Protein AF-0000000066527078 (afdb_homodimer)

Structure (mmCIF, N/CA/C/O backbone):
data_AF-0000000066527078-model_v1
#
loop_
_entity.id
_entity.type
_entity.pdbx_description
1 polymer 'Probable transcriptional regulator'
#
loop_
_atom_site.group_PDB
_atom_site.id
_atom_site.type_symbol
_atom_site.label_atom_id
_atom_site.label_alt_id
_atom_site.label_comp_id
_atom_site.label_asym_id
_atom_site.label_entity_id
_atom_site.label_seq_id
_atom_site.pdbx_PDB_ins_code
_atom_site.Cartn_x
_atom_site.Cartn_y
_atom_site.Cartn_z
_atom_site.occupancy
_atom_site.B_iso_or_equiv
_atom_site.auth_seq_id
_atom_site.auth_comp_id
_atom_site.auth_asym_id
_atom_site.auth_atom_id
_atom_site.pdbx_PDB_model_num
ATOM 1 N N . MET A 1 1 ? -13.695 39.188 -13.664 1 47.06 1 MET A N 1
ATOM 2 C CA . MET A 1 1 ? -13.461 37.844 -13.102 1 47.06 1 MET A CA 1
ATOM 3 C C . MET A 1 1 ? -13.734 37.844 -11.602 1 47.06 1 MET A C 1
ATOM 5 O O . MET A 1 1 ? -13.336 38.75 -10.883 1 47.06 1 MET A O 1
ATOM 9 N N . ASN A 1 2 ? -14.773 37.188 -11.211 1 61.53 2 ASN A N 1
ATOM 10 C CA . ASN A 1 2 ? -15.227 37 -9.836 1 61.53 2 ASN A CA 1
ATOM 11 C C . ASN A 1 2 ? -14.445 35.906 -9.133 1 61.53 2 ASN A C 1
ATOM 13 O O . ASN A 1 2 ? -14.367 34.781 -9.633 1 61.53 2 ASN A O 1
ATOM 17 N N . LEU A 1 3 ? -13.695 36.281 -8.133 1 68.12 3 LEU A N 1
ATOM 18 C CA . LEU A 1 3 ? -12.836 35.375 -7.387 1 68.12 3 LEU A CA 1
ATOM 19 C C . LEU A 1 3 ? -13.602 34.125 -6.977 1 68.12 3 LEU A C 1
ATOM 21 O O . LEU A 1 3 ? -13.031 33.031 -6.891 1 68.12 3 LEU A O 1
ATOM 25 N N . PHE A 1 4 ? -14.766 34.375 -6.887 1 74.56 4 PHE A N 1
ATOM 26 C CA . PHE A 1 4 ? -15.586 33.25 -6.465 1 74.56 4 PHE A CA 1
ATOM 27 C C . PHE A 1 4 ? -15.734 32.25 -7.598 1 74.56 4 PHE A C 1
ATOM 29 O O . PHE A 1 4 ? -15.812 31.031 -7.359 1 74.56 4 PHE A O 1
ATOM 36 N N . GLN A 1 5 ? -15.812 32.781 -8.797 1 79.12 5 GLN A N 1
ATOM 37 C CA . GLN A 1 5 ? -15.867 31.875 -9.945 1 79.12 5 GLN A CA 1
ATOM 38 C C . GLN A 1 5 ? -14.609 31.016 -10.023 1 79.12 5 GLN A C 1
ATOM 40 O O . GLN A 1 5 ? -14.68 29.812 -10.312 1 79.12 5 GLN A O 1
ATOM 45 N N . LEU A 1 6 ? -13.492 31.609 -9.719 1 80.38 6 LEU A N 1
ATOM 46 C CA . LEU A 1 6 ? -12.234 30.891 -9.703 1 80.38 6 LEU A CA 1
ATOM 47 C C . LEU A 1 6 ? -12.203 29.875 -8.555 1 80.38 6 LEU A C 1
ATOM 49 O O . LEU A 1 6 ? -11.68 28.766 -8.711 1 80.38 6 LEU A O 1
ATOM 53 N N . ARG A 1 7 ? -12.781 30.219 -7.512 1 81.94 7 ARG A N 1
ATOM 54 C CA . ARG A 1 7 ? -12.859 29.328 -6.355 1 81.94 7 ARG A CA 1
ATOM 55 C C . ARG A 1 7 ? -13.734 28.125 -6.66 1 81.94 7 ARG A C 1
ATOM 57 O O . ARG A 1 7 ? -13.414 27 -6.258 1 81.94 7 ARG A O 1
ATOM 64 N N . ALA A 1 8 ? -14.844 28.422 -7.316 1 85.38 8 ALA A N 1
ATOM 65 C CA . ALA A 1 8 ? -15.742 27.344 -7.727 1 85.38 8 ALA A CA 1
ATOM 66 C C . ALA A 1 8 ? -15.031 26.375 -8.672 1 85.38 8 ALA A C 1
ATOM 68 O O . ALA A 1 8 ? -15.117 25.156 -8.5 1 85.38 8 ALA A O 1
ATOM 69 N N . PHE A 1 9 ? -14.32 26.969 -9.57 1 88.81 9 PHE A N 1
ATOM 70 C CA . PHE A 1 9 ? -13.531 26.172 -10.5 1 88.81 9 PHE A CA 1
ATOM 71 C C . PHE A 1 9 ? -12.516 25.312 -9.75 1 88.81 9 PHE A C 1
ATOM 73 O O . PHE A 1 9 ? -12.422 24.109 -9.977 1 88.81 9 PHE A O 1
ATOM 80 N N . ASP A 1 10 ? -11.805 25.922 -8.953 1 85.38 10 ASP A N 1
ATOM 81 C CA . ASP A 1 10 ? -10.75 25.25 -8.203 1 85.38 10 ASP A CA 1
ATOM 82 C C . ASP A 1 10 ? -11.32 24.109 -7.363 1 85.38 10 ASP A C 1
ATOM 84 O O . ASP A 1 10 ? -10.719 23.031 -7.281 1 85.38 10 ASP A O 1
ATOM 88 N N . ALA A 1 11 ? -12.43 24.266 -6.762 1 85 11 ALA A N 1
ATOM 89 C CA . ALA A 1 11 ? -13.086 23.25 -5.934 1 85 11 ALA A CA 1
ATOM 90 C C . ALA A 1 11 ? -13.492 22.031 -6.762 1 85 11 ALA A C 1
ATOM 92 O O . ALA A 1 11 ? -13.289 20.891 -6.34 1 85 11 ALA A O 1
ATOM 93 N N . VAL A 1 12 ? -13.977 22.344 -7.891 1 88.56 12 VAL A N 1
ATOM 94 C CA . VAL A 1 12 ? -14.398 21.266 -8.773 1 88.56 12 VAL A CA 1
ATOM 95 C C . VAL A 1 12 ? -13.18 20.469 -9.234 1 88.56 12 VAL A C 1
ATOM 97 O O . VAL A 1 12 ? -13.211 19.234 -9.289 1 88.56 12 VAL A O 1
ATOM 100 N N . ALA A 1 13 ? -12.188 21.188 -9.531 1 86 13 ALA A N 1
ATOM 101 C CA . ALA A 1 13 ? -10.969 20.562 -10.016 1 86 13 ALA A CA 1
ATOM 102 C C . ALA A 1 13 ? -10.352 19.656 -8.945 1 86 13 ALA A C 1
ATOM 104 O O . ALA A 1 13 ? -9.852 18.578 -9.242 1 86 13 ALA A O 1
ATOM 105 N N . ARG A 1 14 ? -10.391 20.094 -7.785 1 80.5 14 ARG A N 1
ATOM 106 C CA . ARG A 1 14 ? -9.812 19.391 -6.652 1 80.5 14 ARG A CA 1
ATOM 107 C C . ARG A 1 14 ? -10.641 18.156 -6.293 1 80.5 14 ARG A C 1
ATOM 109 O O . ARG A 1 14 ? -10.102 17.078 -6.047 1 80.5 14 ARG A O 1
ATOM 116 N N . GLU A 1 15 ? -11.953 18.344 -6.297 1 79.94 15 GLU A N 1
ATOM 117 C CA . GLU A 1 15 ? -12.867 17.312 -5.812 1 79.94 15 GLU A CA 1
ATOM 118 C C . GLU A 1 15 ? -13.234 16.344 -6.922 1 79.94 15 GLU A C 1
ATOM 120 O O . GLU A 1 15 ? -13.719 15.234 -6.648 1 79.94 15 GLU A O 1
ATOM 125 N N . GLY A 1 16 ? -12.945 16.812 -8.078 1 83.69 16 GLY A N 1
ATOM 126 C CA . GLY A 1 16 ? -13.328 16.016 -9.234 1 83.69 16 GLY A CA 1
ATOM 127 C C . GLY A 1 16 ? -14.828 15.859 -9.383 1 83.69 16 GLY A C 1
ATOM 128 O O . GLY A 1 16 ? -15.297 14.914 -10.016 1 83.69 16 GLY A O 1
ATOM 129 N N . SER A 1 17 ? -15.562 16.656 -8.656 1 87.5 17 SER A N 1
ATOM 130 C CA . SER A 1 17 ? -17.016 16.578 -8.625 1 87.5 17 SER A CA 1
ATOM 131 C C . SER A 1 17 ? -17.641 17.938 -8.312 1 87.5 17 SER A C 1
ATOM 133 O O . SER A 1 17 ? -17.188 18.625 -7.398 1 87.5 17 SER A O 1
ATOM 135 N N . PHE A 1 18 ? -18.734 18.25 -9.078 1 89.38 18 PHE A N 1
ATOM 136 C CA . PHE A 1 18 ? -19.453 19.5 -8.844 1 89.38 18 PHE A CA 1
ATOM 137 C C . PHE A 1 18 ? -20.234 19.453 -7.535 1 89.38 18 PHE A C 1
ATOM 139 O O . PHE A 1 18 ? -20.297 20.438 -6.805 1 89.38 18 PHE A O 1
ATOM 146 N N . THR A 1 19 ? -20.672 18.266 -7.258 1 87.69 19 THR A N 1
ATOM 147 C CA . THR A 1 19 ? -21.438 18.094 -6.031 1 87.69 19 THR A CA 1
ATOM 148 C C . THR A 1 19 ? -20.547 18.203 -4.805 1 87.69 19 THR A C 1
ATOM 150 O O . THR A 1 19 ? -20.859 18.906 -3.848 1 87.69 19 THR A O 1
ATOM 153 N N . ARG A 1 20 ? -19.484 17.578 -4.902 1 85.69 20 ARG A N 1
ATOM 154 C CA . ARG A 1 20 ? -18.547 17.625 -3.781 1 85.69 20 ARG A CA 1
ATOM 155 C C . ARG A 1 20 ? -17.953 19.031 -3.619 1 85.69 20 ARG A C 1
ATOM 157 O O . ARG A 1 20 ? -17.719 19.484 -2.498 1 85.69 20 ARG A O 1
ATOM 164 N N . ALA A 1 21 ? -17.781 19.594 -4.707 1 87.75 21 ALA A N 1
ATOM 165 C CA . ALA A 1 21 ? -17.297 20.969 -4.68 1 87.75 21 ALA A CA 1
ATOM 166 C C . ALA A 1 21 ? -18.312 21.891 -4 1 87.75 21 ALA A C 1
ATOM 168 O O . ALA A 1 21 ? -17.922 22.766 -3.227 1 87.75 21 ALA A O 1
ATOM 169 N N . ALA A 1 22 ? -19.531 21.672 -4.246 1 87.31 22 ALA A N 1
ATOM 170 C CA . ALA A 1 22 ? -20.594 22.469 -3.633 1 87.31 22 ALA A CA 1
ATOM 171 C C . ALA A 1 22 ? -20.594 22.297 -2.117 1 87.31 22 ALA A C 1
ATOM 173 O O . ALA A 1 22 ? -20.734 23.266 -1.374 1 87.31 22 ALA A O 1
ATOM 174 N N . GLU A 1 23 ? -20.422 21.109 -1.748 1 82.25 23 GLU A N 1
ATOM 175 C CA . GLU A 1 23 ? -20.344 20.797 -0.322 1 82.25 23 GLU A CA 1
ATOM 176 C C . GLU A 1 23 ? -19.172 21.5 0.341 1 82.25 23 GLU A C 1
ATOM 178 O O . GLU A 1 23 ? -19.312 22.109 1.408 1 82.25 23 GLU A O 1
ATOM 183 N N . ARG A 1 24 ? -18.125 21.516 -0.364 1 77.56 24 ARG A N 1
ATOM 184 C CA . ARG A 1 24 ? -16.906 22.125 0.149 1 77.56 24 ARG A CA 1
ATOM 185 C C . ARG A 1 24 ? -17.062 23.641 0.274 1 77.56 24 ARG A C 1
ATOM 187 O O . ARG A 1 24 ? -16.578 24.25 1.227 1 77.56 24 ARG A O 1
ATOM 194 N N . LEU A 1 25 ? -17.781 24.219 -0.614 1 78.5 25 LEU A N 1
ATOM 195 C CA . LEU A 1 25 ? -17.922 25.672 -0.678 1 78.5 25 LEU A CA 1
ATOM 196 C C . LEU A 1 25 ? -19.172 26.125 0.071 1 78.5 25 LEU A C 1
ATOM 198 O O . LEU A 1 25 ? -19.422 27.328 0.182 1 78.5 25 LEU A O 1
ATOM 202 N N . CYS A 1 26 ? -19.953 25.125 0.584 1 77.94 26 CYS A N 1
ATOM 203 C CA . CYS A 1 26 ? -21.188 25.406 1.306 1 77.94 26 CYS A CA 1
ATOM 204 C C . CYS A 1 26 ? -22.141 26.219 0.45 1 77.94 26 CYS A C 1
ATOM 206 O O . CYS A 1 26 ? -22.703 27.219 0.92 1 77.94 26 CYS A O 1
ATOM 208 N N . ILE A 1 27 ? -22.219 25.828 -0.825 1 82.19 27 ILE A N 1
ATOM 209 C CA . ILE A 1 27 ? -23.203 26.406 -1.743 1 82.19 27 ILE A CA 1
ATOM 210 C C . ILE A 1 27 ? -23.891 25.297 -2.533 1 82.19 27 ILE A C 1
ATOM 212 O O . ILE A 1 27 ? -23.562 24.125 -2.377 1 82.19 27 ILE A O 1
ATOM 216 N N . SER A 1 28 ? -24.906 25.672 -3.223 1 83.94 28 SER A N 1
ATOM 217 C CA . SER A 1 28 ? -25.656 24.688 -3.979 1 83.94 28 SER A CA 1
ATOM 218 C C . SER A 1 28 ? -24.891 24.219 -5.211 1 83.94 28 SER A C 1
ATOM 220 O O . SER A 1 28 ? -24.062 24.969 -5.754 1 83.94 28 SER A O 1
ATOM 222 N N . GLN A 1 29 ? -25.062 23.031 -5.551 1 89.81 29 GLN A N 1
ATOM 223 C CA . GLN A 1 29 ? -24.422 22.469 -6.73 1 89.81 29 GLN A CA 1
ATOM 224 C C . GLN A 1 29 ? -24.766 23.266 -7.98 1 89.81 29 GLN A C 1
ATOM 226 O O . GLN A 1 29 ? -23.875 23.578 -8.789 1 89.81 29 GLN A O 1
ATOM 231 N N . PRO A 1 30 ? -26.031 23.734 -8.195 1 90.19 30 PRO A N 1
ATOM 232 C CA . PRO A 1 30 ? -26.297 24.578 -9.367 1 90.19 30 PRO A CA 1
ATOM 233 C C . PRO A 1 30 ? -25.5 25.875 -9.352 1 90.19 30 PRO A C 1
ATOM 235 O O . PRO A 1 30 ? -25.109 26.375 -10.406 1 90.19 30 PRO A O 1
ATOM 238 N N . ALA A 1 31 ? -25.266 26.359 -8.211 1 85.69 31 ALA A N 1
ATOM 239 C CA . ALA A 1 31 ? -24.453 27.578 -8.094 1 85.69 31 ALA A CA 1
ATOM 240 C C . ALA A 1 31 ? -23.031 27.344 -8.555 1 85.69 31 ALA A C 1
ATOM 242 O O . ALA A 1 31 ? -22.469 28.156 -9.289 1 85.69 31 ALA A O 1
ATOM 243 N N . VAL A 1 32 ? -22.484 26.219 -8.109 1 90.56 32 VAL A N 1
ATOM 244 C CA . VAL A 1 32 ? -21.141 25.859 -8.523 1 90.56 32 VAL A CA 1
ATOM 245 C C . VAL A 1 32 ? -21.094 25.719 -10.047 1 90.56 32 VAL A C 1
ATOM 247 O O . VAL A 1 32 ? -20.188 26.25 -10.703 1 90.56 32 VAL A O 1
ATOM 250 N N . THR A 1 33 ? -22.016 25.031 -10.562 1 91.44 33 THR A N 1
ATOM 251 C CA . THR A 1 33 ? -22.109 24.812 -12 1 91.44 33 THR A CA 1
ATOM 252 C C . THR A 1 33 ? -22.219 26.141 -12.742 1 91.44 33 THR A C 1
ATOM 254 O O . THR A 1 33 ? -21.547 26.359 -13.75 1 91.44 33 THR A O 1
ATOM 257 N N . GLY A 1 34 ? -23.062 26.953 -12.219 1 90.19 34 GLY A N 1
ATOM 258 C CA . GLY A 1 34 ? -23.25 28.266 -12.812 1 90.19 34 GLY A CA 1
ATOM 259 C C . GLY A 1 34 ? -21.984 29.109 -12.836 1 90.19 34 GLY A C 1
ATOM 260 O O . GLY A 1 34 ? -21.688 29.75 -13.836 1 90.19 34 GLY A O 1
ATOM 261 N N . HIS A 1 35 ? -21.328 29.109 -11.742 1 86.06 35 HIS A N 1
ATOM 262 C CA . HIS A 1 35 ? -20.094 29.891 -11.641 1 86.06 35 HIS A CA 1
ATOM 263 C C . HIS A 1 35 ? -19.047 29.391 -12.633 1 86.06 35 HIS A C 1
ATOM 265 O O . HIS A 1 35 ? -18.391 30.203 -13.297 1 86.06 35 HIS A O 1
ATOM 271 N N . VAL A 1 36 ? -18.891 28.109 -12.75 1 90.5 36 VAL A N 1
ATOM 272 C CA . VAL A 1 36 ? -17.906 27.531 -13.656 1 90.5 36 VAL A CA 1
ATOM 273 C C . VAL A 1 36 ? -18.297 27.828 -15.102 1 90.5 36 VAL A C 1
ATOM 275 O O . VAL A 1 36 ? -17.453 28.203 -15.922 1 90.5 36 VAL A O 1
ATOM 278 N N . LYS A 1 37 ? -19.531 27.688 -15.359 1 90 37 LYS A N 1
ATOM 279 C CA . LYS A 1 37 ? -20.047 27.984 -16.688 1 90 37 LYS A CA 1
ATOM 280 C C . LYS A 1 37 ? -19.828 29.453 -17.047 1 90 37 LYS A C 1
ATOM 282 O O . LYS A 1 37 ? -19.422 29.766 -18.172 1 90 37 LYS A O 1
ATOM 287 N N . ALA A 1 38 ? -20.172 30.234 -16.109 1 84.56 38 ALA A N 1
ATOM 288 C CA . ALA A 1 38 ? -19.984 31.656 -16.344 1 84.56 38 ALA A CA 1
ATOM 289 C C . ALA A 1 38 ? -18.531 31.984 -16.641 1 84.56 38 ALA A C 1
ATOM 291 O O . ALA A 1 38 ? -18.234 32.781 -17.516 1 84.56 38 ALA A O 1
ATOM 292 N N . LEU A 1 39 ? -17.672 31.375 -15.906 1 83.75 39 LEU A N 1
ATOM 293 C CA . LEU A 1 39 ? -16.234 31.531 -16.109 1 83.75 39 LEU A CA 1
ATOM 294 C C . LEU A 1 39 ? -15.82 31.094 -17.5 1 83.75 39 LEU A C 1
ATOM 296 O O . LEU A 1 39 ? -15.102 31.797 -18.203 1 83.75 39 LEU A O 1
ATOM 300 N N . GLU A 1 40 ? -16.297 29.969 -17.922 1 89.19 40 GLU A N 1
ATOM 301 C CA . GLU A 1 40 ? -15.977 29.406 -19.234 1 89.19 40 GLU A CA 1
ATOM 302 C C . GLU A 1 40 ? -16.547 30.266 -20.344 1 89.19 40 GLU A C 1
ATOM 304 O O . GLU A 1 40 ? -15.867 30.531 -21.344 1 89.19 40 GLU A O 1
ATOM 309 N N . GLU A 1 41 ? -17.75 30.688 -20.203 1 84.81 41 GLU A N 1
ATOM 310 C CA . GLU A 1 41 ? -18.422 31.5 -21.219 1 84.81 41 GLU A CA 1
ATOM 311 C C . GLU A 1 41 ? -17.781 32.875 -21.359 1 84.81 41 GLU A C 1
ATOM 313 O O . GLU A 1 41 ? -17.562 33.344 -22.469 1 84.81 41 GLU A O 1
ATOM 318 N N . HIS A 1 42 ? -17.5 33.438 -20.25 1 79.38 42 HIS A N 1
ATOM 319 C CA . HIS A 1 42 ? -16.906 34.75 -20.266 1 79.38 42 HIS A CA 1
ATOM 320 C C . HIS A 1 42 ? -15.57 34.781 -20.984 1 79.38 42 HIS A C 1
ATOM 322 O O . HIS A 1 42 ? -15.297 35.688 -21.781 1 79.38 42 HIS A O 1
ATOM 328 N N . TYR A 1 43 ? -14.82 33.812 -20.766 1 79.25 43 TYR A N 1
ATOM 329 C CA . TYR A 1 43 ? -13.469 33.75 -21.312 1 79.25 43 TYR A CA 1
ATOM 330 C C . TYR A 1 43 ? -13.414 32.875 -22.562 1 79.25 43 TYR A C 1
ATOM 332 O O . TYR A 1 43 ? -12.352 32.719 -23.172 1 79.25 43 TYR A O 1
ATOM 340 N N . GLN A 1 44 ? -14.523 32.312 -22.875 1 83.94 44 GLN A N 1
ATOM 341 C CA . GLN A 1 44 ? -14.648 31.469 -24.062 1 83.94 44 GLN A CA 1
ATOM 342 C C . GLN A 1 44 ? -13.625 30.344 -24.062 1 83.94 44 GLN A C 1
ATOM 344 O O . GLN A 1 44 ? -12.906 30.141 -25.031 1 83.94 44 GLN A O 1
ATOM 349 N N . VAL A 1 45 ? -13.57 29.719 -22.859 1 84.62 45 VAL A N 1
ATOM 350 C CA . VAL A 1 45 ? -12.711 28.562 -22.672 1 84.62 45 VAL A CA 1
ATOM 351 C C . VAL A 1 45 ? -13.516 27.406 -22.094 1 84.62 45 VAL A C 1
ATOM 353 O O . VAL A 1 45 ? -14.594 27.609 -21.531 1 84.62 45 VAL A O 1
ATOM 356 N N . THR A 1 46 ? -13 26.25 -22.375 1 89.38 46 THR A N 1
ATOM 357 C CA . THR A 1 46 ? -13.523 25.047 -21.734 1 89.38 46 THR A CA 1
ATOM 358 C C . THR A 1 46 ? -12.523 24.484 -20.734 1 89.38 46 THR A C 1
ATOM 360 O O . THR A 1 46 ? -11.375 24.203 -21.078 1 89.38 46 THR A O 1
ATOM 363 N N . LEU A 1 47 ? -13.047 24.438 -19.516 1 90 47 LEU A N 1
ATOM 364 C CA . LEU A 1 47 ? -12.117 24.062 -18.453 1 90 47 LEU A CA 1
ATOM 365 C C . LEU A 1 47 ? -12.312 22.609 -18.047 1 90 47 LEU A C 1
ATOM 367 O O . LEU A 1 47 ? -11.391 21.969 -17.531 1 90 47 LEU A O 1
ATOM 371 N N . PHE A 1 48 ? -13.5 22.156 -18.203 1 90.69 48 PHE A N 1
ATOM 372 C CA . PHE A 1 48 ? -13.82 20.766 -17.891 1 90.69 48 PHE A CA 1
ATOM 373 C C . PHE A 1 48 ? -14.445 20.062 -19.078 1 90.69 48 PHE A C 1
ATOM 375 O O . PHE A 1 48 ? -15.219 20.672 -19.828 1 90.69 48 PHE A O 1
ATOM 382 N N . ARG A 1 49 ? -13.953 18.781 -19.281 1 84.62 49 ARG A N 1
ATOM 383 C CA . ARG A 1 49 ? -14.625 17.906 -20.219 1 84.62 49 ARG A CA 1
ATOM 384 C C . ARG A 1 49 ? -15.461 16.859 -19.5 1 84.62 49 ARG A C 1
ATOM 386 O O . ARG A 1 49 ? -15 16.25 -18.516 1 84.62 49 ARG A O 1
ATOM 393 N N . ARG A 1 50 ? -16.719 16.969 -19.672 1 73.25 50 ARG A N 1
ATOM 394 C CA . ARG A 1 50 ? -17.641 16.031 -19.016 1 73.25 50 ARG A CA 1
ATOM 395 C C . ARG A 1 50 ? -17.781 14.758 -19.844 1 73.25 50 ARG A C 1
ATOM 397 O O . ARG A 1 50 ? -18.031 14.82 -21.047 1 73.25 50 ARG A O 1
ATOM 404 N N . THR A 1 51 ? -17.234 13.75 -19.391 1 63.41 51 THR A N 1
ATOM 405 C CA . THR A 1 51 ? -17.578 12.453 -19.969 1 63.41 51 THR A CA 1
ATOM 406 C C . THR A 1 51 ? -18.672 11.773 -19.156 1 63.41 51 THR A C 1
ATOM 408 O O . THR A 1 51 ? -19.031 12.25 -18.062 1 63.41 51 THR A O 1
ATOM 411 N N . ALA A 1 52 ? -19.469 10.781 -19.719 1 60.03 52 ALA A N 1
ATOM 412 C CA . ALA A 1 52 ? -20.594 10.102 -19.078 1 60.03 52 ALA A CA 1
ATOM 413 C C . ALA A 1 52 ? -20.25 9.703 -17.656 1 60.03 52 ALA A C 1
ATOM 415 O O . ALA A 1 52 ? -21.125 9.664 -16.781 1 60.03 52 ALA A O 1
ATOM 416 N N . ARG A 1 53 ? -19.078 9.539 -17.156 1 60.88 53 ARG A N 1
ATOM 417 C CA . ARG A 1 53 ? -18.812 8.922 -15.867 1 60.88 53 ARG A CA 1
ATOM 418 C C . ARG A 1 53 ? -17.859 9.781 -15.047 1 60.88 53 ARG A C 1
ATOM 420 O O . ARG A 1 53 ? -17.719 9.586 -13.836 1 60.88 53 ARG A O 1
ATOM 427 N N . ARG A 1 54 ? -17.109 10.773 -15.703 1 69.62 54 ARG A N 1
ATOM 428 C CA . ARG A 1 54 ? -16.125 11.492 -14.906 1 69.62 54 ARG A CA 1
ATOM 429 C C . ARG A 1 54 ? -15.891 12.898 -15.445 1 69.62 54 ARG A C 1
ATOM 431 O O . ARG A 1 54 ? -16.141 13.164 -16.625 1 69.62 54 ARG A O 1
ATOM 438 N N . ILE A 1 55 ? -15.633 13.914 -14.555 1 79.25 55 ILE A N 1
ATOM 439 C CA . ILE A 1 55 ? -15.211 15.273 -14.891 1 79.25 55 ILE A CA 1
ATOM 440 C C . ILE A 1 55 ? -13.695 15.328 -15.016 1 79.25 55 ILE A C 1
ATOM 442 O O . ILE A 1 55 ? -12.969 14.891 -14.117 1 79.25 55 ILE A O 1
ATOM 446 N N . GLU A 1 56 ? -13.281 15.648 -16.266 1 85.69 56 GLU A N 1
ATOM 447 C CA . GLU A 1 56 ? -11.852 15.75 -16.5 1 85.69 56 GLU A CA 1
ATOM 448 C C . GLU A 1 56 ? -11.445 17.188 -16.844 1 85.69 56 GLU A C 1
ATOM 450 O O . GLU A 1 56 ? -12.188 17.891 -17.516 1 85.69 56 GLU A O 1
ATOM 455 N N . LEU A 1 57 ? -10.266 17.547 -16.391 1 86 57 LEU A N 1
ATOM 456 C CA . LEU A 1 57 ? -9.711 18.844 -16.703 1 86 57 LEU A CA 1
ATOM 457 C C . LEU A 1 57 ? -9.219 18.906 -18.141 1 86 57 LEU A C 1
ATOM 459 O O . LEU A 1 57 ? -8.633 17.938 -18.641 1 86 57 LEU A O 1
ATOM 463 N N . THR A 1 58 ? -9.531 20.031 -18.859 1 85.88 58 THR A N 1
ATOM 464 C CA . THR A 1 58 ? -8.859 20.328 -20.109 1 85.88 58 THR A CA 1
ATOM 465 C C . THR A 1 58 ? -7.43 20.797 -19.875 1 85.88 58 THR A C 1
ATOM 467 O O . THR A 1 58 ? -7.012 20.953 -18.719 1 85.88 58 THR A O 1
ATOM 470 N N . GLU A 1 59 ? -6.703 20.984 -20.953 1 79.94 59 GLU A N 1
ATOM 471 C CA . GLU A 1 59 ? -5.367 21.547 -20.828 1 79.94 59 GLU A CA 1
ATOM 472 C C . GLU A 1 59 ? -5.418 22.938 -20.172 1 79.94 59 GLU A C 1
ATOM 474 O O . GLU A 1 59 ? -4.613 23.234 -19.281 1 79.94 59 GLU A O 1
ATOM 479 N N . GLU A 1 60 ? -6.316 23.672 -20.609 1 81.94 60 GLU A N 1
ATOM 480 C CA . GLU A 1 60 ? -6.512 25 -20.031 1 81.94 60 GLU A CA 1
ATOM 481 C C . GLU A 1 60 ? -6.941 24.906 -18.562 1 81.94 60 GLU A C 1
ATOM 483 O O . GLU A 1 60 ? -6.496 25.703 -17.734 1 81.94 60 GLU A O 1
ATOM 488 N N . GLY A 1 61 ? -7.754 23.906 -18.344 1 86.75 61 GLY A N 1
ATOM 489 C CA . GLY A 1 61 ? -8.164 23.672 -16.969 1 86.75 61 GLY A CA 1
ATOM 490 C C . GLY A 1 61 ? -7.008 23.312 -16.047 1 86.75 61 GLY A C 1
ATOM 491 O O . GLY A 1 61 ? -6.898 23.859 -14.945 1 86.75 61 GLY A O 1
ATOM 492 N N . SER A 1 62 ? -6.188 22.562 -16.531 1 83.69 62 SER A N 1
ATOM 493 C CA . SER A 1 62 ? -5.027 22.141 -15.758 1 83.69 62 SER A CA 1
ATOM 494 C C . SER A 1 62 ? -4.098 23.312 -15.469 1 83.69 62 SER A C 1
ATOM 496 O O . SER A 1 62 ? -3.584 23.438 -14.352 1 83.69 62 SER A O 1
ATOM 498 N N . ARG A 1 63 ? -3.895 24.109 -16.406 1 77.38 63 ARG A N 1
ATOM 499 C CA . ARG A 1 63 ? -3.064 25.297 -16.219 1 77.38 63 ARG A CA 1
ATOM 500 C C . ARG A 1 63 ? -3.697 26.25 -15.227 1 77.38 63 ARG A C 1
ATOM 502 O O . ARG A 1 63 ? -3.004 26.844 -14.391 1 77.38 63 ARG A O 1
ATOM 509 N N . LEU A 1 64 ? -4.957 26.391 -15.375 1 81.44 64 LEU A N 1
ATOM 510 C CA . LEU A 1 64 ? -5.652 27.297 -14.469 1 81.44 64 LEU A CA 1
ATOM 511 C C . LEU A 1 64 ? -5.621 26.766 -13.039 1 81.44 64 LEU A C 1
ATOM 513 O O . LEU A 1 64 ? -5.52 27.547 -12.086 1 81.44 64 LEU A O 1
ATOM 517 N N . VAL A 1 65 ? -5.645 25.453 -12.945 1 82.94 65 VAL A N 1
ATOM 518 C CA . VAL A 1 65 ? -5.578 24.844 -11.617 1 82.94 65 VAL A CA 1
ATOM 519 C C . VAL A 1 65 ? -4.27 25.234 -10.938 1 82.94 65 VAL A C 1
ATOM 521 O O . VAL A 1 65 ? -4.258 25.578 -9.75 1 82.94 65 VAL A O 1
ATOM 524 N N . ALA A 1 66 ? -3.275 25.25 -11.641 1 73.88 66 ALA A N 1
ATOM 525 C CA . ALA A 1 66 ? -1.975 25.625 -11.094 1 73.88 66 ALA A CA 1
ATOM 526 C C . ALA A 1 66 ? -1.989 27.047 -10.578 1 73.88 66 ALA A C 1
ATOM 528 O O . ALA A 1 66 ? -1.438 27.344 -9.516 1 73.88 66 ALA A O 1
ATOM 529 N N . ILE A 1 67 ? -2.65 27.828 -11.289 1 72.12 67 ILE A N 1
ATOM 530 C CA . ILE A 1 67 ? -2.715 29.25 -10.945 1 72.12 67 ILE A CA 1
ATOM 531 C C . ILE A 1 67 ? -3.641 29.438 -9.742 1 72.12 67 ILE A C 1
ATOM 533 O O . ILE A 1 67 ? -3.291 30.141 -8.789 1 72.12 67 ILE A O 1
ATOM 537 N N . THR A 1 68 ? -4.777 28.812 -9.836 1 79.12 68 THR A N 1
ATOM 538 C CA . THR A 1 68 ? -5.746 29.031 -8.766 1 79.12 68 THR A CA 1
ATOM 539 C C . THR A 1 68 ? -5.234 28.469 -7.445 1 79.12 68 THR A C 1
ATOM 541 O O . THR A 1 68 ? -5.453 29.062 -6.387 1 79.12 68 THR A O 1
ATOM 544 N N . ARG A 1 69 ? -4.594 27.484 -7.555 1 73.19 69 ARG A N 1
ATOM 545 C CA . ARG A 1 69 ? -4.008 26.906 -6.348 1 73.19 69 ARG A CA 1
ATOM 546 C C . ARG A 1 69 ? -3.055 27.906 -5.684 1 73.19 69 ARG A C 1
ATOM 548 O O . ARG A 1 69 ? -3.102 28.094 -4.465 1 73.19 69 ARG A O 1
ATOM 555 N N . THR A 1 70 ? -2.236 28.484 -6.496 1 65.44 70 THR A N 1
ATOM 556 C CA . THR A 1 70 ? -1.326 29.5 -5.98 1 65.44 70 THR A CA 1
ATOM 557 C C . THR A 1 70 ? -2.104 30.688 -5.441 1 65.44 70 THR A C 1
ATOM 559 O O . THR A 1 70 ? -1.794 31.203 -4.359 1 65.44 70 THR A O 1
ATOM 562 N N . LEU A 1 71 ? -3.045 31.062 -6.207 1 65.56 71 LEU A N 1
ATOM 563 C CA . LEU A 1 71 ? -3.854 32.219 -5.848 1 65.56 71 LEU A CA 1
ATOM 564 C C . LEU A 1 71 ? -4.535 32 -4.5 1 65.56 71 LEU A C 1
ATOM 566 O O . LEU A 1 71 ? -4.426 32.875 -3.609 1 65.56 71 LEU A O 1
ATOM 570 N N . PHE A 1 72 ? -5.109 30.953 -4.375 1 69.69 72 PHE A N 1
ATOM 571 C CA . PHE A 1 72 ? -5.891 30.781 -3.152 1 69.69 72 PHE A CA 1
ATOM 572 C C . PHE A 1 72 ? -4.984 30.406 -1.982 1 69.69 72 PHE A C 1
ATOM 574 O O . PHE A 1 72 ? -5.301 30.703 -0.828 1 69.69 72 PHE A O 1
ATOM 581 N N . ALA A 1 73 ? -3.869 29.938 -2.338 1 64.75 73 ALA A N 1
ATOM 582 C CA . ALA A 1 73 ? -2.85 29.781 -1.305 1 64.75 73 ALA A CA 1
ATOM 583 C C . ALA A 1 73 ? -2.402 31.141 -0.767 1 64.75 73 ALA A C 1
ATOM 585 O O . ALA A 1 73 ? -2.227 31.312 0.442 1 64.75 73 ALA A O 1
ATOM 586 N N . LEU A 1 74 ? -2.283 32.031 -1.673 1 60.34 74 LEU A N 1
ATOM 587 C CA . LEU A 1 74 ? -1.887 33.375 -1.291 1 60.34 74 LEU A CA 1
ATOM 588 C C . LEU A 1 74 ? -2.988 34.062 -0.483 1 60.34 74 LEU A C 1
ATOM 590 O O . LEU A 1 74 ? -2.703 34.781 0.474 1 60.34 74 LEU A O 1
ATOM 594 N N . GLU A 1 75 ? -4.156 33.906 -0.92 1 60.44 75 GLU A N 1
ATOM 595 C CA . GLU A 1 75 ? -5.273 34.438 -0.141 1 60.44 75 GLU A CA 1
ATOM 596 C C . GLU A 1 75 ? -5.27 33.875 1.279 1 60.44 75 GLU A C 1
ATOM 598 O O . GLU A 1 75 ? -5.457 34.625 2.244 1 60.44 75 GLU A O 1
ATOM 603 N N . GLU A 1 76 ? -5.039 32.656 1.299 1 59.91 76 GLU A N 1
ATOM 604 C CA . GLU A 1 76 ? -4.965 32.031 2.609 1 59.91 76 GLU A CA 1
ATOM 605 C C . GLU A 1 76 ? -3.799 32.594 3.426 1 59.91 76 GLU A C 1
ATOM 607 O O . GLU A 1 76 ? -3.93 32.812 4.629 1 59.91 76 GLU A O 1
ATOM 612 N N . GLU A 1 77 ? -2.783 32.781 2.762 1 57.41 77 GLU A N 1
ATOM 613 C CA . GLU A 1 77 ? -1.617 33.406 3.4 1 57.41 77 GLU A CA 1
ATOM 614 C C . GLU A 1 77 ? -1.938 34.781 3.936 1 57.41 77 GLU A C 1
ATOM 616 O O . GLU A 1 77 ? -1.537 35.125 5.047 1 57.41 77 GLU A O 1
ATOM 621 N N . ALA A 1 78 ? -2.553 35.5 3.139 1 55.38 78 ALA A N 1
ATOM 622 C CA . ALA A 1 78 ? -2.959 36.844 3.555 1 55.38 78 ALA A CA 1
ATOM 623 C C . ALA A 1 78 ? -3.877 36.781 4.773 1 55.38 78 ALA A C 1
ATOM 625 O O . ALA A 1 78 ? -3.713 37.562 5.719 1 55.38 78 ALA A O 1
ATOM 626 N N . GLU A 1 79 ? -4.746 35.969 4.621 1 52.97 79 GLU A N 1
ATOM 627 C CA . GLU A 1 79 ? -5.656 35.781 5.754 1 52.97 79 GLU A CA 1
ATOM 628 C C . GLU A 1 79 ? -4.902 35.375 7.008 1 52.97 79 GLU A C 1
ATOM 630 O O . GLU A 1 79 ? -5.176 35.875 8.102 1 52.97 79 GLU A O 1
ATOM 635 N N . ALA A 1 80 ? -4.031 34.406 6.711 1 54.22 80 ALA A N 1
ATOM 636 C CA . ALA A 1 80 ? -3.217 33.938 7.824 1 54.22 80 ALA A CA 1
ATOM 637 C C . ALA A 1 80 ? -2.404 35.062 8.438 1 54.22 80 ALA A C 1
ATOM 639 O O . ALA A 1 80 ? -2.275 35.156 9.656 1 54.22 80 ALA A O 1
ATOM 640 N N . LEU A 1 81 ? -1.873 35.781 7.574 1 48.94 81 LEU A N 1
ATOM 641 C CA . LEU A 1 81 ? -1.113 36.938 8.031 1 48.94 81 LEU A CA 1
ATOM 642 C C . LEU A 1 81 ? -2 37.906 8.82 1 48.94 81 LEU A C 1
ATOM 644 O O . LEU A 1 81 ? -1.584 38.438 9.859 1 48.94 81 LEU A O 1
ATOM 648 N N . LEU A 1 82 ? -3.074 38.062 8.195 1 50.44 82 LEU A N 1
ATOM 649 C CA . LEU A 1 82 ? -4.004 38.969 8.867 1 50.44 82 LEU A CA 1
ATOM 650 C C . LEU A 1 82 ? -4.543 38.344 10.148 1 50.44 82 LEU A C 1
ATOM 652 O O . LEU A 1 82 ? -4.82 39.031 11.125 1 50.44 82 LEU A O 1
ATOM 656 N N . ASP A 1 83 ? -4.602 37.062 9.969 1 45.19 83 ASP A N 1
ATOM 657 C CA . ASP A 1 83 ? -5.086 36.312 11.133 1 45.19 83 ASP A CA 1
ATOM 658 C C . ASP A 1 83 ? -3.943 36 12.094 1 45.19 83 ASP A C 1
ATOM 660 O O . ASP A 1 83 ? -4.168 35.438 13.164 1 45.19 83 ASP A O 1
ATOM 664 N N . ALA A 1 84 ? -2.77 36.125 11.586 1 47.94 84 ALA A N 1
ATOM 665 C CA . ALA A 1 84 ? -1.583 35.812 12.375 1 47.94 84 ALA A CA 1
ATOM 666 C C . ALA A 1 84 ? -1.771 36.25 13.828 1 47.94 84 ALA A C 1
ATOM 668 O O . ALA A 1 84 ? -1.234 35.594 14.742 1 47.94 84 ALA A O 1
ATOM 669 N N . ASN A 1 85 ? -2.359 37.375 13.969 1 46.41 85 ASN A N 1
ATOM 670 C CA . ASN A 1 85 ? -2.568 37.625 15.391 1 46.41 85 ASN A CA 1
ATOM 671 C C . ASN A 1 85 ? -3.633 36.688 15.977 1 46.41 85 ASN A C 1
ATOM 673 O O . ASN A 1 85 ? -3.865 36.688 17.188 1 46.41 85 ASN A O 1
ATOM 677 N N . ARG A 1 86 ? -4.336 36.031 15.133 1 49.94 86 ARG A N 1
ATOM 678 C CA . ARG A 1 86 ? -5.383 35.156 15.648 1 49.94 86 ARG A CA 1
ATOM 679 C C . ARG A 1 86 ? -4.902 33.719 15.727 1 49.94 86 ARG A C 1
ATOM 681 O O . ARG A 1 86 ? -4.043 33.281 14.945 1 49.94 86 ARG A O 1
ATOM 688 N N . GLN A 1 87 ? -5.031 33.094 16.812 1 61.03 87 GLN A N 1
ATOM 689 C CA . GLN A 1 87 ? -4.773 31.688 17.141 1 61.03 87 GLN A CA 1
ATOM 690 C C . GLN A 1 87 ? -5.23 30.766 16 1 61.03 87 GLN A C 1
ATOM 692 O O . GLN A 1 87 ? -6.246 31.016 15.359 1 61.03 87 GLN A O 1
ATOM 697 N N . LEU A 1 88 ? -4.195 30.141 15.328 1 69.31 88 LEU A N 1
ATOM 698 C CA . LEU A 1 88 ? -4.547 29.109 14.352 1 69.31 88 LEU A CA 1
ATOM 699 C C . LEU A 1 88 ? -5.656 28.203 14.883 1 69.31 88 LEU A C 1
ATOM 701 O O . LEU A 1 88 ? -5.387 27.25 15.617 1 69.31 88 LEU A O 1
ATOM 705 N N . VAL A 1 89 ? -6.875 28.594 14.672 1 71.5 89 VAL A N 1
ATOM 706 C CA . VAL A 1 89 ? -8.008 27.891 15.25 1 71.5 89 VAL A CA 1
ATOM 707 C C . VAL A 1 89 ? -8.516 26.828 14.266 1 71.5 89 VAL A C 1
ATOM 709 O O . VAL A 1 89 ? -8.961 25.75 14.664 1 71.5 89 VAL A O 1
ATOM 712 N N . SER A 1 90 ? -8.445 27.203 12.93 1 79.5 90 SER A N 1
ATOM 713 C CA . SER A 1 90 ? -8.906 26.281 11.898 1 79.5 90 SER A CA 1
ATOM 714 C C . SER A 1 90 ? -8.07 26.391 10.633 1 79.5 90 SER A C 1
ATOM 716 O O . SER A 1 90 ? -7.285 27.328 10.484 1 79.5 90 SER A O 1
ATOM 718 N N . GLY A 1 91 ? -8.055 25.438 9.812 1 84 91 GLY A N 1
ATOM 719 C CA . GLY A 1 91 ? -7.348 25.438 8.539 1 84 91 GLY A CA 1
ATOM 720 C C . GLY A 1 91 ? -7.367 24.078 7.855 1 84 91 GLY A C 1
ATOM 721 O O . GLY A 1 91 ? -7.926 23.125 8.383 1 84 91 GLY A O 1
ATOM 722 N N . ARG A 1 92 ? -6.887 24.234 6.629 1 88 92 ARG A N 1
ATOM 723 C CA . ARG A 1 92 ? -6.762 23.016 5.836 1 88 92 ARG A CA 1
ATOM 724 C C . ARG A 1 92 ? -5.328 22.812 5.367 1 88 92 ARG A C 1
ATOM 726 O O . ARG A 1 92 ? -4.656 23.75 4.961 1 88 92 ARG A O 1
ATOM 733 N N . LEU A 1 93 ? -4.918 21.625 5.453 1 93.06 93 LEU A N 1
ATOM 734 C CA . LEU A 1 93 ? -3.549 21.297 5.07 1 93.06 93 LEU A CA 1
ATOM 735 C C . LEU A 1 93 ? -3.518 20.047 4.184 1 93.06 93 LEU A C 1
ATOM 737 O O . LEU A 1 93 ? -4.094 19.016 4.535 1 93.06 93 LEU A O 1
ATOM 741 N N . GLU A 1 94 ? -2.904 20.188 2.986 1 95.31 94 GLU A N 1
ATOM 742 C CA . GLU A 1 94 ? -2.668 19.062 2.088 1 95.31 94 GLU A CA 1
ATOM 743 C C . GLU A 1 94 ? -1.273 18.469 2.293 1 95.31 94 GLU A C 1
ATOM 745 O O . GLU A 1 94 ? -0.27 19.156 2.08 1 95.31 94 GLU A O 1
ATOM 750 N N . VAL A 1 95 ? -1.275 17.219 2.686 1 97.19 95 VAL A N 1
ATOM 751 C CA . VAL A 1 95 ? -0.004 16.578 3.018 1 97.19 95 VAL A CA 1
ATOM 752 C C . VAL A 1 95 ? 0.229 15.383 2.102 1 97.19 95 VAL A C 1
ATOM 754 O O . VAL A 1 95 ? -0.697 14.617 1.825 1 97.19 95 VAL A O 1
ATOM 757 N N . ALA A 1 96 ? 1.459 15.25 1.585 1 97.62 96 ALA A N 1
ATOM 758 C CA . ALA A 1 96 ? 1.879 14.031 0.898 1 97.62 96 ALA A CA 1
ATOM 759 C C . ALA A 1 96 ? 3.025 13.352 1.64 1 97.62 96 ALA A C 1
ATOM 761 O O . ALA A 1 96 ? 3.832 14.016 2.293 1 97.62 96 ALA A O 1
ATOM 762 N N . ALA A 1 97 ? 3.031 12.055 1.575 1 96.69 97 ALA A N 1
ATOM 763 C CA . ALA A 1 97 ? 4.121 11.297 2.186 1 96.69 97 ALA A CA 1
ATOM 764 C C . ALA A 1 97 ? 4.41 10.023 1.397 1 96.69 97 ALA A C 1
ATOM 766 O O . ALA A 1 97 ? 3.5 9.414 0.835 1 96.69 97 ALA A O 1
ATOM 767 N N . ASP A 1 98 ? 5.648 9.633 1.389 1 93.38 98 ASP A N 1
ATOM 768 C CA . ASP A 1 98 ? 6.012 8.43 0.651 1 93.38 98 ASP A CA 1
ATOM 769 C C . ASP A 1 98 ? 5.965 7.199 1.554 1 93.38 98 ASP A C 1
ATOM 771 O O . ASP A 1 98 ? 6.402 6.117 1.16 1 93.38 98 ASP A O 1
ATOM 775 N N . GLY A 1 99 ? 5.48 7.32 2.74 1 93.44 99 GLY A N 1
ATOM 776 C CA . GLY A 1 99 ? 5.211 6.262 3.701 1 93.44 99 GLY A CA 1
ATOM 777 C C . GLY A 1 99 ? 4.461 6.742 4.926 1 93.44 99 GLY A C 1
ATOM 778 O O . GLY A 1 99 ? 4.516 7.926 5.27 1 93.44 99 GLY A O 1
ATOM 779 N N . PRO A 1 100 ? 3.816 5.824 5.547 1 94.44 100 PRO A N 1
ATOM 780 C CA . PRO A 1 100 ? 2.963 6.258 6.656 1 94.44 100 PRO A CA 1
ATOM 781 C C . PRO A 1 100 ? 3.723 6.363 7.98 1 94.44 100 PRO A C 1
ATOM 783 O O . PRO A 1 100 ? 3.234 6.984 8.93 1 94.44 100 PRO A O 1
ATOM 786 N N . HIS A 1 101 ? 4.855 5.887 8.156 1 93.06 101 HIS A N 1
ATOM 787 C CA . HIS A 1 101 ? 5.504 5.66 9.438 1 93.06 101 HIS A CA 1
ATOM 788 C C . HIS A 1 101 ? 5.93 6.973 10.086 1 93.06 101 HIS A C 1
ATOM 790 O O . HIS A 1 101 ? 5.797 7.145 11.297 1 93.06 101 HIS A O 1
ATOM 796 N N . LEU A 1 102 ? 6.414 7.922 9.258 1 93.69 102 LEU A N 1
ATOM 797 C CA . LEU A 1 102 ? 6.867 9.195 9.805 1 93.69 102 LEU A CA 1
ATOM 798 C C . LEU A 1 102 ? 5.715 10.195 9.891 1 93.69 102 LEU A C 1
ATOM 800 O O . LEU A 1 102 ? 5.637 10.984 10.828 1 93.69 102 LEU A O 1
ATOM 804 N N . VAL A 1 103 ? 4.801 10.102 8.961 1 96.5 103 VAL A N 1
ATOM 805 C CA . VAL A 1 103 ? 3.816 11.172 8.828 1 96.5 103 VAL A CA 1
ATOM 806 C C . VAL A 1 103 ? 2.691 10.961 9.844 1 96.5 103 VAL A C 1
ATOM 808 O O . VAL A 1 103 ? 2.115 11.93 10.344 1 96.5 103 VAL A O 1
ATOM 811 N N . MET A 1 104 ? 2.381 9.766 10.172 1 96.06 104 MET A N 1
ATOM 812 C CA . MET A 1 104 ? 1.21 9.523 11.008 1 96.06 104 MET A CA 1
ATOM 813 C C . MET A 1 104 ? 1.406 10.102 12.398 1 96.06 104 MET A C 1
ATOM 815 O O . MET A 1 104 ? 0.535 10.812 12.914 1 96.06 104 MET A O 1
ATOM 819 N N . PRO A 1 105 ? 2.549 9.891 13.039 1 94.25 105 PRO A N 1
ATOM 820 C CA . PRO A 1 105 ? 2.764 10.547 14.336 1 94.25 105 PRO A CA 1
ATOM 821 C C . PRO A 1 105 ? 2.75 12.07 14.234 1 94.25 105 PRO A C 1
ATOM 823 O O . PRO A 1 105 ? 2.318 12.75 15.164 1 94.25 105 PRO A O 1
ATOM 826 N N . MET A 1 106 ? 3.219 12.562 13.141 1 95.31 106 MET A N 1
ATOM 827 C CA . MET A 1 106 ? 3.197 14.008 12.93 1 95.31 106 MET A CA 1
ATOM 828 C C . MET A 1 106 ? 1.764 14.531 12.867 1 95.31 106 MET A C 1
ATOM 830 O O . MET A 1 106 ? 1.45 15.57 13.445 1 95.31 106 MET A O 1
ATOM 834 N N . LEU A 1 107 ? 0.947 13.844 12.188 1 96.38 107 LEU A N 1
ATOM 835 C CA . LEU A 1 107 ? -0.459 14.219 12.078 1 96.38 107 LEU A CA 1
ATOM 836 C C . LEU A 1 107 ? -1.146 14.133 13.438 1 96.38 107 LEU A C 1
ATOM 838 O O . LEU A 1 107 ? -2.01 14.953 13.758 1 96.38 107 LEU A O 1
ATOM 842 N N . ALA A 1 108 ? -0.795 13.133 14.188 1 95.31 108 ALA A N 1
ATOM 843 C CA . ALA A 1 108 ? -1.353 12.992 15.531 1 95.31 108 ALA A CA 1
ATOM 844 C C . ALA A 1 108 ? -1.001 14.203 16.406 1 95.31 108 ALA A C 1
ATOM 846 O O . ALA A 1 108 ? -1.854 14.727 17.125 1 95.31 108 ALA A O 1
ATOM 847 N N . ARG A 1 109 ? 0.216 14.617 16.312 1 94.75 109 ARG A N 1
ATOM 848 C CA . ARG A 1 109 ? 0.645 15.797 17.062 1 94.75 109 ARG A CA 1
ATOM 849 C C . ARG A 1 109 ? -0.101 17.047 16.594 1 94.75 109 ARG A C 1
ATOM 851 O O . ARG A 1 109 ? -0.484 17.875 17.422 1 94.75 109 ARG A O 1
ATOM 858 N N . LEU A 1 110 ? -0.249 17.125 15.312 1 94.69 110 LEU A N 1
ATOM 859 C CA . LEU A 1 110 ? -0.976 18.266 14.766 1 94.69 110 LEU A CA 1
ATOM 860 C C . LEU A 1 110 ? -2.406 18.312 15.297 1 94.69 110 LEU A C 1
ATOM 862 O O . LEU A 1 110 ? -2.893 19.359 15.703 1 94.69 110 LEU A O 1
ATOM 866 N N . ARG A 1 111 ? -3.027 17.219 15.242 1 93.25 111 ARG A N 1
ATOM 867 C CA . ARG A 1 111 ? -4.41 17.125 15.703 1 93.25 111 ARG A CA 1
ATOM 868 C C . ARG A 1 111 ? -4.516 17.516 17.172 1 93.25 111 ARG A C 1
ATOM 870 O O . ARG A 1 111 ? -5.469 18.172 17.594 1 93.25 111 ARG A O 1
ATOM 877 N N . ALA A 1 112 ? -3.596 17.078 17.953 1 91.19 112 ALA A N 1
ATOM 878 C CA . ALA A 1 112 ? -3.582 17.359 19.391 1 91.19 112 ALA A CA 1
ATOM 879 C C . ALA A 1 112 ? -3.373 18.859 19.641 1 91.19 112 ALA A C 1
ATOM 881 O O . ALA A 1 112 ? -4.035 19.438 20.5 1 91.19 112 ALA A O 1
ATOM 882 N N . SER A 1 113 ? -2.531 19.469 18.875 1 91.12 113 SER A N 1
ATOM 883 C CA . SER A 1 113 ? -2.16 20.859 19.078 1 91.12 113 SER A CA 1
ATOM 884 C C . SER A 1 113 ? -3.148 21.797 18.406 1 91.12 113 SER A C 1
ATOM 886 O O . SER A 1 113 ? -3.377 22.906 18.875 1 91.12 113 SER A O 1
ATOM 888 N N . TYR A 1 114 ? -3.672 21.328 17.297 1 90.88 114 TYR A N 1
ATOM 889 C CA . TYR A 1 114 ? -4.566 22.156 16.484 1 90.88 114 TYR A CA 1
ATOM 890 C C . TYR A 1 114 ? -5.781 21.359 16.031 1 90.88 114 TYR A C 1
ATOM 892 O O . TYR A 1 114 ? -5.926 21.062 14.844 1 90.88 114 TYR A O 1
ATOM 900 N N . PRO A 1 115 ? -6.723 21.141 16.859 1 88.5 115 PRO A N 1
ATOM 901 C CA . PRO A 1 115 ? -7.855 20.266 16.562 1 88.5 115 PRO A CA 1
ATOM 902 C C . PRO A 1 115 ? -8.758 20.828 15.461 1 88.5 115 PRO A C 1
ATOM 904 O O . PRO A 1 115 ? -9.539 20.078 14.867 1 88.5 115 PRO A O 1
ATOM 907 N N . GLY A 1 116 ? -8.648 21.984 15.188 1 87.38 116 GLY A N 1
ATOM 908 C CA . GLY A 1 116 ? -9.484 22.594 14.172 1 87.38 116 GLY A CA 1
ATOM 909 C C . GLY A 1 116 ? -8.922 22.469 12.766 1 87.38 116 GLY A C 1
ATOM 910 O O . GLY A 1 116 ? -9.594 22.797 11.789 1 87.38 116 GLY A O 1
ATOM 911 N N . ILE A 1 117 ? -7.723 21.984 12.625 1 89.31 117 ILE A N 1
ATOM 912 C CA . ILE A 1 117 ? -7.09 21.828 11.32 1 89.31 117 ILE A CA 1
ATOM 913 C C . ILE A 1 117 ? -7.527 20.5 10.688 1 89.31 117 ILE A C 1
ATOM 915 O O . ILE A 1 117 ? -7.496 19.453 11.336 1 89.31 117 ILE A O 1
ATOM 919 N N . THR A 1 118 ? -7.996 20.641 9.461 1 89.5 118 THR A N 1
ATOM 920 C CA . THR A 1 118 ? -8.32 19.453 8.68 1 89.5 118 THR A CA 1
ATOM 921 C C . THR A 1 118 ? -7.168 19.078 7.75 1 89.5 118 THR A C 1
ATOM 923 O O . THR A 1 118 ? -6.57 19.953 7.113 1 89.5 118 THR A O 1
ATOM 926 N N . VAL A 1 119 ? -6.895 17.766 7.699 1 93.25 119 VAL A N 1
ATOM 927 C CA . VAL A 1 119 ? -5.762 17.297 6.902 1 93.25 119 VAL A CA 1
ATOM 928 C C . VAL A 1 119 ? -6.246 16.328 5.828 1 93.25 119 VAL A C 1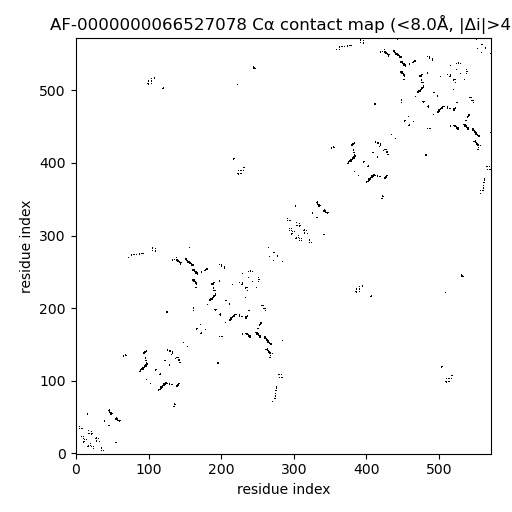
ATOM 930 O O . VAL A 1 119 ? -7.043 15.438 6.105 1 93.25 119 VAL A O 1
ATOM 933 N N . ASN A 1 120 ? -5.797 16.578 4.594 1 93.19 120 ASN A N 1
ATOM 934 C CA . ASN A 1 120 ? -5.875 15.578 3.533 1 93.19 120 ASN A CA 1
ATOM 935 C C . ASN A 1 120 ? -4.516 14.945 3.258 1 93.19 120 ASN A C 1
ATOM 937 O O . ASN A 1 120 ? -3.557 15.648 2.926 1 93.19 120 ASN A O 1
ATOM 941 N N . LEU A 1 121 ? -4.508 13.648 3.412 1 95.62 121 LEU A N 1
ATOM 942 C CA . LEU A 1 121 ? -3.242 12.938 3.26 1 95.62 121 LEU A CA 1
ATOM 943 C C . LEU A 1 121 ? -3.232 12.109 1.979 1 95.62 121 LEU A C 1
ATOM 945 O O . LEU A 1 121 ? -4.164 11.344 1.725 1 95.62 121 LEU A O 1
ATOM 949 N N . ARG A 1 122 ? -2.186 12.305 1.244 1 92.06 122 ARG A N 1
ATOM 950 C CA . ARG A 1 122 ? -1.911 11.492 0.063 1 92.06 122 ARG A CA 1
ATOM 951 C C . ARG A 1 122 ? -0.66 10.641 0.262 1 92.06 122 ARG A C 1
ATOM 953 O O . ARG A 1 122 ? 0.435 11.172 0.456 1 92.06 122 ARG A O 1
ATOM 960 N N . LEU A 1 123 ? -0.93 9.375 0.228 1 92.5 123 LEU A N 1
ATOM 961 C CA . LEU A 1 123 ? 0.207 8.469 0.297 1 92.5 123 LEU A CA 1
ATOM 962 C C . LEU A 1 123 ? 0.583 7.961 -1.091 1 92.5 123 LEU A C 1
ATOM 964 O O . LEU A 1 123 ? -0.292 7.676 -1.911 1 92.5 123 LEU A O 1
ATOM 968 N N . GLY A 1 124 ? 1.881 7.914 -1.358 1 87.62 124 GLY A N 1
ATOM 969 C CA . GLY A 1 124 ? 2.42 7.418 -2.615 1 87.62 124 GLY A CA 1
ATOM 970 C C . GLY A 1 124 ? 3.889 7.051 -2.531 1 87.62 124 GLY A C 1
ATOM 971 O O . GLY A 1 124 ? 4.492 7.125 -1.458 1 87.62 124 GLY A O 1
ATOM 972 N N . ASN A 1 125 ? 4.395 6.574 -3.637 1 86 125 ASN A N 1
ATOM 973 C CA . ASN A 1 125 ? 5.832 6.348 -3.623 1 86 125 ASN A CA 1
ATOM 974 C C . ASN A 1 125 ? 6.609 7.66 -3.674 1 86 125 ASN A C 1
ATOM 976 O O . ASN A 1 125 ? 6.012 8.734 -3.76 1 86 125 ASN A O 1
ATOM 980 N N . ALA A 1 126 ? 7.902 7.578 -3.568 1 89.19 126 ALA A N 1
ATOM 981 C CA . ALA A 1 126 ? 8.758 8.75 -3.426 1 89.19 126 ALA A CA 1
ATOM 982 C C . ALA A 1 126 ? 8.594 9.695 -4.613 1 89.19 126 ALA A C 1
ATOM 984 O O . ALA A 1 126 ? 8.508 10.914 -4.438 1 89.19 126 ALA A O 1
ATOM 985 N N . GLN A 1 127 ? 8.508 9.164 -5.73 1 87.5 127 GLN A N 1
ATOM 986 C CA . GLN A 1 127 ? 8.398 9.969 -6.945 1 87.5 127 GLN A CA 1
ATOM 987 C C . GLN A 1 127 ? 7.055 10.688 -7.008 1 87.5 127 GLN A C 1
ATOM 989 O O . GLN A 1 127 ? 7 11.883 -7.324 1 87.5 127 GLN A O 1
ATOM 994 N N . GLU A 1 128 ? 6.055 10 -6.746 1 89.75 128 GLU A N 1
ATOM 995 C CA . GLU A 1 128 ? 4.711 10.578 -6.742 1 89.75 128 GLU A CA 1
ATOM 996 C C . GLU A 1 128 ? 4.59 11.68 -5.691 1 89.75 128 GLU A C 1
ATOM 998 O O . GLU A 1 128 ? 3.945 12.703 -5.93 1 89.75 128 GLU A O 1
ATOM 1003 N N . THR A 1 129 ? 5.152 11.453 -4.602 1 94.75 129 THR A N 1
ATOM 1004 C CA . THR A 1 129 ? 5.086 12.406 -3.494 1 94.75 129 THR A CA 1
ATOM 1005 C C . THR A 1 129 ? 5.805 13.703 -3.854 1 94.75 129 THR A C 1
ATOM 1007 O O . THR A 1 129 ? 5.262 14.789 -3.654 1 94.75 129 THR A O 1
ATOM 1010 N N . LEU A 1 130 ? 6.953 13.555 -4.438 1 94.56 130 LEU A N 1
ATOM 1011 C CA . LEU A 1 130 ? 7.703 14.734 -4.852 1 94.56 130 LEU A CA 1
ATOM 1012 C C . LEU A 1 130 ? 6.965 15.492 -5.949 1 94.56 130 LEU A C 1
ATOM 1014 O O . LEU A 1 130 ? 6.902 16.719 -5.93 1 94.56 130 LEU A O 1
ATOM 1018 N N . ALA A 1 131 ? 6.438 14.742 -6.875 1 93.94 131 ALA A N 1
ATOM 1019 C CA . ALA A 1 131 ? 5.691 15.352 -7.973 1 93.94 131 ALA A CA 1
ATOM 1020 C C . ALA A 1 131 ? 4.488 16.125 -7.453 1 93.94 131 ALA A C 1
ATOM 1022 O O . ALA A 1 131 ? 4.191 17.219 -7.938 1 93.94 131 ALA A O 1
ATOM 1023 N N . ALA A 1 132 ? 3.848 15.578 -6.492 1 93.88 132 ALA A N 1
ATOM 1024 C CA . ALA A 1 132 ? 2.686 16.234 -5.906 1 93.88 132 ALA A CA 1
ATOM 1025 C C . ALA A 1 132 ? 3.078 17.562 -5.258 1 93.88 132 ALA A C 1
ATOM 1027 O O . ALA A 1 132 ? 2.338 18.547 -5.344 1 93.88 132 ALA A O 1
ATOM 1028 N N . LEU A 1 133 ? 4.199 17.609 -4.648 1 95.69 133 LEU A N 1
ATOM 1029 C CA . LEU A 1 133 ? 4.688 18.828 -4.012 1 95.69 133 LEU A CA 1
ATOM 1030 C C . LEU A 1 133 ? 5.059 19.875 -5.055 1 95.69 133 LEU A C 1
ATOM 1032 O O . LEU A 1 133 ? 4.629 21.016 -4.965 1 95.69 133 LEU A O 1
ATOM 1036 N N . LEU A 1 134 ? 5.75 19.406 -6.035 1 93.12 134 LEU A N 1
ATOM 1037 C CA . LEU A 1 134 ? 6.27 20.312 -7.047 1 93.12 134 LEU A CA 1
ATOM 1038 C C . LEU A 1 134 ? 5.141 20.875 -7.91 1 93.12 134 LEU A C 1
ATOM 1040 O O . LEU A 1 134 ? 5.223 22 -8.391 1 93.12 134 LEU A O 1
ATOM 1044 N N . SER A 1 135 ? 4.156 20.094 -8.078 1 90.62 135 SER A N 1
ATOM 1045 C CA . SER A 1 135 ? 3.008 20.531 -8.867 1 90.62 135 SER A CA 1
ATOM 1046 C C . SER A 1 135 ? 1.997 21.281 -8.008 1 90.62 135 SER A C 1
ATOM 1048 O O . SER A 1 135 ? 0.903 21.609 -8.469 1 90.62 135 SER A O 1
ATOM 1050 N N . GLU A 1 136 ? 2.254 21.484 -6.789 1 87.19 136 GLU A N 1
ATOM 1051 C CA . GLU A 1 136 ? 1.471 22.281 -5.84 1 87.19 136 GLU A CA 1
ATOM 1052 C C . GLU A 1 136 ? 0.113 21.625 -5.574 1 87.19 136 GLU A C 1
ATOM 1054 O O . GLU A 1 136 ? -0.874 22.328 -5.332 1 87.19 136 GLU A O 1
ATOM 1059 N N . HIS A 1 137 ? 0.136 20.359 -5.691 1 89 137 HIS A N 1
ATOM 1060 C CA . HIS A 1 137 ? -1.064 19.609 -5.332 1 89 137 HIS A CA 1
ATOM 1061 C C . HIS A 1 137 ? -1.161 19.406 -3.822 1 89 137 HIS A C 1
ATOM 1063 O O . HIS A 1 137 ? -2.23 19.078 -3.303 1 89 137 HIS A O 1
ATOM 1069 N N . VAL A 1 138 ? -0.023 19.609 -3.176 1 95.38 138 VAL A N 1
ATOM 1070 C CA . VAL A 1 138 ? 0.008 19.516 -1.721 1 95.38 138 VAL A CA 1
ATOM 1071 C C . VAL A 1 138 ? 0.798 20.672 -1.14 1 95.38 138 VAL A C 1
ATOM 1073 O O . VAL A 1 138 ? 1.543 21.344 -1.857 1 95.38 138 VAL A O 1
ATOM 1076 N N . ASP A 1 139 ? 0.56 20.906 0.158 1 94.25 139 ASP A N 1
ATOM 1077 C CA . ASP A 1 139 ? 1.2 22.016 0.855 1 94.25 139 ASP A CA 1
ATOM 1078 C C . ASP A 1 139 ? 2.555 21.594 1.424 1 94.25 139 ASP A C 1
ATOM 1080 O O . ASP A 1 139 ? 3.5 22.391 1.432 1 94.25 139 ASP A O 1
ATOM 1084 N N . VAL A 1 140 ? 2.602 20.406 1.958 1 97.5 140 VAL A N 1
ATOM 1085 C CA . VAL A 1 140 ? 3.795 19.859 2.598 1 97.5 140 VAL A CA 1
ATOM 1086 C C . VAL A 1 140 ? 3.959 18.391 2.215 1 97.5 140 VAL A C 1
ATOM 1088 O O . VAL A 1 140 ? 2.979 17.719 1.908 1 97.5 140 VAL A O 1
ATOM 1091 N N . ALA A 1 141 ? 5.242 17.984 2.186 1 98.19 141 ALA A N 1
ATOM 1092 C CA . ALA A 1 141 ? 5.496 16.594 1.847 1 98.19 141 ALA A CA 1
ATOM 1093 C C . ALA A 1 141 ? 6.586 16 2.738 1 98.19 141 ALA A C 1
ATOM 1095 O O . ALA A 1 141 ? 7.566 16.672 3.062 1 98.19 141 ALA A O 1
ATOM 1096 N N . VAL A 1 142 ? 6.391 14.805 3.201 1 97.5 142 VAL A N 1
ATOM 1097 C CA . VAL A 1 142 ? 7.43 13.992 3.832 1 97.5 142 VAL A CA 1
ATOM 1098 C C . VAL A 1 142 ? 8.133 13.141 2.779 1 97.5 142 VAL A C 1
ATOM 1100 O O . VAL A 1 142 ? 7.496 12.312 2.119 1 97.5 142 VAL A O 1
ATOM 1103 N N . LEU A 1 143 ? 9.422 13.383 2.684 1 96.94 143 LEU A N 1
ATOM 1104 C CA . LEU A 1 143 ? 10.18 12.93 1.521 1 96.94 143 LEU A CA 1
ATOM 1105 C C . LEU A 1 143 ? 11.383 12.102 1.948 1 96.94 143 LEU A C 1
ATOM 1107 O O . LEU A 1 143 ? 11.797 12.148 3.109 1 96.94 143 LEU A O 1
ATOM 1111 N N . THR A 1 144 ? 11.867 11.352 0.99 1 96.75 144 THR A N 1
ATOM 1112 C CA . THR A 1 144 ? 13.094 10.586 1.197 1 96.75 144 THR A CA 1
ATOM 1113 C C . THR A 1 144 ? 14.102 10.867 0.09 1 96.75 144 THR A C 1
ATOM 1115 O O . THR A 1 144 ? 13.773 10.789 -1.095 1 96.75 144 THR A O 1
ATOM 1118 N N . GLU A 1 145 ? 15.281 11.203 0.425 1 96.31 145 GLU A N 1
ATOM 1119 C CA . GLU A 1 145 ? 16.422 11.406 -0.454 1 96.31 145 GLU A CA 1
ATOM 1120 C C . GLU A 1 145 ? 16.094 12.391 -1.574 1 96.31 145 GLU A C 1
ATOM 1122 O O . GLU A 1 145 ? 16.281 12.078 -2.752 1 96.31 145 GLU A O 1
ATOM 1127 N N . VAL A 1 146 ? 15.711 13.547 -1.221 1 95.44 146 VAL A N 1
ATOM 1128 C CA . VAL A 1 146 ? 15.477 14.617 -2.184 1 95.44 146 VAL A CA 1
ATOM 1129 C C . VAL A 1 146 ? 16.578 15.664 -2.082 1 95.44 146 VAL A C 1
ATOM 1131 O O . VAL A 1 146 ? 16.938 16.094 -0.983 1 95.44 146 VAL A O 1
ATOM 1134 N N . GLU A 1 147 ? 17.031 16.016 -3.215 1 93.81 147 GLU A N 1
ATOM 1135 C CA . GLU A 1 147 ? 18.094 17 -3.254 1 93.81 147 GLU A CA 1
ATOM 1136 C C . GLU A 1 147 ? 17.547 18.422 -3.162 1 93.81 147 GLU A C 1
ATOM 1138 O O . GLU A 1 147 ? 16.422 18.688 -3.615 1 93.81 147 GLU A O 1
ATOM 1143 N N . ALA A 1 148 ? 18.453 19.25 -2.629 1 93.81 148 ALA A N 1
ATOM 1144 C CA . ALA A 1 148 ? 18.109 20.672 -2.578 1 93.81 148 ALA A CA 1
ATOM 1145 C C . ALA A 1 148 ? 17.938 21.234 -3.982 1 93.81 148 ALA A C 1
ATOM 1147 O O . ALA A 1 148 ? 18.688 20.891 -4.898 1 93.81 148 ALA A O 1
ATOM 1148 N N . ARG A 1 149 ? 16.938 22.062 -4.145 1 92.75 149 ARG A N 1
ATOM 1149 C CA . ARG A 1 149 ? 16.703 22.766 -5.402 1 92.75 149 ARG A CA 1
ATOM 1150 C C . ARG A 1 149 ? 16.047 24.125 -5.152 1 92.75 149 ARG A C 1
ATOM 1152 O O . ARG A 1 149 ? 15.375 24.312 -4.141 1 92.75 149 ARG A O 1
ATOM 1159 N N . PRO A 1 150 ? 16.312 25.031 -6.062 1 93.69 150 PRO A N 1
ATOM 1160 C CA . PRO A 1 150 ? 15.703 26.344 -5.883 1 93.69 150 PRO A CA 1
ATOM 1161 C C . PRO A 1 150 ? 14.18 26.297 -5.77 1 93.69 150 PRO A C 1
ATOM 1163 O O . PRO A 1 150 ? 13.531 25.547 -6.5 1 93.69 150 PRO A O 1
ATOM 1166 N N . GLY A 1 151 ? 13.742 27.016 -4.777 1 94.81 151 GLY A N 1
ATOM 1167 C CA . GLY A 1 151 ? 12.297 27.141 -4.633 1 94.81 151 GLY A CA 1
ATOM 1168 C C . GLY A 1 151 ? 11.703 26.078 -3.717 1 94.81 151 GLY A C 1
ATOM 1169 O O . GLY A 1 151 ? 10.5 26.109 -3.426 1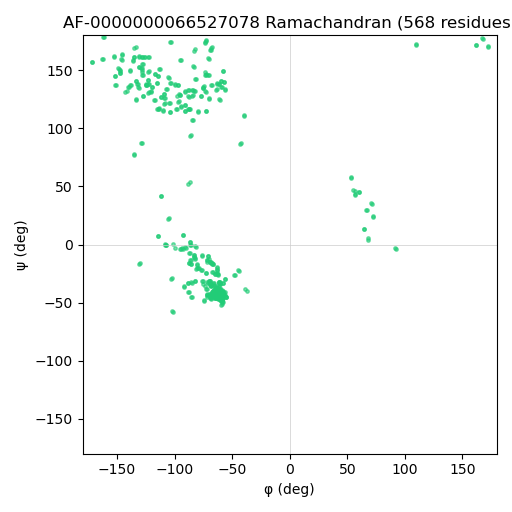 94.81 151 GLY A O 1
ATOM 1170 N N . LEU A 1 152 ? 12.539 25.266 -3.324 1 96.62 152 LEU A N 1
ATOM 1171 C CA . LEU A 1 152 ? 12.078 24.188 -2.439 1 96.62 152 LEU A CA 1
ATOM 1172 C C . LEU A 1 152 ? 12.75 24.297 -1.074 1 96.62 152 LEU A C 1
ATOM 1174 O O . LEU A 1 152 ? 13.977 24.406 -0.988 1 96.62 152 LEU A O 1
ATOM 1178 N N . PHE A 1 153 ? 11.922 24.359 -0.051 1 97.06 153 PHE A N 1
ATOM 1179 C CA . PHE A 1 153 ? 12.438 24.281 1.312 1 97.06 153 PHE A CA 1
ATOM 1180 C C . PHE A 1 153 ? 12.461 22.844 1.795 1 97.06 153 PHE A C 1
ATOM 1182 O O . PHE A 1 153 ? 11.469 22.125 1.667 1 97.06 153 PHE A O 1
ATOM 1189 N N . LEU A 1 154 ? 13.562 22.453 2.334 1 97.25 154 LEU A N 1
ATOM 1190 C CA . LEU A 1 154 ? 13.742 21.109 2.854 1 97.25 154 LEU A CA 1
ATOM 1191 C C . LEU A 1 154 ? 14.352 21.141 4.25 1 97.25 154 LEU A C 1
ATOM 1193 O O . LEU A 1 154 ? 15.281 21.906 4.508 1 97.25 154 LEU A O 1
ATOM 1197 N N . GLU A 1 155 ? 13.836 20.297 5.105 1 96.44 155 GLU A N 1
ATOM 1198 C CA . GLU A 1 155 ? 14.367 20.094 6.449 1 96.44 155 GLU A CA 1
ATOM 1199 C C . GLU A 1 155 ? 14.555 18.609 6.766 1 96.44 155 GLU A C 1
ATOM 1201 O O . GLU A 1 155 ? 13.648 17.812 6.535 1 96.44 155 GLU A O 1
ATOM 1206 N N . GLU A 1 156 ? 15.719 18.328 7.34 1 95.44 156 GLU A N 1
ATOM 1207 C CA . GLU A 1 156 ? 16 16.922 7.676 1 95.44 156 GLU A CA 1
ATOM 1208 C C . GLU A 1 156 ? 15.211 16.484 8.906 1 95.44 156 GLU A C 1
ATOM 1210 O O . GLU A 1 156 ? 15.094 17.25 9.875 1 95.44 156 GLU A O 1
ATOM 1215 N N . LEU A 1 157 ? 14.641 15.352 8.82 1 96 157 LEU A N 1
ATOM 1216 C CA . LEU A 1 157 ? 13.898 14.789 9.938 1 96 157 LEU A CA 1
ATOM 1217 C C . LEU A 1 157 ? 14.719 13.727 10.656 1 96 157 LEU A C 1
ATOM 1219 O O . LEU A 1 157 ? 14.938 13.812 11.867 1 96 157 LEU A O 1
ATOM 1223 N N . VAL A 1 158 ? 15.133 12.711 9.945 1 95.38 158 VAL A N 1
ATOM 1224 C CA . VAL A 1 158 ? 15.82 11.57 10.531 1 95.38 158 VAL A CA 1
ATOM 1225 C C . VAL A 1 158 ? 16.547 10.781 9.438 1 95.38 158 VAL A C 1
ATOM 1227 O O . VAL A 1 158 ? 16.25 10.945 8.25 1 95.38 158 VAL A O 1
ATOM 1230 N N . ASN A 1 159 ? 17.531 9.977 9.828 1 95.94 159 ASN A N 1
ATOM 1231 C CA . ASN A 1 159 ? 18.188 9.008 8.945 1 95.94 159 ASN A CA 1
ATOM 1232 C C . ASN A 1 159 ? 17.734 7.586 9.258 1 95.94 159 ASN A C 1
ATOM 1234 O O . ASN A 1 159 ? 17.438 7.262 10.414 1 95.94 159 ASN A O 1
ATOM 1238 N N . SER A 1 160 ? 17.625 6.848 8.188 1 96.56 160 SER A N 1
ATOM 1239 C CA . SER A 1 160 ? 17.328 5.426 8.344 1 96.56 160 SER A CA 1
ATOM 1240 C C . SER A 1 160 ? 18.406 4.562 7.684 1 96.56 160 SER A C 1
ATOM 1242 O O . SER A 1 160 ? 19.203 5.059 6.895 1 96.56 160 SER A O 1
ATOM 1244 N N . ARG A 1 161 ? 18.438 3.281 8.094 1 96.31 161 ARG A N 1
ATOM 1245 C CA . ARG A 1 161 ? 19.359 2.305 7.52 1 96.31 161 ARG A CA 1
ATOM 1246 C C . ARG A 1 161 ? 18.594 1.234 6.742 1 96.31 161 ARG A C 1
ATOM 1248 O O . ARG A 1 161 ? 17.453 0.934 7.051 1 96.31 161 ARG A O 1
ATOM 1255 N N . ILE A 1 162 ? 19.312 0.744 5.773 1 97.88 162 ILE A N 1
ATOM 1256 C CA . ILE A 1 162 ? 18.75 -0.377 5.023 1 97.88 162 ILE A CA 1
ATOM 1257 C C . ILE A 1 162 ? 19.016 -1.68 5.781 1 97.88 162 ILE A C 1
ATOM 1259 O O . ILE A 1 162 ? 20.141 -1.948 6.207 1 97.88 162 ILE A O 1
ATOM 1263 N N . CYS A 1 163 ? 17.984 -2.494 5.93 1 97.81 163 CYS A N 1
ATOM 1264 C CA . CYS A 1 163 ? 18.062 -3.754 6.66 1 97.81 163 CYS A CA 1
ATOM 1265 C C . CYS A 1 163 ? 17.656 -4.922 5.773 1 97.81 163 CYS A C 1
ATOM 1267 O O . CYS A 1 163 ? 16.844 -4.758 4.863 1 97.81 163 CYS A O 1
ATOM 1269 N N . ALA A 1 164 ? 18.219 -6 6.039 1 98.12 164 ALA A N 1
ATOM 1270 C CA . ALA A 1 164 ? 17.688 -7.25 5.512 1 98.12 164 ALA A CA 1
ATOM 1271 C C . ALA A 1 164 ? 16.453 -7.695 6.305 1 98.12 164 ALA A C 1
ATOM 1273 O O . ALA A 1 164 ? 16.469 -7.676 7.535 1 98.12 164 ALA A O 1
ATOM 1274 N N . LEU A 1 165 ? 15.414 -7.961 5.648 1 97.69 165 LEU A N 1
ATOM 1275 C CA . LEU A 1 165 ? 14.227 -8.539 6.266 1 97.69 165 LEU A CA 1
ATOM 1276 C C . LEU A 1 165 ? 14.203 -10.055 6.082 1 97.69 165 LEU A C 1
ATOM 1278 O O . LEU A 1 165 ? 14.219 -10.547 4.953 1 97.69 165 LEU A O 1
ATOM 1282 N N . LEU A 1 166 ? 14.141 -10.734 7.203 1 97.69 166 LEU A N 1
ATOM 1283 C CA . LEU A 1 166 ? 14.328 -12.188 7.215 1 97.69 166 LEU A CA 1
ATOM 1284 C C . LEU A 1 166 ? 13.164 -12.875 7.926 1 97.69 166 LEU A C 1
ATOM 1286 O O . LEU A 1 166 ? 12.594 -12.32 8.867 1 97.69 166 LEU A O 1
ATOM 1290 N N . PRO A 1 167 ? 12.812 -14.125 7.398 1 96.44 167 PRO A N 1
ATOM 1291 C CA . PRO A 1 167 ? 11.961 -14.914 8.297 1 96.44 167 PRO A CA 1
ATOM 1292 C C . PRO A 1 167 ? 12.617 -15.164 9.656 1 96.44 167 PRO A C 1
ATOM 1294 O O . PRO A 1 167 ? 13.836 -15.297 9.742 1 96.44 167 PRO A O 1
ATOM 1297 N N . ARG A 1 168 ? 11.805 -15.258 10.633 1 93.62 168 ARG A N 1
ATOM 1298 C CA . ARG A 1 168 ? 12.273 -15.297 12.016 1 93.62 168 ARG A CA 1
ATOM 1299 C C . ARG A 1 168 ? 13.266 -16.438 12.227 1 93.62 168 ARG A C 1
ATOM 1301 O O . ARG A 1 168 ? 14.195 -16.312 13.023 1 93.62 168 ARG A O 1
ATOM 1308 N N . GLN A 1 169 ? 13.172 -17.5 11.508 1 92.75 169 GLN A N 1
ATOM 1309 C CA . GLN A 1 169 ? 14 -18.688 11.742 1 92.75 169 GLN A CA 1
ATOM 1310 C C . GLN A 1 169 ? 15.258 -18.656 10.875 1 92.75 169 GLN A C 1
ATOM 1312 O O . GLN A 1 169 ? 16.109 -19.547 10.969 1 92.75 169 GLN A O 1
ATOM 1317 N N . HIS A 1 170 ? 15.367 -17.688 10.07 1 95.38 170 HIS A N 1
ATOM 1318 C CA . HIS A 1 170 ? 16.547 -17.578 9.219 1 95.38 170 HIS A CA 1
ATOM 1319 C C . HIS A 1 170 ? 17.828 -17.469 10.047 1 95.38 170 HIS A C 1
ATOM 1321 O O . HIS A 1 170 ? 17.844 -16.75 11.055 1 95.38 170 HIS A O 1
ATOM 1327 N N . PRO A 1 171 ? 18.906 -18.047 9.711 1 93.69 171 PRO A N 1
ATOM 1328 C CA . PRO A 1 171 ? 20.156 -18.062 10.492 1 93.69 171 PRO A CA 1
ATOM 1329 C C . PRO A 1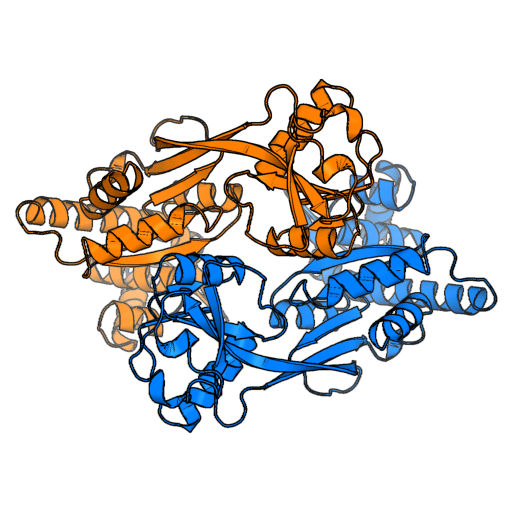 171 ? 20.734 -16.672 10.703 1 93.69 171 PRO A C 1
ATOM 1331 O O . PRO A 1 171 ? 21.375 -16.406 11.727 1 93.69 171 PRO A O 1
ATOM 1334 N N . TRP A 1 172 ? 20.531 -15.844 9.781 1 95.81 172 TRP A N 1
ATOM 1335 C CA . TRP A 1 172 ? 21.109 -14.5 9.867 1 95.81 172 TRP A CA 1
ATOM 1336 C C . TRP A 1 172 ? 20.438 -13.703 10.984 1 95.81 172 TRP A C 1
ATOM 1338 O O . TRP A 1 172 ? 20.953 -12.648 11.391 1 95.81 172 TRP A O 1
ATOM 1348 N N . CYS A 1 173 ? 19.312 -14.133 11.492 1 94.5 173 CYS A N 1
ATOM 1349 C CA . CYS A 1 173 ? 18.594 -13.414 12.547 1 94.5 173 CYS A CA 1
ATOM 1350 C C . CYS A 1 173 ? 19.438 -13.352 13.82 1 94.5 173 CYS A C 1
ATOM 1352 O O . CYS A 1 173 ? 19.219 -12.484 14.664 1 94.5 1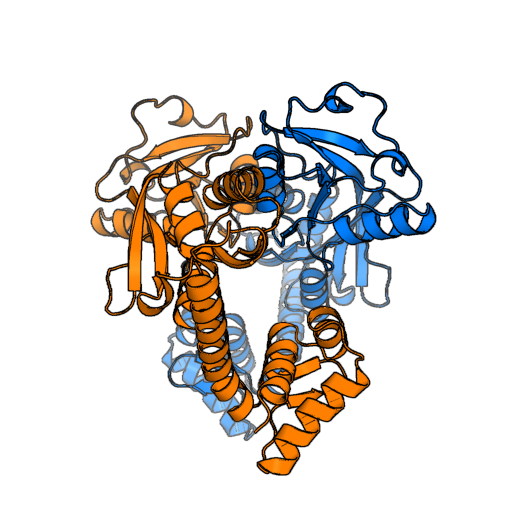73 CYS A O 1
ATOM 1354 N N . GLU A 1 174 ? 20.328 -14.172 13.906 1 92.56 174 GLU A N 1
ATOM 1355 C CA . GLU A 1 174 ? 21.156 -14.234 15.102 1 92.56 174 GLU A CA 1
ATOM 1356 C C . GLU A 1 174 ? 22.391 -13.336 14.969 1 92.56 174 GLU A C 1
ATOM 1358 O O . GLU A 1 174 ? 23.156 -13.172 15.93 1 92.56 174 GLU A O 1
ATOM 1363 N N . ARG A 1 175 ? 22.5 -12.781 13.867 1 90.25 175 ARG A N 1
ATOM 1364 C CA . ARG A 1 175 ? 23.656 -11.914 13.625 1 90.25 175 ARG A CA 1
ATOM 1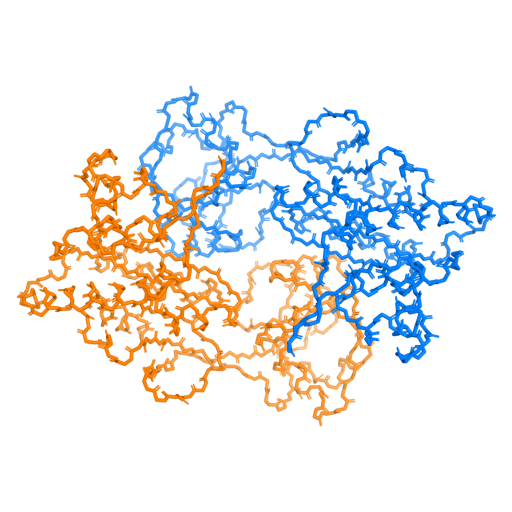365 C C . ARG A 1 175 ? 23.391 -10.5 14.109 1 90.25 175 ARG A C 1
ATOM 1367 O O . ARG A 1 175 ? 23 -9.633 13.328 1 90.25 175 ARG A O 1
ATOM 1374 N N . ASN A 1 176 ? 23.766 -10.203 15.266 1 84.88 176 ASN A N 1
ATOM 1375 C CA . ASN A 1 176 ? 23.469 -8.922 15.883 1 84.88 176 ASN A CA 1
ATOM 1376 C C . ASN A 1 176 ? 24.297 -7.793 15.281 1 84.88 176 ASN A C 1
ATOM 1378 O O . ASN A 1 176 ? 23.875 -6.633 15.305 1 84.88 176 ASN A O 1
ATOM 1382 N N . GLU A 1 177 ? 25.484 -8.156 14.703 1 89.31 177 GLU A N 1
ATOM 1383 C CA . GLU A 1 177 ? 26.375 -7.137 14.156 1 89.31 177 GLU A CA 1
ATOM 1384 C C . GLU A 1 177 ? 25.953 -6.746 12.742 1 89.31 177 GLU A C 1
ATOM 1386 O O . GLU A 1 177 ? 26.484 -5.789 12.172 1 89.31 177 GLU A O 1
ATOM 1391 N N . GLY A 1 178 ? 25.016 -7.496 12.203 1 95.5 178 GLY A N 1
ATOM 1392 C CA . GLY A 1 178 ? 24.531 -7.172 10.867 1 95.5 178 GLY A CA 1
ATOM 1393 C C . GLY A 1 178 ? 24.953 -8.188 9.82 1 95.5 178 GLY A C 1
ATOM 1394 O O . GLY A 1 178 ? 25.672 -9.133 10.117 1 95.5 178 GLY A O 1
ATOM 1395 N N . VAL A 1 179 ? 24.438 -8.07 8.633 1 97.19 179 VAL A N 1
ATOM 1396 C CA . VAL A 1 179 ? 24.719 -8.938 7.492 1 97.19 179 VAL A CA 1
ATOM 1397 C C . VAL A 1 179 ? 25.531 -8.164 6.449 1 97.19 179 VAL A C 1
ATOM 1399 O O . VAL A 1 179 ? 25.062 -7.168 5.902 1 97.19 179 VAL A O 1
ATOM 1402 N N . PRO A 1 180 ? 26.766 -8.594 6.207 1 97.62 180 PRO A N 1
ATOM 1403 C CA . PRO A 1 180 ? 27.5 -7.941 5.121 1 97.62 180 PRO A CA 1
ATOM 1404 C C . PRO A 1 180 ? 26.766 -8.016 3.783 1 97.62 180 PRO A C 1
ATOM 1406 O O . PRO A 1 180 ? 26.203 -9.055 3.438 1 97.62 180 PRO A O 1
ATOM 1409 N N . LEU A 1 181 ? 26.828 -6.902 3.047 1 97.94 181 LEU A N 1
ATOM 1410 C CA . LEU A 1 181 ? 26.109 -6.7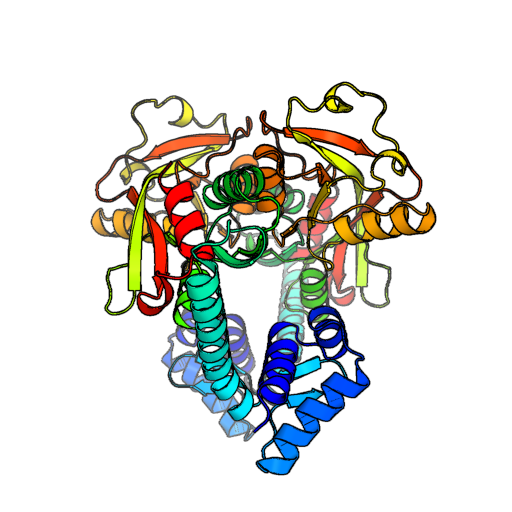97 1.775 1 97.94 181 LEU A CA 1
ATOM 1411 C C . LEU A 1 181 ? 26.547 -7.906 0.822 1 97.94 181 LEU A C 1
ATOM 1413 O O . LEU A 1 181 ? 25.719 -8.43 0.062 1 97.94 181 LEU A O 1
ATOM 1417 N N . GLU A 1 182 ? 27.75 -8.297 0.896 1 97.38 182 GLU A N 1
ATOM 1418 C CA . GLU A 1 182 ? 28.312 -9.289 -0.008 1 97.38 182 GLU A CA 1
ATOM 1419 C C . GLU A 1 182 ? 27.625 -10.641 0.138 1 97.38 182 GLU A C 1
ATOM 1421 O O . GLU A 1 182 ? 27.594 -11.43 -0.805 1 97.38 182 GLU A O 1
ATOM 1426 N N . GLU A 1 183 ? 27.094 -10.836 1.247 1 96.75 183 GLU A N 1
ATOM 1427 C CA . GLU A 1 183 ? 26.438 -12.117 1.517 1 96.75 183 GLU A CA 1
ATOM 1428 C C . GLU A 1 183 ? 25.125 -12.242 0.746 1 96.75 183 GLU A C 1
ATOM 1430 O O . GLU A 1 183 ? 24.562 -13.336 0.633 1 96.75 183 GLU A O 1
ATOM 1435 N N . LEU A 1 184 ? 24.641 -11.164 0.208 1 97.88 184 LEU A N 1
ATOM 1436 C CA . LEU A 1 184 ? 23.391 -11.18 -0.534 1 97.88 184 LEU A CA 1
ATOM 1437 C C . LEU A 1 184 ? 23.625 -11.562 -1.991 1 97.88 184 LEU A C 1
ATOM 1439 O O . LEU A 1 184 ? 22.672 -11.695 -2.766 1 97.88 184 LEU A O 1
ATOM 1443 N N . ASP A 1 185 ? 24.891 -11.797 -2.311 1 97.69 185 ASP A N 1
ATOM 1444 C CA . ASP A 1 185 ? 25.188 -12.211 -3.678 1 97.69 185 ASP A CA 1
ATOM 1445 C C . ASP A 1 185 ? 24.484 -13.531 -4.008 1 97.69 185 ASP A C 1
ATOM 1447 O O . ASP A 1 185 ? 24.578 -14.5 -3.25 1 97.69 185 ASP A O 1
ATOM 1451 N N . GLN A 1 186 ? 23.719 -13.5 -5.043 1 97 186 GLN A N 1
ATOM 1452 C CA . GLN A 1 186 ? 22.984 -14.641 -5.602 1 97 186 GLN A CA 1
ATOM 1453 C C . GLN A 1 186 ? 21.875 -15.094 -4.664 1 97 186 GLN A C 1
ATOM 1455 O O . GLN A 1 186 ? 21.234 -16.125 -4.902 1 97 186 GLN A O 1
ATOM 1460 N N . GLN A 1 187 ? 21.656 -14.352 -3.574 1 96.75 187 GLN A N 1
ATOM 1461 C CA . GLN A 1 187 ? 20.547 -14.656 -2.686 1 96.75 187 GLN A CA 1
ATOM 1462 C C . GLN A 1 187 ? 19.203 -14.367 -3.363 1 96.75 187 GLN A C 1
ATOM 1464 O O . GLN A 1 187 ? 19.062 -13.367 -4.07 1 96.75 187 GLN A O 1
ATOM 1469 N N . ILE A 1 188 ? 18.219 -15.297 -3.178 1 96.44 188 ILE A N 1
ATOM 1470 C CA . ILE A 1 188 ? 16.875 -15.07 -3.676 1 96.44 188 ILE A CA 1
ATOM 1471 C C . ILE A 1 188 ? 16.203 -13.969 -2.857 1 96.44 188 ILE A C 1
ATOM 1473 O O . ILE A 1 188 ? 16.094 -14.07 -1.632 1 96.44 188 ILE A O 1
ATOM 1477 N N . MET A 1 189 ? 15.719 -12.969 -3.615 1 98 189 MET A N 1
ATOM 1478 C CA . MET A 1 189 ? 15.195 -11.82 -2.887 1 98 189 MET A CA 1
ATOM 1479 C C . MET A 1 189 ? 13.797 -11.453 -3.381 1 98 189 MET A C 1
ATOM 1481 O O . MET A 1 189 ? 13.43 -11.789 -4.508 1 98 189 MET A O 1
ATOM 1485 N N . VAL A 1 190 ? 13.055 -10.883 -2.498 1 97.69 190 VAL A N 1
ATOM 1486 C CA . VAL A 1 190 ? 11.797 -10.211 -2.791 1 97.69 190 VAL A CA 1
ATOM 1487 C C . VAL A 1 190 ? 11.922 -8.719 -2.492 1 97.69 190 VAL A C 1
ATOM 1489 O O . VAL A 1 190 ? 12.102 -8.328 -1.337 1 97.69 190 VAL A O 1
ATOM 1492 N N . LEU A 1 191 ? 11.789 -7.887 -3.514 1 97.62 191 LEU A N 1
ATOM 1493 C CA . LEU A 1 191 ? 12.164 -6.484 -3.371 1 97.62 191 LEU A CA 1
ATOM 1494 C C . LEU A 1 191 ? 11.023 -5.57 -3.818 1 97.62 191 LEU A C 1
ATOM 1496 O O . LEU A 1 191 ? 10.094 -6.016 -4.492 1 97.62 191 LEU A O 1
ATOM 1500 N N . ARG A 1 192 ? 11.141 -4.336 -3.361 1 95.31 192 ARG A N 1
ATOM 1501 C CA . ARG A 1 192 ? 10.234 -3.277 -3.801 1 95.31 192 ARG A CA 1
ATOM 1502 C C . ARG A 1 192 ? 10.453 -2.947 -5.273 1 95.31 192 ARG A C 1
ATOM 1504 O O . ARG A 1 192 ? 11.43 -3.398 -5.879 1 95.31 192 ARG A O 1
ATOM 1511 N N . GLU A 1 193 ? 9.586 -2.178 -5.844 1 90.25 193 GLU A N 1
ATOM 1512 C CA . GLU A 1 193 ? 9.688 -1.717 -7.223 1 90.25 193 GLU A CA 1
ATOM 1513 C C . GLU A 1 193 ? 10.844 -0.735 -7.395 1 90.25 193 GLU A C 1
ATOM 1515 O O . GLU A 1 193 ? 11.32 -0.155 -6.418 1 90.25 193 GLU A O 1
ATOM 1520 N N . PRO A 1 194 ? 11.211 -0.442 -8.656 1 88.06 194 PRO A N 1
ATOM 1521 C CA . PRO A 1 194 ? 12.367 0.416 -8.922 1 88.06 194 PRO A CA 1
ATOM 1522 C C . PRO A 1 194 ? 12.148 1.857 -8.469 1 88.06 194 PRO A C 1
ATOM 1524 O O . PRO A 1 194 ? 13.117 2.58 -8.211 1 88.06 194 PRO A O 1
ATOM 1527 N N . GLY A 1 195 ? 10.961 2.307 -8.359 1 86.12 195 GLY A N 1
ATOM 1528 C CA . GLY A 1 195 ? 10.672 3.662 -7.914 1 86.12 195 GLY A CA 1
ATOM 1529 C C . GLY A 1 195 ? 10.836 3.852 -6.418 1 86.12 195 GLY A C 1
ATOM 1530 O O . GLY A 1 195 ? 10.836 4.98 -5.93 1 86.12 195 GLY A O 1
ATOM 1531 N N . SER A 1 196 ? 11.016 2.799 -5.691 1 92.06 196 SER A N 1
ATOM 1532 C CA . SER A 1 196 ? 11.25 2.844 -4.254 1 92.06 196 SER A CA 1
ATOM 1533 C C . SER A 1 196 ? 12.648 3.355 -3.936 1 92.06 196 SER A C 1
ATOM 1535 O O . SER A 1 196 ? 13.633 2.877 -4.504 1 92.06 196 SER A O 1
ATOM 1537 N N . ILE A 1 197 ? 12.742 4.293 -3.045 1 95.44 197 ILE A N 1
ATOM 1538 C CA . ILE A 1 197 ? 14.031 4.832 -2.627 1 95.44 197 ILE A CA 1
ATOM 1539 C C . ILE A 1 197 ? 14.82 3.758 -1.88 1 95.44 197 ILE A C 1
ATOM 1541 O O . ILE A 1 197 ? 16.031 3.621 -2.07 1 95.44 197 ILE A O 1
ATOM 1545 N N . THR A 1 198 ? 14.156 2.996 -1.032 1 95.75 198 THR A N 1
ATOM 1546 C CA . THR A 1 198 ? 14.812 1.887 -0.345 1 95.75 198 THR A CA 1
ATOM 1547 C C . THR A 1 198 ? 15.453 0.931 -1.347 1 95.75 198 THR A C 1
ATOM 1549 O O . THR A 1 198 ? 16.594 0.521 -1.174 1 95.75 198 THR A O 1
ATOM 1552 N N . ARG A 1 199 ? 14.711 0.591 -2.402 1 96.5 199 ARG A N 1
ATOM 1553 C CA . ARG A 1 199 ? 15.211 -0.278 -3.461 1 96.5 199 ARG A CA 1
ATOM 1554 C C . ARG A 1 199 ? 16.406 0.355 -4.172 1 96.5 199 ARG A C 1
ATOM 1556 O O . ARG A 1 199 ? 17.422 -0.305 -4.398 1 96.5 199 ARG A O 1
ATOM 1563 N N . ARG A 1 200 ? 16.328 1.59 -4.484 1 96.44 200 ARG A N 1
ATOM 1564 C CA . ARG A 1 200 ? 17.375 2.285 -5.219 1 96.44 200 ARG A CA 1
ATOM 1565 C C . ARG A 1 200 ? 18.672 2.348 -4.398 1 96.44 200 ARG A C 1
ATOM 1567 O O . ARG A 1 200 ? 19.766 2.158 -4.938 1 96.44 200 ARG A O 1
ATOM 1574 N N . THR A 1 201 ? 18.531 2.639 -3.188 1 97.44 201 THR A N 1
ATOM 1575 C CA . THR A 1 201 ? 19.688 2.68 -2.301 1 97.44 201 THR A CA 1
ATOM 1576 C C . THR A 1 201 ? 20.359 1.315 -2.23 1 97.44 201 THR A C 1
ATOM 1578 O O . THR A 1 201 ? 21.594 1.219 -2.342 1 97.44 201 THR A O 1
ATOM 1581 N N . PHE A 1 202 ? 19.594 0.302 -2.115 1 98.25 202 PHE A N 1
ATOM 1582 C CA . PHE A 1 202 ? 20.094 -1.067 -2.062 1 98.25 202 PHE A CA 1
ATOM 1583 C C . PHE A 1 202 ? 20.781 -1.439 -3.365 1 98.25 202 PHE A C 1
ATOM 1585 O O . PHE A 1 202 ? 21.891 -1.974 -3.352 1 98.25 202 PHE A O 1
ATOM 1592 N N . ASP A 1 203 ? 20.125 -1.104 -4.449 1 98.06 203 ASP A N 1
ATOM 1593 C CA . ASP A 1 203 ? 20.672 -1.438 -5.762 1 98.06 203 ASP A CA 1
ATOM 1594 C C . ASP A 1 203 ? 22 -0.733 -6 1 98.06 203 ASP A C 1
ATOM 1596 O O . ASP A 1 203 ? 22.938 -1.328 -6.543 1 98.06 203 ASP A O 1
ATOM 1600 N N . ARG A 1 204 ? 22.062 0.492 -5.645 1 97.44 204 ARG A N 1
ATOM 1601 C CA . ARG A 1 204 ? 23.297 1.263 -5.816 1 97.44 204 ARG A CA 1
ATOM 1602 C C . ARG A 1 204 ? 24.438 0.651 -5.016 1 97.44 204 ARG A C 1
ATOM 1604 O O . ARG A 1 204 ? 25.547 0.511 -5.527 1 97.44 204 ARG A O 1
ATOM 1611 N N . ALA A 1 205 ? 24.156 0.297 -3.83 1 97.88 205 ALA A N 1
ATOM 1612 C CA . ALA A 1 205 ? 25.188 -0.311 -2.977 1 97.88 205 ALA A CA 1
ATOM 1613 C C . ALA A 1 205 ? 25.656 -1.642 -3.553 1 97.88 205 ALA A C 1
ATOM 1615 O O . ALA A 1 205 ? 26.859 -1.936 -3.547 1 97.88 205 ALA A O 1
ATOM 1616 N N . CYS A 1 206 ? 24.75 -2.432 -4.008 1 97.88 206 CYS A N 1
ATOM 1617 C CA . CYS A 1 206 ? 25.094 -3.705 -4.625 1 97.88 206 CYS A CA 1
ATOM 1618 C C . CYS A 1 206 ? 26 -3.498 -5.832 1 97.88 206 CYS A C 1
ATOM 1620 O O . CYS A 1 206 ? 27.016 -4.18 -5.977 1 97.88 206 CYS A O 1
ATOM 1622 N N . ALA A 1 207 ? 25.578 -2.586 -6.648 1 97.19 207 ALA A N 1
ATOM 1623 C CA . ALA A 1 207 ? 26.328 -2.311 -7.867 1 97.19 207 ALA A CA 1
ATOM 1624 C C . ALA A 1 207 ? 27.766 -1.893 -7.547 1 97.19 207 ALA A C 1
ATOM 1626 O O . ALA A 1 207 ? 28.719 -2.354 -8.188 1 97.19 207 ALA A O 1
ATOM 1627 N N . GLU A 1 208 ? 27.938 -1.102 -6.621 1 96.69 208 GLU A N 1
ATOM 1628 C CA . GLU A 1 208 ? 29.25 -0.589 -6.23 1 96.69 208 GLU A CA 1
ATOM 1629 C C . GLU A 1 208 ? 30.141 -1.707 -5.703 1 96.69 208 GLU A C 1
ATOM 1631 O O . GLU A 1 208 ? 31.375 -1.629 -5.809 1 96.69 208 GLU A O 1
ATOM 1636 N N . GLN A 1 209 ? 29.547 -2.738 -5.203 1 96.5 209 GLN A N 1
ATOM 1637 C CA . GLN A 1 209 ? 30.328 -3.799 -4.574 1 96.5 209 GLN A CA 1
ATOM 1638 C C . GLN A 1 209 ? 30.344 -5.055 -5.441 1 96.5 209 GLN A C 1
ATOM 1640 O O . GLN A 1 209 ? 30.875 -6.09 -5.031 1 96.5 209 GLN A O 1
ATOM 1645 N N . GLY A 1 210 ? 29.688 -4.961 -6.543 1 97.06 210 GLY A N 1
ATOM 1646 C CA . GLY A 1 210 ? 29.641 -6.094 -7.449 1 97.06 210 GLY A CA 1
ATOM 1647 C C . GLY A 1 210 ? 28.781 -7.23 -6.945 1 97.06 210 GLY A C 1
ATOM 1648 O O . GLY A 1 210 ? 29.062 -8.398 -7.227 1 97.06 210 GLY A O 1
ATOM 1649 N N . VAL A 1 211 ? 27.844 -6.934 -6.098 1 97.62 211 VAL A N 1
ATOM 1650 C CA . VAL A 1 211 ? 26.906 -7.914 -5.566 1 97.62 211 VAL A CA 1
ATOM 1651 C C . VAL A 1 211 ? 25.688 -8.023 -6.492 1 97.62 211 VAL A C 1
ATOM 1653 O O . VAL A 1 211 ? 25.141 -7.012 -6.934 1 97.62 211 VAL A O 1
ATOM 1656 N N . GLN A 1 212 ? 25.266 -9.219 -6.828 1 97.56 212 GLN A N 1
ATOM 1657 C CA . GLN A 1 212 ? 24.141 -9.453 -7.746 1 97.56 212 GLN A CA 1
ATOM 1658 C C . GLN A 1 212 ? 23.125 -10.406 -7.141 1 97.56 212 GLN A C 1
ATOM 1660 O O . GLN A 1 212 ? 23.109 -11.602 -7.469 1 97.56 212 GLN A O 1
ATOM 1665 N N . PRO A 1 213 ? 22.188 -9.875 -6.402 1 97.25 213 PRO A N 1
ATOM 1666 C CA . PRO A 1 213 ? 21.141 -10.742 -5.871 1 97.25 213 PRO A CA 1
ATOM 1667 C C . PRO A 1 213 ? 20.188 -11.234 -6.953 1 97.25 213 PRO A C 1
ATOM 1669 O O . PRO A 1 213 ? 20.109 -10.648 -8.039 1 97.25 213 PRO A O 1
ATOM 1672 N N . ARG A 1 214 ? 19.469 -12.305 -6.691 1 96.06 214 ARG A N 1
ATOM 1673 C CA . ARG A 1 214 ? 18.453 -12.828 -7.586 1 96.06 214 ARG A CA 1
ATOM 1674 C C . ARG A 1 214 ? 17.062 -12.383 -7.156 1 96.06 214 ARG A C 1
ATOM 1676 O O . ARG A 1 214 ? 16.562 -12.797 -6.105 1 96.06 214 ARG A O 1
ATOM 1683 N N . VAL A 1 215 ? 16.453 -11.648 -7.973 1 94.88 215 VAL A N 1
ATOM 1684 C CA . VAL A 1 215 ? 15.148 -11.102 -7.613 1 94.88 215 VAL A CA 1
ATOM 1685 C C . VAL A 1 215 ? 14.047 -12.062 -8.07 1 94.88 215 VAL A C 1
ATOM 1687 O O . VAL A 1 215 ? 13.812 -12.219 -9.266 1 94.88 215 VAL A O 1
ATOM 1690 N N . LEU A 1 216 ? 13.367 -12.602 -7.098 1 94.38 216 LEU A N 1
ATOM 1691 C CA . LEU A 1 216 ? 12.281 -13.531 -7.383 1 94.38 216 LEU A CA 1
ATOM 1692 C C . LEU A 1 216 ? 10.977 -12.789 -7.645 1 94.38 216 LEU A C 1
ATOM 1694 O O . LEU A 1 216 ? 10.227 -13.148 -8.555 1 94.38 216 LEU A O 1
ATOM 1698 N N . LEU A 1 217 ? 10.695 -11.789 -6.77 1 94.62 217 LEU A N 1
ATOM 1699 C CA . LEU A 1 217 ? 9.484 -10.992 -6.871 1 94.62 217 LEU A CA 1
ATOM 1700 C C . LEU A 1 217 ? 9.805 -9.508 -6.727 1 94.62 217 LEU A C 1
ATOM 1702 O O . LEU A 1 217 ? 10.641 -9.117 -5.906 1 94.62 217 LEU A O 1
ATOM 1706 N N . GLU A 1 218 ? 9.117 -8.703 -7.535 1 94.56 218 GLU A N 1
ATOM 1707 C CA . GLU A 1 218 ? 9.078 -7.246 -7.383 1 94.56 218 GLU A CA 1
ATOM 1708 C C . GLU A 1 218 ? 7.691 -6.77 -6.965 1 94.56 218 GLU A C 1
ATOM 1710 O O . GLU A 1 218 ? 6.691 -7.117 -7.602 1 94.56 218 GLU A O 1
ATOM 1715 N N . LEU A 1 219 ? 7.711 -6.02 -5.902 1 93.75 219 LEU A N 1
ATOM 1716 C CA . LEU A 1 219 ? 6.434 -5.695 -5.273 1 93.75 219 LEU A CA 1
ATOM 1717 C C . LEU A 1 219 ? 6.297 -4.191 -5.066 1 93.75 219 LEU A C 1
ATOM 1719 O O . LEU A 1 219 ? 7.277 -3.512 -4.758 1 93.75 219 LEU A O 1
ATOM 1723 N N . ASP A 1 220 ? 5.074 -3.66 -5.121 1 88.12 220 ASP A N 1
ATOM 1724 C CA . ASP A 1 220 ? 4.832 -2.232 -4.941 1 88.12 220 ASP A CA 1
ATOM 1725 C C . ASP A 1 220 ? 4.242 -1.941 -3.562 1 88.12 220 ASP A C 1
ATOM 1727 O O . ASP A 1 220 ? 3.582 -0.92 -3.367 1 88.12 220 ASP A O 1
ATOM 1731 N N . SER A 1 221 ? 4.473 -2.824 -2.662 1 90 221 SER A N 1
ATOM 1732 C CA . SER A 1 221 ? 3.93 -2.705 -1.312 1 90 221 SER A CA 1
ATOM 1733 C C . SER A 1 221 ? 4.926 -3.203 -0.271 1 90 221 SER A C 1
ATOM 1735 O O . SER A 1 221 ? 5.496 -4.285 -0.418 1 90 221 SER A O 1
ATOM 1737 N N . ARG A 1 222 ? 5.113 -2.373 0.763 1 92.25 222 ARG A N 1
ATOM 1738 C CA . ARG A 1 222 ? 5.957 -2.812 1.869 1 92.25 222 ARG A CA 1
ATOM 1739 C C . ARG A 1 222 ? 5.328 -3.992 2.604 1 92.25 222 ARG A C 1
ATOM 1741 O O . ARG A 1 222 ? 6.027 -4.926 3.004 1 92.25 222 ARG A O 1
ATOM 1748 N N . GLU A 1 223 ? 4.059 -3.887 2.736 1 91.88 223 GLU A N 1
ATOM 1749 C CA . GLU A 1 223 ? 3.311 -4.977 3.357 1 91.88 223 GLU A CA 1
ATOM 1750 C C . GLU A 1 223 ? 3.492 -6.281 2.588 1 91.88 223 GLU A C 1
ATOM 1752 O O . GLU A 1 223 ? 3.639 -7.348 3.188 1 91.88 223 GLU A O 1
ATOM 1757 N N . ALA A 1 224 ? 3.461 -6.172 1.294 1 94.25 224 ALA A N 1
ATOM 1758 C CA . ALA A 1 224 ? 3.617 -7.359 0.462 1 94.25 224 ALA A CA 1
ATOM 1759 C C . ALA A 1 224 ? 5.004 -7.973 0.634 1 94.25 224 ALA A C 1
ATOM 1761 O O . ALA A 1 224 ? 5.152 -9.195 0.643 1 94.25 224 ALA A O 1
ATOM 1762 N N . VAL A 1 225 ? 5.992 -7.137 0.761 1 96 225 VAL A N 1
ATOM 1763 C CA . VAL A 1 225 ? 7.344 -7.629 0.997 1 96 225 VAL A CA 1
ATOM 1764 C C . VAL A 1 225 ? 7.391 -8.406 2.311 1 96 225 VAL A C 1
ATOM 1766 O O . VAL A 1 225 ? 7.93 -9.516 2.367 1 96 225 VAL A O 1
ATOM 1769 N N . THR A 1 226 ? 6.809 -7.859 3.287 1 95 226 THR A N 1
ATOM 1770 C CA . THR A 1 226 ? 6.793 -8.516 4.59 1 95 226 THR A CA 1
ATOM 1771 C C . THR A 1 226 ? 6.105 -9.875 4.504 1 95 226 THR A C 1
ATOM 1773 O O . THR A 1 226 ? 6.613 -10.867 5.027 1 95 226 THR A O 1
ATOM 1776 N N . GLU A 1 227 ? 4.961 -9.93 3.848 1 94.56 227 GLU A N 1
ATOM 1777 C CA . GLU A 1 227 ? 4.23 -11.188 3.725 1 94.56 227 GLU A CA 1
ATOM 1778 C C . GLU A 1 227 ? 5.023 -12.211 2.916 1 94.56 227 GLU A C 1
ATOM 1780 O O . GLU A 1 227 ? 4.996 -13.406 3.219 1 94.56 227 GLU A O 1
ATOM 1785 N N . ALA A 1 228 ? 5.66 -11.766 1.895 1 96.94 228 ALA A N 1
ATOM 1786 C CA . ALA A 1 228 ? 6.477 -12.664 1.078 1 96.94 228 ALA A CA 1
ATOM 1787 C C . ALA A 1 228 ? 7.625 -13.25 1.892 1 96.94 228 ALA A C 1
ATOM 1789 O O . ALA A 1 228 ? 7.906 -14.445 1.798 1 96.94 228 ALA A O 1
ATOM 1790 N N . VAL A 1 229 ? 8.273 -12.406 2.656 1 97.31 229 VAL A N 1
ATOM 1791 C CA . VAL A 1 229 ? 9.375 -12.859 3.502 1 97.31 229 VAL A CA 1
ATOM 1792 C C . VAL A 1 229 ? 8.859 -13.844 4.547 1 97.31 229 VAL A C 1
ATOM 1794 O O . VAL A 1 229 ? 9.461 -14.891 4.777 1 97.31 229 VAL A O 1
ATOM 1797 N N . ALA A 1 230 ? 7.766 -13.516 5.117 1 94.88 230 ALA A N 1
ATOM 1798 C CA . ALA A 1 230 ? 7.164 -14.391 6.121 1 94.88 230 ALA A CA 1
ATOM 1799 C C . ALA A 1 230 ? 6.828 -15.758 5.523 1 94.88 230 ALA A C 1
ATOM 1801 O O . ALA A 1 230 ? 6.918 -16.781 6.207 1 94.88 230 ALA A O 1
ATOM 1802 N N . ALA A 1 231 ? 6.449 -15.75 4.27 1 95.19 231 ALA A N 1
ATOM 1803 C CA . ALA A 1 231 ? 6.121 -16.984 3.566 1 95.19 231 ALA A CA 1
ATOM 1804 C C . ALA A 1 231 ? 7.379 -17.688 3.061 1 95.19 231 ALA A C 1
ATOM 1806 O O . ALA A 1 231 ? 7.297 -18.672 2.332 1 95.19 231 ALA A O 1
ATOM 1807 N N . GLU A 1 232 ? 8.555 -17.094 3.281 1 96.19 232 GLU A N 1
ATOM 1808 C CA . GLU A 1 232 ? 9.867 -17.672 3 1 96.19 232 GLU A CA 1
ATOM 1809 C C . GLU A 1 232 ? 10.125 -17.734 1.499 1 96.19 232 GLU A C 1
ATOM 1811 O O . GLU A 1 232 ? 10.734 -18.703 1.015 1 96.19 232 GLU A O 1
ATOM 1816 N N . LEU A 1 233 ? 9.602 -16.719 0.841 1 96.75 233 LEU A N 1
ATOM 1817 C CA . LEU A 1 233 ? 9.82 -16.656 -0.6 1 96.75 233 LEU A CA 1
ATOM 1818 C C . LEU A 1 233 ? 11.195 -16.094 -0.921 1 96.75 233 LEU A C 1
ATOM 1820 O O . LEU A 1 233 ? 11.688 -16.234 -2.043 1 96.75 233 LEU A O 1
ATOM 1824 N N . GLY A 1 234 ? 11.789 -15.391 0.004 1 97.31 234 GLY A N 1
ATOM 1825 C CA . GLY A 1 234 ? 13.094 -14.781 -0.168 1 97.31 234 GLY A CA 1
ATOM 1826 C C . GLY A 1 234 ? 13.43 -13.766 0.911 1 97.31 234 GLY A C 1
ATOM 1827 O O . GLY A 1 234 ? 12.602 -13.484 1.78 1 97.31 234 GLY A O 1
ATOM 1828 N N . VAL A 1 235 ? 14.633 -13.227 0.814 1 98 235 VAL A N 1
ATOM 1829 C CA . VAL A 1 235 ? 15.078 -12.164 1.706 1 98 235 VAL A CA 1
ATOM 1830 C C . VAL A 1 235 ? 14.602 -10.812 1.174 1 98 235 VAL A C 1
ATOM 1832 O O . VAL A 1 235 ? 14.656 -10.562 -0.033 1 98 235 VAL A O 1
ATOM 1835 N N . GLY A 1 236 ? 14.062 -10.039 2.037 1 98.19 236 GLY A N 1
ATOM 1836 C CA . GLY A 1 236 ? 13.672 -8.695 1.642 1 98.19 236 GLY A CA 1
ATOM 1837 C C . GLY A 1 236 ? 14.633 -7.629 2.141 1 98.19 236 GLY A C 1
ATOM 1838 O O . GLY A 1 236 ? 15.617 -7.934 2.809 1 98.19 236 GLY A O 1
ATOM 1839 N N . VAL A 1 237 ? 14.398 -6.379 1.716 1 97.94 237 VAL A N 1
ATOM 1840 C CA . VAL A 1 237 ? 15.047 -5.195 2.26 1 97.94 237 VAL A CA 1
ATOM 1841 C C . VAL A 1 237 ? 14 -4.211 2.768 1 97.94 237 VAL A C 1
ATOM 1843 O O . VAL A 1 237 ? 12.93 -4.07 2.168 1 97.94 237 VAL A O 1
ATOM 1846 N N . VAL A 1 238 ? 14.32 -3.611 3.85 1 97.12 238 VAL A N 1
ATOM 1847 C CA . VAL A 1 238 ? 13.375 -2.684 4.461 1 97.12 238 VAL A CA 1
ATOM 1848 C C . VAL A 1 238 ? 14.133 -1.554 5.152 1 97.12 238 VAL A C 1
ATOM 1850 O O . VAL A 1 238 ? 15.289 -1.731 5.562 1 97.12 238 VAL A O 1
ATOM 1853 N N . SER A 1 239 ? 13.508 -0.416 5.18 1 96.81 239 SER A N 1
ATOM 1854 C CA . SER A 1 239 ? 14.047 0.685 5.973 1 96.81 239 SER A CA 1
ATOM 1855 C C . SER A 1 239 ? 13.906 0.414 7.465 1 96.81 239 SER A C 1
ATOM 1857 O O . SER A 1 239 ? 12.883 -0.111 7.914 1 96.81 239 SER A O 1
ATOM 1859 N N . SER A 1 240 ? 14.867 0.866 8.266 1 95.5 240 SER A N 1
ATOM 1860 C CA . SER A 1 240 ? 14.836 0.689 9.711 1 95.5 240 SER A CA 1
ATOM 1861 C C . SER A 1 240 ? 13.641 1.404 10.336 1 95.5 240 SER A C 1
ATOM 1863 O O . SER A 1 240 ? 13.203 1.055 11.43 1 95.5 240 SER A O 1
ATOM 1865 N N . LEU A 1 241 ? 13.094 2.398 9.633 1 92.5 241 LEU A N 1
ATOM 1866 C CA . LEU A 1 241 ? 11.953 3.158 10.133 1 92.5 241 LEU A CA 1
ATOM 1867 C C . LEU A 1 241 ? 10.648 2.42 9.867 1 92.5 241 LEU A C 1
ATOM 1869 O O . LEU A 1 241 ? 9.609 2.771 10.422 1 92.5 241 LEU A O 1
ATOM 1873 N N . GLU A 1 242 ? 10.695 1.38 9.039 1 90.81 242 GLU A N 1
ATOM 1874 C CA . GLU A 1 242 ? 9.477 0.746 8.539 1 90.81 242 GLU A CA 1
ATOM 1875 C C . GLU A 1 242 ? 9.352 -0.684 9.055 1 90.81 242 GLU A C 1
ATOM 1877 O O . GLU A 1 242 ? 8.523 -1.454 8.57 1 90.81 242 GLU A O 1
ATOM 1882 N N . VAL A 1 243 ? 10.266 -0.994 9.961 1 84 243 VAL A N 1
ATOM 1883 C CA . VAL A 1 243 ? 10.25 -2.338 10.531 1 84 243 VAL A CA 1
ATOM 1884 C C . VAL A 1 243 ? 9.078 -2.482 11.492 1 84 243 VAL A C 1
ATOM 1886 O O . VAL A 1 243 ? 8.922 -1.681 12.414 1 84 243 VAL A O 1
ATOM 1889 N N . GLY A 1 244 ? 8.164 -3.305 11.164 1 74.88 244 GLY A N 1
ATOM 1890 C CA . GLY A 1 244 ? 7.074 -3.57 12.094 1 74.88 244 GLY A CA 1
ATOM 1891 C C . GLY A 1 244 ? 7.422 -4.602 13.148 1 74.88 244 GLY A C 1
ATOM 1892 O O . GLY A 1 244 ? 8.539 -5.117 13.172 1 74.88 244 GLY A O 1
ATOM 1893 N N . ASN A 1 245 ? 6.551 -4.676 14.188 1 77.88 245 ASN A N 1
ATOM 1894 C CA . ASN A 1 245 ? 6.715 -5.691 15.227 1 77.88 245 ASN A CA 1
ATOM 1895 C C . ASN A 1 245 ? 6.027 -6.996 14.844 1 77.88 245 ASN A C 1
ATOM 1897 O O . ASN A 1 245 ? 5.199 -7.512 15.602 1 77.88 245 ASN A O 1
ATOM 1901 N N . ASP A 1 246 ? 6.359 -7.469 13.711 1 85.25 246 ASP A N 1
ATOM 1902 C CA . ASP A 1 246 ? 5.844 -8.75 13.242 1 85.25 246 ASP A CA 1
ATOM 1903 C C . ASP A 1 246 ? 6.742 -9.906 13.695 1 85.25 246 ASP A C 1
ATOM 1905 O O . ASP A 1 246 ? 7.902 -9.984 13.289 1 85.25 246 ASP A O 1
ATOM 1909 N N . PRO A 1 247 ? 6.246 -10.805 14.508 1 86.94 247 PRO A N 1
ATOM 1910 C CA . PRO A 1 247 ? 7.09 -11.867 15.055 1 86.94 247 PRO A CA 1
ATOM 1911 C C . PRO A 1 247 ? 7.523 -12.883 14 1 86.94 247 PRO A C 1
ATOM 1913 O O . PRO A 1 247 ? 8.406 -13.703 14.25 1 86.94 247 PRO A O 1
ATOM 1916 N N . ARG A 1 248 ? 6.93 -12.906 12.906 1 92.38 248 ARG A N 1
ATOM 1917 C CA . ARG A 1 248 ? 7.25 -13.867 11.852 1 92.38 248 ARG A CA 1
ATOM 1918 C C . ARG A 1 248 ? 8.531 -13.469 11.133 1 92.38 248 ARG A C 1
ATOM 1920 O O . ARG A 1 248 ? 9.141 -14.297 10.445 1 92.38 248 ARG A O 1
ATOM 1927 N N . VAL A 1 249 ? 8.852 -12.172 11.234 1 94.56 249 VAL A N 1
ATOM 1928 C CA . VAL A 1 249 ? 10.008 -11.68 10.484 1 94.56 249 VAL A CA 1
ATOM 1929 C C . VAL A 1 249 ? 10.914 -10.875 11.414 1 94.56 249 VAL A C 1
ATOM 1931 O O . VAL A 1 249 ? 10.5 -10.469 12.5 1 94.56 249 VAL A O 1
ATOM 1934 N N . ARG A 1 250 ? 12.148 -10.695 10.977 1 94.69 250 ARG A N 1
ATOM 1935 C CA . ARG A 1 250 ? 13.125 -9.891 11.703 1 94.69 250 ARG A CA 1
ATOM 1936 C C . ARG A 1 250 ? 13.969 -9.055 10.742 1 94.69 250 ARG A C 1
ATOM 1938 O O . ARG A 1 250 ? 14.383 -9.539 9.688 1 94.69 250 ARG A O 1
ATOM 1945 N N . ALA A 1 251 ? 14.156 -7.82 11.109 1 96.19 251 ALA A N 1
ATOM 1946 C CA . ALA A 1 251 ? 15.039 -6.941 10.352 1 96.19 251 ALA A CA 1
ATOM 1947 C C . ALA A 1 251 ? 16.438 -6.918 10.961 1 96.19 251 ALA A C 1
ATOM 1949 O O . ALA A 1 251 ? 16.594 -6.738 12.172 1 96.19 251 ALA A O 1
ATOM 1950 N N . VAL A 1 252 ? 17.438 -7.137 10.141 1 97 252 VAL A N 1
ATOM 1951 C CA . VAL A 1 252 ? 18.844 -7.09 10.547 1 97 252 VAL A CA 1
ATOM 1952 C C . VAL A 1 252 ? 19.594 -6.066 9.695 1 97 252 VAL A C 1
ATOM 1954 O O . VAL A 1 252 ? 19.484 -6.078 8.469 1 97 252 VAL A O 1
ATOM 1957 N N . PRO A 1 253 ? 20.344 -5.188 10.352 1 96.38 253 PRO A N 1
ATOM 1958 C CA . PRO A 1 253 ? 21.047 -4.164 9.57 1 96.38 253 PRO A CA 1
ATOM 1959 C C . PRO A 1 253 ? 22 -4.758 8.539 1 96.38 253 PRO A C 1
ATOM 1961 O O . PRO A 1 253 ? 22.672 -5.746 8.82 1 96.38 253 PRO A O 1
ATOM 1964 N N . LEU A 1 254 ? 21.969 -4.215 7.336 1 97.75 254 LEU A N 1
ATOM 1965 C CA . LEU A 1 254 ? 22.984 -4.543 6.34 1 97.75 254 LEU A CA 1
ATOM 1966 C C . LEU A 1 254 ? 24.25 -3.727 6.57 1 97.75 254 LEU A C 1
ATOM 1968 O O . LEU A 1 254 ? 24.188 -2.543 6.906 1 97.75 254 LEU A O 1
ATOM 1972 N N . VAL A 1 255 ? 25.344 -4.375 6.352 1 97.12 255 VAL A N 1
ATOM 1973 C CA . VAL A 1 255 ? 26.625 -3.719 6.551 1 97.12 255 VAL A CA 1
ATOM 1974 C C . VAL A 1 255 ? 27.297 -3.455 5.199 1 97.12 255 VAL A C 1
ATOM 1976 O O . VAL A 1 255 ? 27.469 -4.375 4.398 1 97.12 255 VAL A O 1
ATOM 1979 N N . GLY A 1 256 ? 27.641 -2.201 5.008 1 94.44 256 GLY A N 1
ATOM 1980 C CA . GLY A 1 256 ? 28.25 -1.743 3.773 1 94.44 256 GLY A CA 1
ATOM 1981 C C . GLY A 1 256 ? 28.172 -0.24 3.588 1 94.44 256 GLY A C 1
ATOM 1982 O O . GLY A 1 256 ? 27.547 0.457 4.387 1 94.44 256 GLY A O 1
ATOM 1983 N N . PRO A 1 257 ? 28.828 0.24 2.6 1 93.19 257 PRO A N 1
ATOM 1984 C CA . PRO A 1 257 ? 28.797 1.686 2.361 1 93.19 257 PRO A CA 1
ATOM 1985 C C . PRO A 1 257 ? 27.469 2.158 1.78 1 93.19 257 PRO A C 1
ATOM 1987 O O . PRO A 1 257 ? 26.844 1.435 1.005 1 93.19 257 PRO A O 1
ATOM 1990 N N . GLU A 1 258 ? 27.047 3.357 2.145 1 93.62 258 GLU A N 1
ATOM 1991 C CA . GLU A 1 258 ? 25.953 4.105 1.531 1 93.62 258 GLU A CA 1
ATOM 1992 C C . GLU A 1 258 ? 24.641 3.34 1.634 1 93.62 258 GLU A C 1
ATOM 1994 O O . GLU A 1 258 ? 23.906 3.205 0.645 1 93.62 258 GLU A O 1
ATOM 1999 N N . LEU A 1 259 ? 24.375 2.779 2.842 1 97.62 259 LEU A N 1
ATOM 2000 C CA . LEU A 1 259 ? 23.141 2.035 3.09 1 97.62 259 LEU A CA 1
ATOM 2001 C C . LEU A 1 259 ? 22.25 2.785 4.066 1 97.62 259 LEU A C 1
ATOM 2003 O O . LEU A 1 259 ? 21.688 2.188 4.988 1 97.62 259 LEU A O 1
ATOM 2007 N N . THR A 1 260 ? 22.203 4.102 3.834 1 97.25 260 THR A N 1
ATOM 2008 C CA . THR A 1 260 ? 21.344 4.965 4.637 1 97.25 260 THR A CA 1
ATOM 2009 C C . THR A 1 260 ? 20.516 5.875 3.744 1 97.25 260 THR A C 1
ATOM 2011 O O . THR A 1 260 ? 20.844 6.086 2.578 1 97.25 260 THR A O 1
ATOM 2014 N N . ASN A 1 261 ? 19.406 6.242 4.27 1 97.25 261 ASN A N 1
ATOM 2015 C CA . ASN A 1 261 ? 18.562 7.23 3.602 1 97.25 261 ASN A CA 1
ATOM 2016 C C . ASN A 1 261 ? 18.25 8.406 4.516 1 97.25 261 ASN A C 1
ATOM 2018 O O . ASN A 1 261 ? 18.016 8.227 5.711 1 97.25 261 ASN A O 1
ATOM 2022 N N . ARG A 1 262 ? 18.328 9.609 3.945 1 96.81 262 ARG A N 1
ATOM 2023 C CA . ARG A 1 262 ? 17.875 10.812 4.633 1 96.81 262 ARG A CA 1
ATOM 2024 C C . ARG A 1 262 ? 16.391 11.062 4.402 1 96.81 262 ARG A C 1
ATOM 2026 O O . ARG A 1 262 ? 15.922 11.031 3.26 1 96.81 262 ARG A O 1
ATOM 2033 N N . HIS A 1 263 ? 15.641 11.234 5.453 1 97 263 HIS A N 1
ATOM 2034 C CA . HIS A 1 263 ? 14.234 11.602 5.383 1 97 263 HIS A CA 1
ATOM 2035 C C . HIS A 1 263 ? 14.031 13.078 5.707 1 97 263 HIS A C 1
ATOM 2037 O O . HIS A 1 263 ? 14.672 13.609 6.617 1 97 263 HIS A O 1
ATOM 2043 N N . LEU A 1 264 ? 13.117 13.688 4.902 1 97.25 264 LEU A N 1
ATOM 2044 C CA . LEU A 1 264 ? 12.977 15.133 4.98 1 97.25 264 LEU A CA 1
ATOM 2045 C C . LEU A 1 264 ? 11.5 15.531 4.992 1 97.25 264 LEU A C 1
ATOM 2047 O O . LEU A 1 264 ? 10.641 14.742 4.602 1 97.25 264 LEU A O 1
ATOM 2051 N N . ILE A 1 265 ? 11.266 16.656 5.461 1 97.75 265 ILE A N 1
ATOM 2052 C CA . ILE A 1 265 ? 10 17.344 5.25 1 97.75 265 ILE A CA 1
ATOM 2053 C C . ILE A 1 265 ? 10.234 18.609 4.426 1 97.75 265 ILE A C 1
ATOM 2055 O O . ILE A 1 265 ? 11.266 19.281 4.578 1 97.75 265 ILE A O 1
ATOM 2059 N N . GLY A 1 266 ? 9.305 18.844 3.48 1 97.38 266 GLY A N 1
ATOM 2060 C CA . GLY A 1 266 ? 9.516 20 2.617 1 97.38 266 GLY A CA 1
ATOM 2061 C C . GLY A 1 266 ? 8.227 20.672 2.205 1 97.38 266 GLY A C 1
ATOM 2062 O O . GLY A 1 266 ? 7.141 20.109 2.367 1 97.38 266 GLY A O 1
ATOM 2063 N N . CYS A 1 267 ? 8.367 21.859 1.74 1 97.5 267 CYS A N 1
ATOM 2064 C CA . CYS A 1 267 ? 7.32 22.656 1.116 1 97.5 267 CYS A CA 1
ATOM 2065 C C . CYS A 1 267 ? 7.914 23.641 0.121 1 97.5 267 CYS A C 1
ATOM 2067 O O . CYS A 1 267 ? 9.133 23.797 0.04 1 97.5 267 CYS A O 1
ATOM 2069 N N . LEU A 1 268 ? 7.023 24.141 -0.766 1 94.44 268 LEU A N 1
ATOM 2070 C CA . LEU A 1 268 ? 7.52 25.203 -1.627 1 94.44 268 LEU A CA 1
ATOM 2071 C C . LEU A 1 268 ? 7.945 26.406 -0.803 1 94.44 268 LEU A C 1
ATOM 2073 O O . LEU A 1 268 ? 7.234 26.828 0.115 1 94.44 268 LEU A O 1
ATOM 2077 N N . GLU A 1 269 ? 9.086 27 -1.167 1 94.44 269 GLU A N 1
ATOM 2078 C CA . GLU A 1 269 ? 9.648 28.109 -0.405 1 94.44 269 GLU A CA 1
ATOM 2079 C C . GLU A 1 269 ? 8.672 29.266 -0.299 1 94.44 269 GLU A C 1
ATOM 2081 O O . GLU A 1 269 ? 8.531 29.875 0.764 1 94.44 269 GLU A O 1
ATOM 2086 N N . LYS A 1 270 ? 8 29.531 -1.314 1 88.25 270 LYS A N 1
ATOM 2087 C CA . LYS A 1 270 ? 7.078 30.656 -1.374 1 88.25 270 LYS A CA 1
ATOM 2088 C C . LYS A 1 270 ? 5.891 30.438 -0.438 1 88.25 270 LYS A C 1
ATOM 2090 O O . LYS A 1 270 ? 5.184 31.391 -0.099 1 88.25 270 LYS A O 1
ATOM 2095 N N . ARG A 1 271 ? 5.68 29.219 0.002 1 89.62 271 ARG A N 1
ATOM 2096 C CA . ARG A 1 271 ? 4.527 28.906 0.84 1 89.62 271 ARG A CA 1
ATOM 2097 C C . ARG A 1 271 ? 4.949 28.656 2.285 1 89.62 271 ARG A C 1
ATOM 2099 O O . ARG A 1 271 ? 4.105 28.438 3.156 1 89.62 271 ARG A O 1
ATOM 2106 N N . ARG A 1 272 ? 6.129 28.734 2.586 1 90.56 272 ARG A N 1
ATOM 2107 C CA . ARG A 1 272 ? 6.695 28.391 3.887 1 90.56 272 ARG A CA 1
ATOM 2108 C C . ARG A 1 272 ? 6.137 29.281 4.98 1 90.56 272 ARG A C 1
ATOM 2110 O O . ARG A 1 272 ? 6.016 28.875 6.137 1 90.56 272 ARG A O 1
ATOM 2117 N N . GLY A 1 273 ? 5.723 30.438 4.613 1 85.06 273 GLY A N 1
ATOM 2118 C CA . GLY A 1 273 ? 5.281 31.422 5.586 1 85.06 273 GLY A CA 1
ATOM 2119 C C . GLY A 1 273 ? 3.842 31.234 6.023 1 85.06 273 GLY A C 1
ATOM 2120 O O . GLY A 1 273 ? 3.398 31.828 7.008 1 85.06 273 GLY A O 1
ATOM 2121 N N . LEU A 1 274 ? 3.115 30.375 5.34 1 83.94 274 LEU A N 1
ATOM 2122 C CA . LEU A 1 274 ? 1.74 30.094 5.738 1 83.94 274 LEU A CA 1
ATOM 2123 C C . LEU A 1 274 ? 1.697 29.453 7.121 1 83.94 274 LEU A C 1
ATOM 2125 O O . LEU A 1 274 ? 2.461 28.516 7.398 1 83.94 274 LEU A O 1
ATOM 2129 N N . ARG A 1 275 ? 0.864 29.875 7.988 1 83.69 275 ARG A N 1
ATOM 2130 C CA . ARG A 1 275 ? 0.836 29.5 9.398 1 83.69 275 ARG A CA 1
ATOM 2131 C C . ARG A 1 275 ? 0.624 28 9.562 1 83.69 275 ARG A C 1
ATOM 2133 O O . ARG A 1 275 ? 1.265 27.359 10.398 1 83.69 275 ARG A O 1
ATOM 2140 N N . VAL A 1 276 ? -0.346 27.484 8.789 1 90.12 276 VAL A N 1
ATOM 2141 C CA . VAL A 1 276 ? -0.658 26.062 8.914 1 90.12 276 VAL A CA 1
ATOM 2142 C C . VAL A 1 276 ? 0.558 25.234 8.508 1 90.12 276 VAL A C 1
ATOM 2144 O O . VAL A 1 276 ? 0.82 24.172 9.102 1 90.12 276 VAL A O 1
ATOM 2147 N N . ILE A 1 277 ? 1.275 25.688 7.492 1 93.75 277 ILE A N 1
ATOM 2148 C CA . ILE A 1 277 ? 2.477 24.984 7.047 1 93.75 277 ILE A CA 1
ATOM 2149 C C . ILE A 1 277 ? 3.564 25.109 8.109 1 93.75 277 ILE A C 1
ATOM 2151 O O . ILE A 1 277 ? 4.188 24.109 8.477 1 93.75 277 ILE A O 1
ATOM 2155 N N . ARG A 1 278 ? 3.756 26.266 8.688 1 90.31 278 ARG A N 1
ATOM 2156 C CA . ARG A 1 278 ? 4.738 26.484 9.742 1 90.31 278 ARG A CA 1
ATOM 2157 C C . ARG A 1 278 ? 4.434 25.641 10.969 1 90.31 278 ARG A C 1
ATOM 2159 O O . ARG A 1 278 ? 5.344 25.062 11.57 1 90.31 278 ARG A O 1
ATOM 2166 N N . ALA A 1 279 ? 3.186 25.609 11.328 1 90.06 279 ALA A N 1
ATOM 2167 C CA . ALA A 1 279 ? 2.777 24.797 12.477 1 90.06 279 ALA A CA 1
ATOM 2168 C C . ALA A 1 279 ? 3.154 23.344 12.281 1 90.06 279 ALA A C 1
ATOM 2170 O O . ALA A 1 279 ? 3.676 22.703 13.195 1 90.06 279 ALA A O 1
ATOM 2171 N N . PHE A 1 280 ? 2.934 22.844 11.117 1 95.31 280 PHE A N 1
ATOM 2172 C CA . PHE A 1 280 ? 3.238 21.438 10.836 1 95.31 280 PHE A CA 1
ATOM 2173 C C . PHE A 1 280 ? 4.742 21.203 10.82 1 95.31 280 PHE A C 1
ATOM 2175 O O . PHE A 1 280 ? 5.227 20.203 11.352 1 95.31 280 PHE A O 1
ATOM 2182 N N . LEU A 1 281 ? 5.465 22.109 10.219 1 94.94 281 LEU A N 1
ATOM 2183 C CA . LEU A 1 281 ? 6.922 22 10.172 1 94.94 281 LEU A CA 1
ATOM 2184 C C . LEU A 1 281 ? 7.512 22 11.578 1 94.94 281 LEU A C 1
ATOM 2186 O O . LEU A 1 281 ? 8.43 21.234 11.867 1 94.94 281 LEU A O 1
ATOM 2190 N N . GLU A 1 282 ? 6.988 22.75 12.438 1 90.81 282 GLU A N 1
ATOM 2191 C CA . GLU A 1 282 ? 7.473 22.844 13.812 1 90.81 282 GLU A CA 1
ATOM 2192 C C . GLU A 1 282 ? 7.195 21.562 14.586 1 90.81 282 GLU A C 1
ATOM 2194 O O . GLU A 1 282 ? 7.996 21.156 15.438 1 90.81 282 GLU A O 1
ATOM 2199 N N . LEU A 1 283 ? 6.102 20.953 14.273 1 90.69 283 LEU A N 1
ATOM 2200 C CA . LEU A 1 283 ? 5.723 19.719 14.953 1 90.69 283 LEU A CA 1
ATOM 2201 C C . LEU A 1 283 ? 6.555 18.531 14.453 1 90.69 283 LEU A C 1
ATOM 2203 O O . LEU A 1 283 ? 6.676 17.516 15.141 1 90.69 283 LEU A O 1
ATOM 2207 N N . ALA A 1 284 ? 6.949 18.578 13.172 1 89.25 284 ALA A N 1
ATOM 2208 C CA . ALA A 1 284 ? 7.762 17.5 12.609 1 89.25 284 ALA A CA 1
ATOM 2209 C C . ALA A 1 284 ? 9.125 17.422 13.297 1 89.25 284 ALA A C 1
ATOM 2211 O O . ALA A 1 284 ? 9.695 16.344 13.422 1 89.25 284 ALA A O 1
ATOM 2212 N N . ALA A 1 285 ? 9.75 18.531 13.672 1 72.75 285 ALA A N 1
ATOM 2213 C CA . ALA A 1 285 ? 11.055 18.656 14.328 1 72.75 285 ALA A CA 1
ATOM 2214 C C . ALA A 1 285 ? 10.992 18.172 15.766 1 72.75 285 ALA A C 1
ATOM 2216 O O . ALA A 1 285 ? 12.023 17.875 16.375 1 72.75 285 ALA A O 1
ATOM 2217 N N . ALA A 1 286 ? 9.812 17.922 16.281 1 64.38 286 ALA A N 1
ATOM 2218 C CA . ALA A 1 286 ? 9.695 17.578 17.703 1 64.38 286 ALA A CA 1
ATOM 2219 C C . ALA A 1 286 ? 9.711 16.078 17.906 1 64.38 286 ALA A C 1
ATOM 2221 O O . ALA A 1 286 ? 9.32 15.312 17.016 1 64.38 286 ALA A O 1
ATOM 2222 N N . MET B 1 1 ? 0.311 -13.477 -42 1 47.34 1 MET B N 1
ATOM 2223 C CA . MET B 1 1 ? 0.563 -13.047 -40.625 1 47.34 1 MET B CA 1
ATOM 2224 C C . MET B 1 1 ? 1.391 -14.086 -39.875 1 47.34 1 MET B C 1
ATOM 2226 O O . MET B 1 1 ? 1.143 -15.289 -40 1 47.34 1 MET B O 1
ATOM 2230 N N . ASN B 1 2 ? 2.598 -13.766 -39.594 1 61.5 2 ASN B N 1
ATOM 2231 C CA . ASN B 1 2 ? 3.557 -14.586 -38.875 1 61.5 2 ASN B CA 1
ATOM 2232 C C . ASN B 1 2 ? 3.326 -14.516 -37.375 1 61.5 2 ASN B C 1
ATOM 2234 O O . ASN B 1 2 ? 3.25 -13.43 -36.781 1 61.5 2 ASN B O 1
ATOM 2238 N N . LEU B 1 3 ? 2.951 -15.648 -36.812 1 68 3 LEU B N 1
ATOM 2239 C CA . LEU B 1 3 ? 2.625 -15.75 -35.375 1 68 3 LEU B CA 1
ATOM 2240 C C . LEU B 1 3 ? 3.701 -15.086 -34.531 1 68 3 LEU B C 1
ATOM 2242 O O . LEU B 1 3 ? 3.406 -14.547 -33.469 1 68 3 LEU B O 1
ATOM 2246 N N . PHE B 1 4 ? 4.746 -15.094 -35.125 1 74.56 4 PHE B N 1
ATOM 2247 C CA . PHE B 1 4 ? 5.848 -14.516 -34.344 1 74.56 4 PHE B CA 1
ATOM 2248 C C . PHE B 1 4 ? 5.727 -12.992 -34.312 1 74.56 4 PHE B C 1
ATOM 2250 O O . PHE B 1 4 ? 6.098 -12.367 -33.312 1 74.56 4 PHE B O 1
ATOM 2257 N N . GLN B 1 5 ? 5.238 -12.453 -35.406 1 79 5 GLN B N 1
ATOM 2258 C CA . GLN B 1 5 ? 5.004 -11.016 -35.406 1 79 5 GLN B CA 1
ATOM 2259 C C . GLN B 1 5 ? 3.982 -10.625 -34.344 1 79 5 GLN B C 1
ATOM 2261 O O . GLN B 1 5 ? 4.148 -9.617 -33.656 1 79 5 GLN B O 1
ATOM 2266 N N . LEU B 1 6 ? 2.988 -11.445 -34.188 1 80.38 6 LEU B N 1
ATOM 2267 C CA . LEU B 1 6 ? 1.983 -11.211 -33.156 1 80.38 6 LEU B CA 1
ATOM 2268 C C . LEU B 1 6 ? 2.58 -11.398 -31.766 1 80.38 6 LEU B C 1
ATOM 2270 O O . LEU B 1 6 ? 2.242 -10.656 -30.844 1 80.38 6 LEU B O 1
ATOM 2274 N N . ARG B 1 7 ? 3.438 -12.289 -31.656 1 81.81 7 ARG B N 1
ATOM 2275 C CA . ARG B 1 7 ? 4.113 -12.539 -30.391 1 81.81 7 ARG B CA 1
ATOM 2276 C C . ARG B 1 7 ? 5.004 -11.359 -30 1 81.81 7 ARG B C 1
ATOM 2278 O O . ARG B 1 7 ? 5.07 -10.984 -28.828 1 81.81 7 ARG B O 1
ATOM 2285 N N . ALA B 1 8 ? 5.695 -10.883 -31.031 1 85.25 8 ALA B N 1
ATOM 2286 C CA . ALA B 1 8 ? 6.535 -9.711 -30.812 1 85.25 8 ALA B CA 1
ATOM 2287 C C . ALA B 1 8 ? 5.703 -8.516 -30.344 1 85.25 8 ALA B C 1
ATOM 2289 O O . ALA B 1 8 ? 6.066 -7.824 -29.391 1 85.25 8 ALA B O 1
ATOM 2290 N N . PHE B 1 9 ? 4.613 -8.367 -31.031 1 88.69 9 PHE B N 1
ATOM 2291 C CA . PHE B 1 9 ? 3.684 -7.305 -30.656 1 88.69 9 PHE B CA 1
ATOM 2292 C C . PHE B 1 9 ? 3.205 -7.484 -29.219 1 88.69 9 PHE B C 1
ATOM 2294 O O . PHE B 1 9 ? 3.246 -6.543 -28.422 1 88.69 9 PHE B O 1
ATOM 2301 N N . ASP B 1 10 ? 2.766 -8.594 -28.938 1 85.25 10 ASP B N 1
ATOM 2302 C CA . ASP B 1 10 ? 2.223 -8.906 -27.625 1 85.25 10 ASP B CA 1
ATOM 2303 C C . ASP B 1 10 ? 3.26 -8.664 -26.531 1 85.25 10 ASP B C 1
ATOM 2305 O O . ASP B 1 10 ? 2.939 -8.125 -25.469 1 85.25 10 ASP B O 1
ATOM 2309 N N . ALA B 1 11 ? 4.469 -9.008 -26.734 1 85 11 ALA B N 1
ATOM 2310 C CA . ALA B 1 11 ? 5.559 -8.836 -25.781 1 85 11 ALA B CA 1
ATOM 2311 C C . ALA B 1 11 ? 5.824 -7.355 -25.5 1 85 11 ALA B C 1
ATOM 2313 O O . ALA B 1 11 ? 6.008 -6.953 -24.359 1 85 11 ALA B O 1
ATOM 2314 N N . VAL B 1 12 ? 5.77 -6.637 -26.562 1 88.31 12 VAL B N 1
ATOM 2315 C CA . VAL B 1 12 ? 6.008 -5.203 -26.406 1 88.31 12 VAL B CA 1
ATOM 2316 C C . VAL B 1 12 ? 4.863 -4.57 -25.625 1 88.31 12 VAL B C 1
ATOM 2318 O O . VAL B 1 12 ? 5.094 -3.719 -24.766 1 88.31 12 VAL B O 1
ATOM 2321 N N . ALA B 1 13 ? 3.719 -5.008 -25.938 1 85.94 13 ALA B N 1
ATOM 2322 C CA . ALA B 1 13 ? 2.539 -4.461 -25.281 1 85.94 13 ALA B CA 1
ATOM 2323 C C . ALA B 1 13 ? 2.559 -4.773 -23.781 1 85.94 13 ALA B C 1
ATOM 2325 O O . ALA B 1 13 ? 2.182 -3.934 -22.969 1 85.94 13 ALA B O 1
ATOM 2326 N N . ARG B 1 14 ? 2.961 -5.906 -23.469 1 80.19 14 ARG B N 1
ATOM 2327 C CA . ARG B 1 14 ? 2.994 -6.375 -22.094 1 80.19 14 ARG B CA 1
ATOM 2328 C C . ARG B 1 14 ? 4.105 -5.688 -21.297 1 80.19 14 ARG B C 1
ATOM 2330 O O . ARG B 1 14 ? 3.898 -5.262 -20.172 1 80.19 14 ARG B O 1
ATOM 2337 N N . GLU B 1 15 ? 5.254 -5.57 -21.953 1 79.88 15 GLU B N 1
ATOM 2338 C CA . GLU B 1 15 ? 6.453 -5.09 -21.266 1 79.88 15 GLU B CA 1
ATOM 2339 C C . GLU B 1 15 ? 6.531 -3.564 -21.312 1 79.88 15 GLU B C 1
ATOM 2341 O O . GLU B 1 15 ? 7.27 -2.957 -20.531 1 79.88 15 GLU B O 1
ATOM 2346 N N . GLY B 1 16 ? 5.738 -3.076 -22.203 1 83.75 16 GLY B N 1
ATOM 2347 C CA . GLY B 1 16 ? 5.781 -1.638 -22.422 1 83.75 16 GLY B CA 1
ATOM 2348 C C . GLY B 1 16 ? 7.117 -1.154 -22.969 1 83.75 16 GLY B C 1
ATOM 2349 O O . GLY B 1 16 ? 7.469 0.015 -22.797 1 83.75 16 GLY B O 1
ATOM 2350 N N . SER B 1 17 ? 7.918 -2.059 -23.406 1 87.44 17 SER B N 1
ATOM 2351 C CA . SER B 1 17 ? 9.266 -1.764 -23.891 1 87.44 17 SER B CA 1
ATOM 2352 C C . SER B 1 17 ? 9.703 -2.768 -24.953 1 87.44 17 SER B C 1
ATOM 2354 O O . SER B 1 17 ? 9.523 -3.975 -24.781 1 87.44 17 SER B O 1
ATOM 2356 N N . PHE B 1 18 ? 10.352 -2.227 -26.047 1 89.25 18 PHE B N 1
ATOM 2357 C CA . PHE B 1 18 ? 10.859 -3.086 -27.094 1 89.25 18 PHE B CA 1
ATOM 2358 C C . PHE B 1 18 ? 12.078 -3.869 -26.625 1 89.25 18 PHE B C 1
ATOM 2360 O O . PHE B 1 18 ? 12.242 -5.039 -26.969 1 89.25 18 PHE B O 1
ATOM 2367 N N . THR B 1 19 ? 12.797 -3.217 -25.766 1 87.62 19 THR B N 1
ATOM 2368 C CA . THR B 1 19 ? 13.992 -3.861 -25.25 1 87.62 19 THR B CA 1
ATOM 2369 C C . THR B 1 19 ? 13.633 -4.992 -24.281 1 87.62 19 THR B C 1
ATOM 2371 O O . THR B 1 19 ? 14.164 -6.098 -24.391 1 87.62 19 THR B O 1
ATOM 2374 N N . ARG B 1 20 ? 12.734 -4.719 -23.484 1 85.75 20 ARG B N 1
ATOM 2375 C CA . ARG B 1 20 ? 12.312 -5.742 -22.531 1 85.75 20 ARG B CA 1
ATOM 2376 C C . ARG B 1 20 ? 11.586 -6.883 -23.25 1 85.75 20 ARG B C 1
ATOM 2378 O O . ARG B 1 20 ? 11.727 -8.047 -22.859 1 85.75 20 ARG B O 1
ATOM 2385 N N . ALA B 1 21 ? 10.914 -6.496 -24.203 1 87.75 21 ALA B N 1
ATOM 2386 C CA . ALA B 1 21 ? 10.242 -7.504 -25.016 1 87.75 21 ALA B CA 1
ATOM 2387 C C . ALA B 1 21 ? 11.25 -8.422 -25.688 1 87.75 21 ALA B C 1
ATOM 2389 O O . ALA B 1 21 ? 11.047 -9.633 -25.766 1 87.75 21 ALA B O 1
ATOM 2390 N N . ALA B 1 22 ? 12.312 -7.875 -26.141 1 87.25 22 ALA B N 1
ATOM 2391 C CA . ALA B 1 22 ? 13.367 -8.648 -26.797 1 87.25 22 ALA B CA 1
ATOM 2392 C C . ALA B 1 22 ? 13.992 -9.641 -25.812 1 87.25 22 ALA B C 1
ATOM 2394 O O . ALA B 1 22 ? 14.227 -10.805 -26.172 1 87.25 22 ALA B O 1
ATOM 2395 N N . GLU B 1 23 ? 14.188 -9.164 -24.672 1 82.12 23 GLU B N 1
ATOM 2396 C CA . GLU B 1 23 ? 14.727 -10.016 -23.609 1 82.12 23 GLU B CA 1
ATOM 2397 C C . GLU B 1 23 ? 13.789 -11.18 -23.312 1 82.12 23 GLU B C 1
ATOM 2399 O O . GLU B 1 23 ? 14.227 -12.328 -23.219 1 82.12 23 GLU B O 1
ATOM 2404 N N . ARG B 1 24 ? 12.562 -10.867 -23.328 1 77.44 24 ARG B N 1
ATOM 2405 C CA . ARG B 1 24 ? 11.547 -11.867 -23.031 1 77.44 24 ARG B CA 1
ATOM 2406 C C . ARG B 1 24 ? 11.469 -12.922 -24.125 1 77.44 24 ARG B C 1
ATOM 2408 O O . ARG B 1 24 ? 11.281 -14.109 -23.844 1 77.44 24 ARG B O 1
ATOM 2415 N N . LEU B 1 25 ? 11.68 -12.516 -25.312 1 78.44 25 LEU B N 1
ATOM 2416 C CA . LEU B 1 25 ? 11.523 -13.398 -26.469 1 78.44 25 LEU B CA 1
ATOM 2417 C C . LEU B 1 25 ? 12.859 -14.016 -26.859 1 78.44 25 LEU B C 1
ATOM 2419 O O . LEU B 1 25 ? 12.914 -14.828 -27.781 1 78.44 25 LEU B O 1
ATOM 2423 N N . CYS B 1 26 ? 13.938 -13.578 -26.125 1 77.69 26 CYS B N 1
ATOM 2424 C CA . CYS B 1 26 ? 15.289 -14.062 -26.406 1 77.69 26 CYS B CA 1
ATOM 2425 C C . CYS B 1 26 ? 15.672 -13.797 -27.859 1 77.69 26 CYS B C 1
ATOM 2427 O O . CYS B 1 26 ? 16.188 -14.68 -28.531 1 77.69 26 CYS B O 1
ATOM 2429 N N . ILE B 1 27 ? 15.344 -12.594 -28.312 1 81.88 27 ILE B N 1
ATOM 2430 C CA . ILE B 1 27 ? 15.766 -12.125 -29.625 1 81.88 27 ILE B CA 1
ATOM 2431 C C . ILE B 1 27 ? 16.281 -10.688 -29.516 1 81.88 27 ILE B C 1
ATOM 2433 O O . ILE B 1 27 ? 16.25 -10.094 -28.438 1 81.88 27 ILE B O 1
ATOM 2437 N N . SER B 1 28 ? 16.875 -10.242 -30.562 1 83.69 28 SER B N 1
ATOM 2438 C CA . SER B 1 28 ? 17.438 -8.898 -30.531 1 83.69 28 SER B CA 1
ATOM 2439 C C . SER B 1 28 ? 16.344 -7.832 -30.594 1 83.69 28 SER B C 1
ATOM 2441 O O . SER B 1 28 ? 15.266 -8.078 -31.125 1 83.69 28 SER B O 1
ATOM 2443 N N . GLN B 1 29 ? 16.594 -6.773 -29.984 1 89.75 29 GLN B N 1
ATOM 2444 C CA . GLN B 1 29 ? 15.641 -5.66 -29.984 1 89.75 29 GLN B CA 1
ATOM 2445 C C . GLN B 1 29 ? 15.328 -5.207 -31.406 1 89.75 29 GLN B C 1
ATOM 2447 O O . GLN B 1 29 ? 14.164 -4.977 -31.75 1 89.75 29 GLN B O 1
ATOM 2452 N N . PRO B 1 30 ? 16.312 -5.109 -32.344 1 89.88 30 PRO B N 1
ATOM 2453 C CA . PRO B 1 30 ? 15.961 -4.758 -33.719 1 89.88 30 PRO B CA 1
ATOM 2454 C C . PRO B 1 30 ? 15.016 -5.773 -34.375 1 89.88 30 PRO B C 1
ATOM 2456 O O . PRO B 1 30 ? 14.148 -5.398 -35.156 1 89.88 30 PRO B O 1
ATOM 2459 N N . ALA B 1 31 ? 15.148 -6.965 -34 1 85.56 31 ALA B N 1
ATOM 2460 C CA . ALA B 1 31 ? 14.258 -8 -34.5 1 85.56 31 ALA B CA 1
ATOM 2461 C C . ALA B 1 31 ? 12.82 -7.766 -34.062 1 85.56 31 ALA B C 1
ATOM 2463 O O . ALA B 1 31 ? 11.883 -7.867 -34.844 1 85.56 31 ALA B O 1
ATOM 2464 N N . VAL B 1 32 ? 12.703 -7.465 -32.781 1 90.44 32 VAL B N 1
ATOM 2465 C CA . VAL B 1 32 ? 11.383 -7.176 -32.219 1 90.44 32 VAL B CA 1
ATOM 2466 C C . VAL B 1 32 ? 10.781 -5.973 -32.938 1 90.44 32 VAL B C 1
ATOM 2468 O O . VAL B 1 32 ? 9.617 -6.012 -33.375 1 90.44 32 VAL B O 1
ATOM 2471 N N . THR B 1 33 ? 11.523 -4.965 -33.094 1 91.38 33 THR B N 1
ATOM 2472 C CA . THR B 1 33 ? 11.094 -3.75 -33.781 1 91.38 33 THR B CA 1
ATOM 2473 C C . THR B 1 33 ? 10.68 -4.055 -35.188 1 91.38 33 THR B C 1
ATOM 2475 O O . THR B 1 33 ? 9.641 -3.586 -35.656 1 91.38 33 THR B O 1
ATOM 2478 N N . GLY B 1 34 ? 11.492 -4.82 -35.844 1 89.94 34 GLY B N 1
ATOM 2479 C CA . GLY B 1 34 ? 11.203 -5.211 -37.219 1 89.94 34 GLY B CA 1
ATOM 2480 C C . GLY B 1 34 ? 9.898 -5.977 -37.344 1 89.94 34 GLY B C 1
ATOM 2481 O O . GLY B 1 34 ? 9.125 -5.723 -38.281 1 89.94 34 GLY B O 1
ATOM 2482 N N . HIS B 1 35 ? 9.734 -6.898 -36.469 1 85.88 35 HIS B N 1
ATOM 2483 C CA . HIS B 1 35 ? 8.523 -7.707 -36.531 1 85.88 35 HIS B CA 1
ATOM 2484 C C . HIS B 1 35 ? 7.277 -6.848 -36.312 1 85.88 35 HIS B C 1
ATOM 2486 O O . HIS B 1 35 ? 6.281 -7.012 -37.031 1 85.88 35 HIS B O 1
ATOM 2492 N N . VAL B 1 36 ? 7.312 -5.957 -35.375 1 90.31 36 VAL B N 1
ATOM 2493 C CA . VAL B 1 36 ? 6.176 -5.09 -35.094 1 90.31 36 VAL B CA 1
ATOM 2494 C C . VAL B 1 36 ? 5.922 -4.152 -36.281 1 90.31 36 VAL B C 1
ATOM 2496 O O . VAL B 1 36 ? 4.777 -3.953 -36.688 1 90.31 36 VAL B O 1
ATOM 2499 N N . LYS B 1 37 ? 6.977 -3.646 -36.781 1 90 37 LYS B N 1
ATOM 2500 C CA . LYS B 1 37 ? 6.867 -2.766 -37.938 1 90 37 LYS B CA 1
ATOM 2501 C C . LYS B 1 37 ? 6.277 -3.504 -39.125 1 90 37 LYS B C 1
ATOM 2503 O O . LYS B 1 37 ? 5.422 -2.965 -39.844 1 90 37 LYS B O 1
ATOM 2508 N N . ALA B 1 38 ? 6.812 -4.633 -39.312 1 84.5 38 ALA B N 1
ATOM 2509 C CA . ALA B 1 38 ? 6.297 -5.438 -40.406 1 84.5 38 ALA B CA 1
ATOM 2510 C C . ALA B 1 38 ? 4.801 -5.695 -40.25 1 84.5 38 ALA B C 1
ATOM 2512 O O . ALA B 1 38 ? 4.051 -5.648 -41.25 1 84.5 38 ALA B O 1
ATOM 2513 N N . LEU B 1 39 ? 4.418 -6.004 -39.062 1 83.69 39 LEU B N 1
ATOM 2514 C CA . LEU B 1 39 ? 3.016 -6.23 -38.75 1 83.69 39 LEU B CA 1
ATOM 2515 C C . LEU B 1 39 ? 2.182 -4.988 -39.062 1 83.69 39 LEU B C 1
ATOM 2517 O O . LEU B 1 39 ? 1.133 -5.074 -39.688 1 83.69 39 LEU B O 1
ATOM 2521 N N . GLU B 1 40 ? 2.645 -3.863 -38.625 1 89.12 40 GLU B N 1
ATOM 2522 C CA . GLU B 1 40 ? 1.954 -2.594 -38.844 1 89.12 40 GLU B CA 1
ATOM 2523 C C . GLU B 1 40 ? 1.888 -2.236 -40.312 1 89.12 40 GLU B C 1
ATOM 2525 O O . GLU B 1 40 ? 0.841 -1.812 -40.812 1 89.12 40 GLU B O 1
ATOM 2530 N N . GLU B 1 41 ? 2.955 -2.389 -41 1 84.75 41 GLU B N 1
ATOM 2531 C CA . GLU B 1 41 ? 3.037 -2.057 -42.438 1 84.75 41 GLU B CA 1
ATOM 2532 C C . GLU B 1 41 ? 2.154 -2.979 -43.25 1 84.75 41 GLU B C 1
ATOM 2534 O O . GLU B 1 41 ? 1.449 -2.521 -44.156 1 84.75 41 GLU B O 1
ATOM 2539 N N . HIS B 1 42 ? 2.23 -4.199 -42.938 1 79.12 42 HIS B N 1
ATOM 2540 C CA . HIS B 1 42 ? 1.466 -5.184 -43.719 1 79.12 42 HIS B CA 1
ATOM 2541 C C . HIS B 1 42 ? -0.031 -4.902 -43.625 1 79.12 42 HIS B C 1
ATOM 2543 O O . HIS B 1 42 ? -0.742 -4.98 -44.625 1 79.12 42 HIS B O 1
ATOM 2549 N N . TYR B 1 43 ? -0.46 -4.562 -42.5 1 79.19 43 TYR B N 1
ATOM 2550 C CA . TYR B 1 43 ? -1.89 -4.379 -42.281 1 79.19 43 TYR B CA 1
ATOM 2551 C C . TYR B 1 43 ? -2.26 -2.902 -42.281 1 79.19 43 TYR B C 1
ATOM 2553 O O . TYR B 1 43 ? -3.426 -2.545 -42.094 1 79.19 43 TYR B O 1
ATOM 2561 N N . GLN B 1 44 ? -1.282 -2.1 -42.469 1 83.81 44 GLN B N 1
ATOM 2562 C CA . GLN B 1 44 ? -1.48 -0.657 -42.594 1 83.81 44 GLN B CA 1
ATOM 2563 C C . GLN B 1 44 ? -2.201 -0.108 -41.344 1 83.81 44 GLN B C 1
ATOM 2565 O O . GLN B 1 44 ? -3.195 0.61 -41.469 1 83.81 44 GLN B O 1
ATOM 2570 N N . VAL B 1 45 ? -1.681 -0.576 -40.188 1 84.81 45 VAL B N 1
ATOM 2571 C CA . VAL B 1 45 ? -2.189 -0.1 -38.906 1 84.81 45 VAL B CA 1
ATOM 2572 C C . VAL B 1 45 ? -1.03 0.38 -38.031 1 84.81 45 VAL B C 1
ATOM 2574 O O . VAL B 1 45 ? 0.125 0.021 -38.281 1 84.81 45 VAL B O 1
ATOM 2577 N N . THR B 1 46 ? -1.399 1.241 -37.156 1 89.25 46 THR B N 1
ATOM 2578 C CA . THR B 1 46 ? -0.463 1.653 -36.094 1 89.25 46 THR B CA 1
ATOM 2579 C C . THR B 1 46 ? -0.882 1.097 -34.75 1 89.25 46 THR B C 1
ATOM 2581 O O . THR B 1 46 ? -2.006 1.325 -34.281 1 89.25 46 THR B O 1
ATOM 2584 N N . LEU B 1 47 ? 0.069 0.344 -34.219 1 89.75 47 LEU B N 1
ATOM 2585 C CA . LEU B 1 47 ? -0.294 -0.363 -33 1 89.75 47 LEU B CA 1
ATOM 2586 C C . LEU B 1 47 ? 0.299 0.328 -31.781 1 89.75 47 LEU B C 1
ATOM 2588 O O . LEU B 1 47 ? -0.227 0.197 -30.672 1 89.75 47 LEU B O 1
ATOM 2592 N N . PHE B 1 48 ? 1.395 0.952 -31.984 1 90.5 48 PHE B N 1
ATOM 2593 C CA . PHE B 1 48 ? 2.053 1.683 -30.906 1 90.5 48 PHE B CA 1
ATOM 2594 C C . PHE B 1 48 ? 2.279 3.137 -31.297 1 90.5 48 PHE B C 1
ATOM 2596 O O . PHE B 1 48 ? 2.578 3.434 -32.469 1 90.5 48 PHE B O 1
ATOM 2603 N N . ARG B 1 49 ? 1.988 4.027 -30.281 1 84.5 49 ARG B N 1
ATOM 2604 C CA . ARG B 1 49 ? 2.389 5.426 -30.422 1 84.5 49 ARG B CA 1
ATOM 2605 C C . ARG B 1 49 ? 3.611 5.73 -29.562 1 84.5 49 ARG B C 1
ATOM 2607 O O . ARG B 1 49 ? 3.678 5.32 -28.391 1 84.5 49 ARG B O 1
ATOM 2614 N N . ARG B 1 50 ? 4.668 6.016 -30.219 1 73.25 50 ARG B N 1
ATOM 2615 C CA . ARG B 1 50 ? 5.91 6.324 -29.516 1 73.25 50 ARG B CA 1
ATOM 2616 C C . ARG B 1 50 ? 5.957 7.789 -29.109 1 73.25 50 ARG B C 1
ATOM 2618 O O . ARG B 1 50 ? 5.691 8.68 -29.906 1 73.25 50 ARG B O 1
ATOM 2625 N N . THR B 1 51 ? 5.805 8.023 -27.891 1 63.44 51 THR B N 1
ATOM 2626 C CA . THR B 1 51 ? 6.133 9.352 -27.391 1 63.44 51 THR B CA 1
ATOM 2627 C C . THR B 1 51 ? 7.562 9.398 -26.859 1 63.44 51 THR B C 1
ATOM 2629 O O . THR B 1 51 ? 8.211 8.359 -26.734 1 63.44 51 THR B O 1
ATOM 2632 N N . ALA B 1 52 ? 8.234 10.609 -26.75 1 59.94 52 ALA B N 1
ATOM 2633 C CA . ALA B 1 52 ? 9.617 10.781 -26.328 1 59.94 52 ALA B CA 1
ATOM 2634 C C . ALA B 1 52 ? 9.93 9.922 -25.109 1 59.94 52 ALA B C 1
ATOM 2636 O O . ALA B 1 52 ? 11.062 9.469 -24.938 1 59.94 52 ALA B O 1
ATOM 2637 N N . ARG B 1 53 ? 9.086 9.469 -24.266 1 61.09 53 ARG B N 1
ATOM 2638 C CA . ARG B 1 53 ? 9.445 8.875 -22.984 1 61.09 53 ARG B CA 1
ATOM 2639 C C . ARG B 1 53 ? 8.742 7.531 -22.781 1 61.09 53 ARG B C 1
ATOM 2641 O O . ARG B 1 53 ? 9.125 6.75 -21.906 1 61.09 53 ARG B O 1
ATOM 2648 N N . ARG B 1 54 ? 7.641 7.227 -23.609 1 69.38 54 ARG B N 1
ATOM 2649 C CA . ARG B 1 54 ? 6.918 5.992 -23.312 1 69.38 54 ARG B CA 1
ATOM 2650 C C . ARG B 1 54 ? 6.262 5.426 -24.562 1 69.38 54 ARG B C 1
ATOM 2652 O O . ARG B 1 54 ? 5.988 6.16 -25.516 1 69.38 54 ARG B O 1
ATOM 2659 N N . ILE B 1 55 ? 6.188 4.062 -24.703 1 79.25 55 ILE B N 1
ATOM 2660 C CA . ILE B 1 55 ? 5.441 3.344 -25.719 1 79.25 55 ILE B CA 1
ATOM 2661 C C . ILE B 1 55 ? 4.008 3.117 -25.25 1 79.25 55 ILE B C 1
ATOM 2663 O O . ILE B 1 55 ? 3.779 2.605 -24.156 1 79.25 55 ILE B O 1
ATOM 2667 N N . GLU B 1 56 ? 3.096 3.744 -26.031 1 85.38 56 GLU B N 1
ATOM 2668 C CA . GLU B 1 56 ? 1.686 3.584 -25.703 1 85.38 56 GLU B CA 1
ATOM 2669 C C . GLU B 1 56 ? 0.938 2.822 -26.781 1 85.38 56 GLU B C 1
ATOM 2671 O O . GLU B 1 56 ? 1.219 2.994 -27.984 1 85.38 56 GLU B O 1
ATOM 2676 N N . LEU B 1 57 ? -0.014 2.049 -26.344 1 85.88 57 LEU B N 1
ATOM 2677 C CA . LEU B 1 57 ? -0.871 1.317 -27.266 1 85.88 57 LEU B CA 1
ATOM 2678 C C . LEU B 1 57 ? -1.886 2.25 -27.922 1 85.88 57 LEU B C 1
ATOM 2680 O O . LEU B 1 57 ? -2.438 3.135 -27.266 1 85.88 57 LEU B O 1
ATOM 2684 N N . THR B 1 58 ? -2.08 2.111 -29.266 1 85.75 58 THR B N 1
ATOM 2685 C CA . THR B 1 58 ? -3.227 2.719 -29.938 1 85.75 58 THR B CA 1
ATOM 2686 C C . THR B 1 58 ? -4.508 1.962 -29.609 1 85.75 58 THR B C 1
ATOM 2688 O O . THR B 1 58 ? -4.473 0.942 -28.906 1 85.75 58 THR B O 1
ATOM 2691 N N . GLU B 1 59 ? -5.613 2.508 -30.062 1 79.88 59 GLU B N 1
ATOM 2692 C CA . GLU B 1 59 ? -6.879 1.795 -29.906 1 79.88 59 GLU B CA 1
ATOM 2693 C C . GLU B 1 59 ? -6.824 0.421 -30.562 1 79.88 59 GLU B C 1
ATOM 2695 O O . GLU B 1 59 ? -7.266 -0.572 -29.984 1 79.88 59 GLU B O 1
ATOM 2700 N N . GLU B 1 60 ? -6.309 0.417 -31.703 1 81.62 60 GLU B N 1
ATOM 2701 C CA . GLU B 1 60 ? -6.145 -0.84 -32.438 1 81.62 60 GLU B CA 1
ATOM 2702 C C . GLU B 1 60 ? -5.18 -1.772 -31.703 1 81.62 60 GLU B C 1
ATOM 2704 O O . GLU B 1 60 ? -5.402 -2.982 -31.641 1 81.62 60 GLU B O 1
ATOM 2709 N N . GLY B 1 61 ? -4.168 -1.137 -31.172 1 86.69 61 GLY B N 1
ATOM 2710 C CA . GLY B 1 61 ? -3.227 -1.918 -30.375 1 86.69 61 GLY B CA 1
ATOM 2711 C C . GLY B 1 61 ? -3.857 -2.568 -29.172 1 86.69 61 GLY B C 1
ATOM 2712 O O . GLY B 1 61 ? -3.627 -3.75 -28.891 1 86.69 61 GLY B O 1
ATOM 2713 N N . SER B 1 62 ? -4.656 -1.863 -28.562 1 83.69 62 SER B N 1
ATOM 2714 C CA . SER B 1 62 ? -5.336 -2.363 -27.375 1 83.69 62 SER B CA 1
ATOM 2715 C C . SER B 1 62 ? -6.27 -3.518 -27.703 1 83.69 62 SER B C 1
ATOM 2717 O O . SER B 1 62 ? -6.328 -4.512 -26.984 1 83.69 62 SER B O 1
ATOM 2719 N N . ARG B 1 63 ? -6.957 -3.387 -28.75 1 77.31 63 ARG B N 1
ATOM 2720 C CA . ARG B 1 63 ? -7.852 -4.449 -29.203 1 77.31 63 ARG B CA 1
ATOM 2721 C C . ARG B 1 63 ? -7.062 -5.695 -29.594 1 77.31 63 ARG B C 1
ATOM 2723 O O . ARG B 1 63 ? -7.477 -6.816 -29.281 1 77.31 63 ARG B O 1
ATOM 2730 N N . LEU B 1 64 ? -6.008 -5.441 -30.25 1 81.12 64 LEU B N 1
ATOM 2731 C CA . LEU B 1 64 ? -5.188 -6.574 -30.672 1 81.12 64 LEU B CA 1
ATOM 2732 C C . LEU B 1 64 ? -4.574 -7.281 -29.469 1 81.12 64 LEU B C 1
ATOM 2734 O O . LEU B 1 64 ? -4.438 -8.508 -29.469 1 81.12 64 LEU B O 1
ATOM 2738 N N . VAL B 1 65 ? -4.27 -6.48 -28.453 1 82.62 65 VAL B N 1
ATOM 2739 C CA . VAL B 1 65 ? -3.711 -7.066 -27.25 1 82.62 65 VAL B CA 1
ATOM 2740 C C . VAL B 1 65 ? -4.703 -8.062 -26.641 1 82.62 65 VAL B C 1
ATOM 2742 O O . VAL B 1 65 ? -4.316 -9.156 -26.234 1 82.62 65 VAL B O 1
ATOM 2745 N N . ALA B 1 66 ? -5.879 -7.734 -26.672 1 73.56 66 ALA B N 1
ATOM 2746 C CA . ALA B 1 66 ? -6.914 -8.617 -26.125 1 73.56 66 ALA B CA 1
ATOM 2747 C C . ALA B 1 66 ? -6.957 -9.938 -26.906 1 73.56 66 ALA B C 1
ATOM 2749 O O . ALA B 1 66 ? -7.098 -11.008 -26.297 1 73.56 66 ALA B O 1
ATOM 2750 N N . ILE B 1 67 ? -6.77 -9.797 -28.125 1 71.44 67 ILE B N 1
ATOM 2751 C CA . ILE B 1 67 ? -6.832 -10.969 -29 1 71.44 67 ILE B CA 1
ATOM 2752 C C . ILE B 1 67 ? -5.566 -11.805 -28.812 1 71.44 67 ILE B C 1
ATOM 2754 O O . ILE B 1 67 ? -5.637 -13.023 -28.656 1 71.44 67 ILE B O 1
ATOM 2758 N N . THR B 1 68 ? -4.473 -11.125 -28.859 1 78.81 68 THR B N 1
ATOM 2759 C CA . THR B 1 68 ? -3.221 -11.867 -28.781 1 78.81 68 THR B CA 1
ATOM 2760 C C . THR B 1 68 ? -3.074 -12.562 -27.438 1 78.81 68 THR B C 1
ATOM 2762 O O . THR B 1 68 ? -2.572 -13.688 -27.359 1 78.81 68 THR B O 1
ATOM 2765 N N . ARG B 1 69 ? -3.516 -11.945 -26.531 1 72.94 69 ARG B N 1
ATOM 2766 C CA . ARG B 1 69 ? -3.475 -12.57 -25.203 1 72.94 69 ARG B CA 1
ATOM 2767 C C . ARG B 1 69 ? -4.254 -13.875 -25.188 1 72.94 69 ARG B C 1
ATOM 2769 O O . ARG B 1 69 ? -3.777 -14.883 -24.656 1 72.94 69 ARG B O 1
ATOM 2776 N N . THR B 1 70 ? -5.418 -13.812 -25.75 1 65.19 70 THR B N 1
ATOM 2777 C CA . THR B 1 70 ? -6.223 -15.023 -25.844 1 65.19 70 THR B CA 1
ATOM 2778 C C . THR B 1 70 ? -5.523 -16.062 -26.719 1 65.19 70 THR B C 1
ATOM 2780 O O . THR B 1 70 ? -5.477 -17.25 -26.375 1 65.19 70 THR B O 1
ATOM 2783 N N . LEU B 1 71 ? -5.043 -15.578 -27.797 1 65.69 71 LEU B N 1
ATOM 2784 C CA . LEU B 1 71 ? -4.383 -16.453 -28.75 1 65.69 71 LEU B CA 1
ATOM 2785 C C . LEU B 1 71 ? -3.207 -17.188 -28.109 1 65.69 71 LEU B C 1
ATOM 2787 O O . LEU B 1 71 ? -3.109 -18.406 -28.188 1 65.69 71 LEU B O 1
ATOM 2791 N N . PHE B 1 72 ? -2.439 -16.469 -27.5 1 69.44 72 PHE B N 1
ATOM 2792 C CA . PHE B 1 72 ? -1.231 -17.109 -26.984 1 69.44 72 PHE B CA 1
ATOM 2793 C C . PHE B 1 72 ? -1.528 -17.891 -25.703 1 69.44 72 PHE B C 1
ATOM 2795 O O . PHE B 1 72 ? -0.851 -18.875 -25.406 1 69.44 72 PHE B O 1
ATOM 2802 N N . ALA B 1 73 ? -2.596 -17.531 -25.125 1 64.56 73 ALA B N 1
ATOM 2803 C CA . ALA B 1 73 ? -3.09 -18.359 -24.031 1 64.56 73 ALA B CA 1
ATOM 2804 C C . ALA B 1 73 ? -3.531 -19.734 -24.547 1 64.56 73 ALA B C 1
ATOM 2806 O O . ALA B 1 73 ? -3.252 -20.75 -23.938 1 64.56 73 ALA B O 1
ATOM 2807 N N . LEU B 1 74 ? -4.148 -19.672 -25.656 1 60.12 74 LEU B N 1
ATOM 2808 C CA . LEU B 1 74 ? -4.602 -20.906 -26.281 1 60.12 74 LEU B CA 1
ATOM 2809 C C . LEU B 1 74 ? -3.418 -21.734 -26.75 1 60.12 74 LEU B C 1
ATOM 2811 O O . LEU B 1 74 ? -3.434 -22.969 -26.641 1 60.12 74 LEU B O 1
ATOM 2815 N N . GLU B 1 75 ? -2.506 -21.109 -27.344 1 60.66 75 GLU B N 1
ATOM 2816 C CA . GLU B 1 75 ? -1.288 -21.812 -27.719 1 60.66 75 GLU B CA 1
ATOM 2817 C C . GLU B 1 75 ? -0.643 -22.484 -26.516 1 60.66 75 GLU B C 1
ATOM 2819 O O . GLU B 1 75 ? -0.235 -23.656 -26.594 1 60.66 75 GLU B O 1
ATOM 2824 N N . GLU B 1 76 ? -0.61 -21.75 -25.531 1 60.25 76 GLU B N 1
ATOM 2825 C CA . GLU B 1 76 ? -0.056 -22.297 -24.297 1 60.25 76 GLU B CA 1
ATOM 2826 C C . GLU B 1 76 ? -0.895 -23.469 -23.797 1 60.25 76 GLU B C 1
ATOM 2828 O O . GLU B 1 76 ? -0.352 -24.484 -23.344 1 60.25 76 GLU B O 1
ATOM 2833 N N . GLU B 1 77 ? -2.107 -23.312 -23.938 1 57.41 77 GLU B N 1
ATOM 2834 C CA . GLU B 1 77 ? -3.023 -24.391 -23.562 1 57.41 77 GLU B CA 1
ATOM 2835 C C . GLU B 1 77 ? -2.781 -25.641 -24.406 1 57.41 77 GLU B C 1
ATOM 2837 O O . GLU B 1 77 ? -2.775 -26.75 -23.875 1 57.41 77 GLU B O 1
ATOM 2842 N N . ALA B 1 78 ? -2.67 -25.422 -25.609 1 55.69 78 ALA B N 1
ATOM 2843 C CA . ALA B 1 78 ? -2.383 -26.531 -26.516 1 55.69 78 ALA B CA 1
ATOM 2844 C C . ALA B 1 78 ? -1.073 -27.219 -26.141 1 55.69 78 ALA B C 1
ATOM 2846 O O . ALA B 1 78 ? -0.999 -28.453 -26.109 1 55.69 78 ALA B O 1
ATOM 2847 N N . GLU B 1 79 ? -0.186 -26.391 -25.953 1 53.12 79 GLU B N 1
ATOM 2848 C CA . GLU B 1 79 ? 1.103 -26.938 -25.547 1 53.12 79 GLU B CA 1
ATOM 2849 C C . GLU B 1 79 ? 0.981 -27.719 -24.25 1 53.12 79 GLU B C 1
ATOM 2851 O O . GLU B 1 79 ? 1.555 -28.797 -24.109 1 53.12 79 GLU B O 1
ATOM 2856 N N . ALA B 1 80 ? 0.256 -27.031 -23.391 1 54.16 80 ALA B N 1
ATOM 2857 C CA . ALA B 1 80 ? 0.034 -27.688 -22.094 1 54.16 80 ALA B CA 1
ATOM 2858 C C . ALA B 1 80 ? -0.675 -29.031 -22.266 1 54.16 80 ALA B C 1
ATOM 2860 O O . ALA B 1 80 ? -0.339 -30 -21.594 1 54.16 80 ALA B O 1
ATOM 2861 N N . LEU B 1 81 ? -1.617 -28.969 -23.078 1 49.19 81 LEU B N 1
ATOM 2862 C CA . LEU B 1 81 ? -2.338 -30.203 -23.375 1 49.19 81 LEU B CA 1
ATOM 2863 C C . LEU B 1 81 ? -1.399 -31.25 -23.969 1 49.19 81 LEU B C 1
ATOM 2865 O O . LEU B 1 81 ? -1.471 -32.438 -23.594 1 49.19 81 LEU B O 1
ATOM 2869 N N . LEU B 1 82 ? -0.695 -30.719 -24.859 1 50.78 82 LEU B N 1
ATOM 2870 C CA . LEU B 1 82 ? 0.245 -31.625 -25.484 1 50.78 82 LEU B CA 1
ATOM 2871 C C . LEU B 1 82 ? 1.341 -32.031 -24.516 1 50.78 82 LEU B C 1
ATOM 2873 O O . LEU B 1 82 ? 1.845 -33.156 -24.594 1 50.78 82 LEU B O 1
ATOM 2877 N N . ASP B 1 83 ? 1.562 -31.062 -23.703 1 45.25 83 ASP B N 1
ATOM 2878 C CA . ASP B 1 83 ? 2.584 -31.328 -22.703 1 45.25 83 ASP B CA 1
ATOM 2879 C C . ASP B 1 83 ? 1.99 -32.031 -21.484 1 45.25 83 ASP B C 1
ATOM 2881 O O . ASP B 1 83 ? 2.717 -32.406 -20.562 1 45.25 83 ASP B O 1
ATOM 2885 N N . ALA B 1 84 ? 0.704 -31.953 -21.391 1 48.31 84 ALA B N 1
ATOM 2886 C CA . ALA B 1 84 ? 0.002 -32.531 -20.266 1 48.31 84 ALA B CA 1
ATOM 2887 C C . ALA B 1 84 ? 0.643 -33.875 -19.859 1 48.31 84 ALA B C 1
ATOM 2889 O O . ALA B 1 84 ? 0.626 -34.219 -18.672 1 48.31 84 ALA B O 1
ATOM 2890 N N . ASN B 1 85 ? 1.031 -34.594 -20.844 1 46.38 85 ASN B N 1
ATOM 2891 C CA . ASN B 1 85 ? 1.722 -35.781 -20.344 1 46.38 85 ASN B CA 1
ATOM 2892 C C . ASN B 1 85 ? 3.092 -35.406 -19.766 1 46.38 85 ASN B C 1
ATOM 2894 O O . ASN B 1 85 ? 3.768 -36.281 -19.203 1 46.38 85 ASN B O 1
ATOM 2898 N N . ARG B 1 86 ? 3.549 -34.25 -20.047 1 49.91 86 ARG B N 1
ATOM 2899 C CA . ARG B 1 86 ? 4.871 -33.906 -19.531 1 49.91 86 ARG B CA 1
ATOM 2900 C C . ARG B 1 86 ? 4.762 -33.125 -18.234 1 49.91 86 ARG B C 1
ATOM 2902 O O . ARG B 1 86 ? 3.77 -32.438 -18 1 49.91 86 ARG B O 1
ATOM 2909 N N . GLN B 1 87 ? 5.43 -33.5 -17.234 1 61.06 87 GLN B N 1
ATOM 2910 C CA . GLN B 1 87 ? 5.609 -32.875 -15.93 1 61.06 87 GLN B CA 1
ATOM 2911 C C . GLN B 1 87 ? 5.746 -31.359 -16.062 1 61.06 87 GLN B C 1
ATOM 2913 O O . GLN B 1 87 ? 6.355 -30.859 -17.016 1 61.06 87 GLN B O 1
ATOM 2918 N N . LEU B 1 88 ? 4.668 -30.656 -15.562 1 69.25 88 LEU B N 1
ATOM 2919 C CA . LEU B 1 88 ? 4.789 -29.203 -15.5 1 69.25 88 LEU B CA 1
ATOM 2920 C C . LEU B 1 88 ? 6.164 -28.781 -14.984 1 69.25 88 LEU B C 1
ATOM 2922 O O . LEU B 1 88 ? 6.383 -28.734 -13.773 1 69.25 88 LEU B O 1
ATOM 2926 N N . VAL B 1 89 ? 7.121 -28.672 -15.867 1 71.56 89 VAL B N 1
ATOM 2927 C CA . VAL B 1 89 ? 8.5 -28.422 -15.469 1 71.56 89 VAL B CA 1
ATOM 2928 C C . VAL B 1 89 ? 8.766 -26.922 -15.445 1 71.56 89 VAL B C 1
ATOM 2930 O O . VAL B 1 89 ? 9.531 -26.438 -14.617 1 71.56 89 VAL B O 1
ATOM 2933 N N . SER B 1 90 ? 8.109 -26.203 -16.422 1 79.62 90 SER B N 1
ATOM 2934 C CA . SER B 1 90 ? 8.297 -24.766 -16.484 1 79.62 90 SER B CA 1
ATOM 2935 C C . SER B 1 90 ? 7.02 -24.062 -16.953 1 79.62 90 SER B C 1
ATOM 2937 O O . SER B 1 90 ? 6.078 -24.719 -17.406 1 79.62 90 SER B O 1
ATOM 2939 N N . GLY B 1 91 ? 6.855 -22.828 -16.703 1 84.19 91 GLY B N 1
ATOM 2940 C CA . GLY B 1 91 ? 5.715 -22.031 -17.109 1 84.19 91 GLY B CA 1
ATOM 2941 C C . GLY B 1 91 ? 5.715 -20.641 -16.516 1 84.19 91 GLY B C 1
ATOM 2942 O O . GLY B 1 91 ? 6.605 -20.281 -15.742 1 84.19 91 GLY B O 1
ATOM 2943 N N . ARG B 1 92 ? 4.762 -19.922 -17.109 1 87.94 92 ARG B N 1
ATOM 2944 C CA . ARG B 1 92 ? 4.566 -18.578 -16.609 1 87.94 92 ARG B CA 1
ATOM 2945 C C . ARG B 1 92 ? 3.125 -18.359 -16.156 1 87.94 92 ARG B C 1
ATOM 2947 O O . ARG B 1 92 ? 2.188 -18.812 -16.828 1 87.94 92 ARG B O 1
ATOM 2954 N N . LEU B 1 93 ? 3.008 -17.719 -15.086 1 93 93 LEU B N 1
ATOM 2955 C CA . LEU B 1 93 ? 1.686 -17.469 -14.516 1 93 93 LEU B CA 1
ATOM 2956 C C . LEU B 1 93 ? 1.541 -16.016 -14.086 1 93 93 LEU B C 1
ATOM 2958 O O . LEU B 1 93 ? 2.387 -15.492 -13.359 1 93 93 LEU B O 1
ATOM 2962 N N . GLU B 1 94 ? 0.499 -15.344 -14.625 1 95.25 94 GLU B N 1
ATOM 2963 C CA . GLU B 1 94 ? 0.145 -13.992 -14.203 1 95.25 94 GLU B CA 1
ATOM 2964 C C . GLU B 1 94 ? -0.925 -14.016 -13.117 1 95.25 94 GLU B C 1
ATOM 2966 O O . GLU B 1 94 ? -2.037 -14.492 -13.344 1 95.25 94 GLU B O 1
ATOM 2971 N N . VAL B 1 95 ? -0.54 -13.477 -11.977 1 97.19 95 VAL B N 1
ATOM 2972 C CA . VAL B 1 95 ? -1.439 -13.539 -10.828 1 97.19 95 VAL B CA 1
ATOM 2973 C C . VAL B 1 95 ? -1.783 -12.125 -10.367 1 97.19 95 VAL B C 1
ATOM 2975 O O . VAL B 1 95 ? -0.915 -11.25 -10.32 1 97.19 95 VAL B O 1
ATOM 2978 N N . ALA B 1 96 ? -3.074 -11.883 -10.07 1 97.62 96 ALA B N 1
ATOM 2979 C CA . ALA B 1 96 ? -3.496 -10.664 -9.391 1 97.62 96 ALA B CA 1
ATOM 2980 C C . ALA B 1 96 ? -4.113 -10.977 -8.031 1 97.62 96 ALA B C 1
ATOM 2982 O O . ALA B 1 96 ? -4.707 -12.039 -7.84 1 97.62 96 ALA B O 1
ATOM 2983 N N . ALA B 1 97 ? -3.906 -10.078 -7.109 1 96.69 97 ALA B N 1
ATOM 2984 C CA . ALA B 1 97 ? -4.512 -10.234 -5.789 1 96.69 97 ALA B CA 1
ATOM 2985 C C . ALA B 1 97 ? -4.852 -8.875 -5.18 1 96.69 97 ALA B C 1
ATOM 2987 O O . ALA B 1 97 ? -4.141 -7.891 -5.406 1 96.69 97 ALA B O 1
ATOM 2988 N N . ASP B 1 98 ? -5.895 -8.836 -4.422 1 93.38 98 ASP B N 1
ATOM 2989 C CA . ASP B 1 98 ? -6.285 -7.574 -3.803 1 93.38 98 ASP B CA 1
ATOM 2990 C C . ASP B 1 98 ? -5.668 -7.43 -2.414 1 93.38 98 ASP B C 1
ATOM 2992 O O . ASP B 1 98 ? -6.02 -6.516 -1.665 1 93.38 98 ASP B O 1
ATOM 2996 N N . GLY B 1 99 ? -4.793 -8.289 -2.031 1 93.5 99 GLY B N 1
ATOM 2997 C CA . GLY B 1 99 ? -3.98 -8.258 -0.827 1 93.5 99 GLY B CA 1
ATOM 2998 C C . GLY B 1 99 ? -2.91 -9.336 -0.797 1 93.5 99 GLY B C 1
ATOM 2999 O O . GLY B 1 99 ? -3.045 -10.367 -1.456 1 93.5 99 GLY B O 1
ATOM 3000 N N . PRO B 1 100 ? -1.921 -9.062 -0.034 1 94.5 100 PRO B N 1
ATOM 3001 C CA . PRO B 1 100 ? -0.797 -10.008 -0.07 1 94.5 100 PRO B CA 1
ATOM 3002 C C . PRO B 1 100 ? -0.983 -11.188 0.881 1 94.5 100 PRO B C 1
ATOM 3004 O O . PRO B 1 100 ? -0.289 -12.195 0.758 1 94.5 100 PRO B O 1
ATOM 3007 N N . HIS B 1 101 ? -1.849 -11.211 1.772 1 93.06 101 HIS B N 1
ATOM 3008 C CA . HIS B 1 101 ? -1.886 -12.117 2.91 1 93.06 101 HIS B CA 1
ATOM 3009 C C . HIS B 1 101 ? -2.262 -13.531 2.475 1 93.06 101 HIS B C 1
ATOM 3011 O O . HIS B 1 101 ? -1.697 -14.508 2.971 1 93.06 101 HIS B O 1
ATOM 3017 N N . LEU B 1 102 ? -3.195 -13.633 1.512 1 93.69 102 LEU B N 1
ATOM 3018 C CA . LEU B 1 102 ? -3.623 -14.953 1.063 1 93.69 102 LEU B CA 1
ATOM 3019 C C . LEU B 1 102 ? -2.734 -15.461 -0.07 1 93.69 102 LEU B C 1
ATOM 3021 O O . LEU B 1 102 ? -2.449 -16.656 -0.154 1 93.69 102 LEU B O 1
ATOM 3025 N N . VAL B 1 103 ? -2.258 -14.555 -0.88 1 96.5 103 VAL B N 1
ATOM 3026 C CA . VAL B 1 103 ? -1.62 -14.984 -2.121 1 96.5 103 VAL B CA 1
ATOM 3027 C C . VAL B 1 103 ? -0.172 -15.383 -1.845 1 96.5 103 VAL B C 1
ATOM 3029 O O . VAL B 1 103 ? 0.365 -16.281 -2.496 1 96.5 103 VAL B O 1
ATOM 3032 N N . MET B 1 104 ? 0.461 -14.781 -0.914 1 96.06 104 MET B N 1
ATOM 3033 C CA . MET B 1 104 ? 1.889 -15.016 -0.724 1 96.06 104 MET B CA 1
ATOM 3034 C C . MET B 1 104 ? 2.148 -16.453 -0.3 1 96.06 104 MET B C 1
ATOM 3036 O O . MET B 1 104 ? 3.002 -17.141 -0.876 1 96.06 104 MET B O 1
ATOM 3040 N N . PRO B 1 105 ? 1.407 -17 0.66 1 94.31 105 PRO B N 1
ATOM 3041 C CA . PRO B 1 105 ? 1.595 -18.422 0.978 1 94.31 105 PRO B CA 1
ATOM 3042 C C . PRO B 1 105 ? 1.285 -19.344 -0.203 1 94.31 105 PRO B C 1
ATOM 3044 O O . PRO B 1 105 ? 1.914 -20.391 -0.355 1 94.31 105 PRO B O 1
ATOM 3047 N N . MET B 1 106 ? 0.344 -18.953 -0.99 1 95.38 106 MET B N 1
ATOM 3048 C CA . MET B 1 106 ? 0.015 -19.734 -2.176 1 95.38 106 MET B CA 1
ATOM 3049 C C . MET B 1 106 ? 1.188 -19.766 -3.15 1 95.38 106 MET B C 1
ATOM 3051 O O . MET B 1 106 ? 1.503 -20.812 -3.717 1 95.38 106 MET B O 1
ATOM 3055 N N . LEU B 1 107 ? 1.786 -18.672 -3.348 1 96.44 107 LEU B N 1
ATOM 3056 C CA . LEU B 1 107 ? 2.943 -18.578 -4.23 1 96.44 107 LEU B CA 1
ATOM 3057 C C . LEU B 1 107 ? 4.109 -19.391 -3.68 1 96.44 107 LEU B C 1
ATOM 3059 O O . LEU B 1 107 ? 4.859 -20 -4.445 1 96.44 107 LEU B O 1
ATOM 3063 N N . ALA B 1 108 ? 4.273 -19.359 -2.389 1 95.31 108 ALA B N 1
ATOM 3064 C CA . ALA B 1 108 ? 5.324 -20.141 -1.76 1 95.31 108 ALA B CA 1
ATOM 3065 C C . ALA B 1 108 ? 5.125 -21.641 -2.027 1 95.31 108 ALA B C 1
ATOM 3067 O O . ALA B 1 108 ? 6.078 -22.344 -2.348 1 95.31 108 ALA B O 1
ATOM 3068 N N . ARG B 1 109 ? 3.918 -22.062 -1.904 1 94.94 109 ARG B N 1
ATOM 3069 C CA . ARG B 1 109 ? 3.607 -23.469 -2.186 1 94.94 109 ARG B CA 1
ATOM 3070 C C . ARG B 1 109 ? 3.867 -23.797 -3.65 1 94.94 109 ARG B C 1
ATOM 3072 O O . ARG B 1 109 ? 4.375 -24.875 -3.965 1 94.94 109 ARG B O 1
ATOM 3079 N N . LEU B 1 110 ? 3.484 -22.891 -4.488 1 94.75 110 LEU B N 1
ATOM 3080 C CA . LEU B 1 110 ? 3.715 -23.094 -5.914 1 94.75 110 LEU B CA 1
ATOM 3081 C C . LEU B 1 110 ? 5.203 -23.25 -6.203 1 94.75 110 LEU B C 1
ATOM 3083 O O . LEU B 1 110 ? 5.609 -24.156 -6.941 1 94.75 110 LEU B O 1
ATOM 3087 N N . ARG B 1 111 ? 5.949 -22.375 -5.676 1 93.31 111 ARG B N 1
ATOM 3088 C CA . ARG B 1 111 ? 7.391 -22.406 -5.902 1 93.31 111 ARG B CA 1
ATOM 3089 C C . ARG B 1 111 ? 7.992 -23.719 -5.402 1 93.31 111 ARG B C 1
ATOM 3091 O O . ARG B 1 111 ? 8.875 -24.281 -6.043 1 93.31 111 ARG B O 1
ATOM 3098 N N . ALA B 1 112 ? 7.547 -24.172 -4.289 1 91.5 112 ALA B N 1
ATOM 3099 C CA . ALA B 1 112 ? 8.039 -25.406 -3.703 1 91.5 112 ALA B CA 1
ATOM 3100 C C . ALA B 1 112 ? 7.676 -26.609 -4.574 1 91.5 112 ALA B C 1
ATOM 3102 O O . ALA B 1 112 ? 8.5 -27.5 -4.785 1 91.5 112 ALA B O 1
ATOM 3103 N N . SER B 1 113 ? 6.496 -26.594 -5.113 1 91.31 113 SER B N 1
ATOM 3104 C CA . SER B 1 113 ? 5.984 -27.734 -5.871 1 91.31 113 SER B CA 1
ATOM 3105 C C . SER B 1 113 ? 6.434 -27.672 -7.328 1 91.31 113 SER B C 1
ATOM 3107 O O . SER B 1 113 ? 6.621 -28.703 -7.969 1 91.31 113 SER B O 1
ATOM 3109 N N . TYR B 1 114 ? 6.559 -26.453 -7.812 1 91.06 114 TYR B N 1
ATOM 3110 C CA . TYR B 1 114 ? 6.902 -26.234 -9.211 1 91.06 114 TYR B CA 1
ATOM 3111 C C . TYR B 1 114 ? 7.965 -25.156 -9.359 1 91.06 114 TYR B C 1
ATOM 3113 O O . TYR B 1 114 ? 7.688 -24.062 -9.859 1 91.06 114 TYR B O 1
ATOM 3121 N N . PRO B 1 115 ? 9.188 -25.453 -9.109 1 88.62 115 PRO B N 1
ATOM 3122 C CA . PRO B 1 115 ? 10.258 -24.453 -9.07 1 88.62 115 PRO B CA 1
ATOM 3123 C C . PRO B 1 115 ? 10.531 -23.828 -10.445 1 88.62 115 PRO B C 1
ATOM 3125 O O . PRO B 1 115 ? 11.148 -22.766 -10.539 1 88.62 115 PRO B O 1
ATOM 3128 N N . GLY B 1 116 ? 10.109 -24.406 -11.406 1 87.56 116 GLY B N 1
ATOM 3129 C CA . GLY B 1 116 ? 10.359 -23.906 -12.75 1 87.56 116 GLY B CA 1
ATOM 3130 C C . GLY B 1 116 ? 9.328 -22.906 -13.211 1 87.56 116 GLY B C 1
ATOM 3131 O O . GLY B 1 116 ? 9.492 -22.281 -14.266 1 87.56 116 GLY B O 1
ATOM 3132 N N . ILE B 1 117 ? 8.281 -22.703 -12.461 1 89.38 117 ILE B N 1
ATOM 3133 C CA . ILE B 1 117 ? 7.227 -21.75 -12.828 1 89.38 117 ILE B CA 1
ATOM 3134 C C . ILE B 1 117 ? 7.621 -20.344 -12.391 1 89.38 117 ILE B C 1
ATOM 3136 O O . ILE B 1 117 ? 8.031 -20.141 -11.242 1 89.38 117 ILE B O 1
ATOM 3140 N N . THR B 1 118 ? 7.535 -19.453 -13.344 1 89.44 118 THR B N 1
ATOM 3141 C CA . THR B 1 118 ? 7.746 -18.047 -13.031 1 89.44 118 THR B CA 1
ATOM 3142 C C . THR B 1 118 ? 6.414 -17.328 -12.828 1 89.44 118 THR B C 1
ATOM 3144 O O . THR B 1 118 ? 5.465 -17.547 -13.586 1 89.44 118 THR B O 1
ATOM 3147 N N . VAL B 1 119 ? 6.395 -16.484 -11.773 1 93.25 119 VAL B N 1
ATOM 3148 C CA . VAL B 1 119 ? 5.145 -15.812 -11.445 1 93.25 119 VAL B CA 1
ATOM 3149 C C . VAL B 1 119 ? 5.34 -14.297 -11.516 1 93.25 119 VAL B C 1
ATOM 3151 O O . VAL B 1 119 ? 6.34 -13.773 -11.016 1 93.25 119 VAL B O 1
ATOM 3154 N N . ASN B 1 120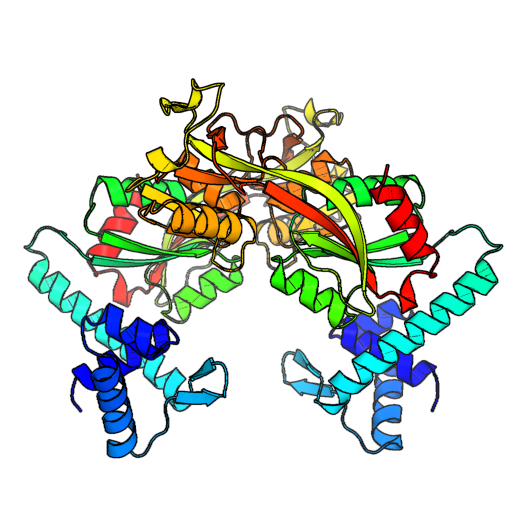 ? 4.398 -13.641 -12.203 1 93.12 120 ASN B N 1
ATOM 3155 C CA . ASN B 1 120 ? 4.242 -12.195 -12.086 1 93.12 120 ASN B CA 1
ATOM 3156 C C . ASN B 1 120 ? 3.021 -11.828 -11.242 1 93.12 120 ASN B C 1
ATOM 3158 O O . ASN B 1 120 ? 1.899 -12.219 -11.562 1 93.12 120 ASN B O 1
ATOM 3162 N N . LEU B 1 121 ? 3.316 -11.094 -10.195 1 95.69 121 LEU B N 1
ATOM 3163 C CA . LEU B 1 121 ? 2.244 -10.75 -9.273 1 95.69 121 LEU B CA 1
ATOM 3164 C C . LEU B 1 121 ? 1.89 -9.273 -9.367 1 95.69 121 LEU B C 1
ATOM 3166 O O . LEU B 1 121 ? 2.771 -8.414 -9.305 1 95.69 121 LEU B O 1
ATOM 3170 N N . ARG B 1 122 ? 0.627 -9.047 -9.516 1 92.06 122 ARG B N 1
ATOM 3171 C CA . ARG B 1 122 ? 0.07 -7.699 -9.469 1 92.06 122 ARG B CA 1
ATOM 3172 C C . ARG B 1 122 ? -0.826 -7.52 -8.25 1 92.06 122 ARG B C 1
ATOM 3174 O O . ARG B 1 122 ? -1.84 -8.203 -8.109 1 92.06 122 ARG B O 1
ATOM 3181 N N . LEU B 1 123 ? -0.374 -6.617 -7.445 1 92.5 123 LEU B N 1
ATOM 3182 C CA . LEU B 1 123 ? -1.204 -6.281 -6.293 1 92.5 123 LEU B CA 1
ATOM 3183 C C . LEU B 1 123 ? -1.992 -5 -6.551 1 92.5 123 LEU B C 1
ATOM 3185 O O . LEU B 1 123 ? -1.471 -4.051 -7.141 1 92.5 123 LEU B O 1
ATOM 3189 N N . GLY B 1 124 ? -3.26 -4.996 -6.156 1 87.69 124 GLY B N 1
ATOM 3190 C CA . GLY B 1 124 ? -4.145 -3.848 -6.281 1 87.69 124 GLY B CA 1
ATOM 3191 C C . GLY B 1 124 ? -5.371 -3.941 -5.395 1 87.69 124 GLY B C 1
ATOM 3192 O O . GLY B 1 124 ? -5.512 -4.891 -4.617 1 87.69 124 GLY B O 1
ATOM 3193 N N . ASN B 1 125 ? -6.164 -2.916 -5.461 1 86 125 ASN B N 1
ATOM 3194 C CA . ASN B 1 125 ? -7.414 -3.041 -4.723 1 86 125 ASN B CA 1
ATOM 3195 C C . ASN B 1 125 ? -8.375 -4.008 -5.41 1 86 125 ASN B C 1
ATOM 3197 O O . ASN B 1 125 ? -8.07 -4.543 -6.477 1 86 125 ASN B O 1
ATOM 3201 N N . ALA B 1 126 ? -9.5 -4.266 -4.785 1 89.06 126 ALA B N 1
ATOM 3202 C CA . ALA B 1 126 ? -10.43 -5.297 -5.234 1 89.06 126 ALA B CA 1
ATOM 3203 C C . ALA B 1 126 ? -10.914 -5.016 -6.652 1 89.06 126 ALA B C 1
ATOM 3205 O O . ALA B 1 126 ? -10.984 -5.926 -7.48 1 89.06 126 ALA B O 1
ATOM 3206 N N . GLN B 1 127 ? -11.172 -3.828 -6.914 1 87.5 127 GLN B N 1
ATOM 3207 C CA . GLN B 1 127 ? -11.695 -3.445 -8.219 1 87.5 127 GLN B CA 1
ATOM 3208 C C . GLN B 1 127 ? -10.641 -3.629 -9.312 1 87.5 127 GLN B C 1
ATOM 3210 O O . GLN B 1 127 ? -10.938 -4.164 -10.383 1 87.5 127 GLN B O 1
ATOM 3215 N N . GLU B 1 128 ? -9.508 -3.191 -9.062 1 89.81 128 GLU B N 1
ATOM 3216 C CA . GLU B 1 128 ? -8.406 -3.324 -10.008 1 89.81 128 GLU B CA 1
ATOM 3217 C C . GLU B 1 128 ? -8.086 -4.793 -10.273 1 89.81 128 GLU B C 1
ATOM 3219 O O . GLU B 1 128 ? -7.781 -5.164 -11.414 1 89.81 128 GLU B O 1
ATOM 3224 N N . THR B 1 129 ? -8.125 -5.551 -9.281 1 94.81 129 THR B N 1
ATOM 3225 C CA . THR B 1 129 ? -7.805 -6.969 -9.391 1 94.81 129 THR B CA 1
ATOM 3226 C C . THR B 1 129 ? -8.828 -7.688 -10.266 1 94.81 129 THR B C 1
ATOM 3228 O O . THR B 1 129 ? -8.461 -8.445 -11.164 1 94.81 129 THR B O 1
ATOM 3231 N N . LEU B 1 130 ? -10.07 -7.371 -10.031 1 94.62 130 LEU B N 1
ATOM 3232 C CA . LEU B 1 130 ? -11.125 -7.98 -10.836 1 94.62 130 LEU B CA 1
ATOM 3233 C C . LEU B 1 130 ? -11.023 -7.527 -12.289 1 94.62 130 LEU B C 1
ATOM 3235 O O . LEU B 1 130 ? -11.188 -8.336 -13.203 1 94.62 130 LEU B O 1
ATOM 3239 N N . ALA B 1 131 ? -10.773 -6.262 -12.469 1 94 131 ALA B N 1
ATOM 3240 C CA . ALA B 1 131 ? -10.641 -5.715 -13.812 1 94 131 ALA B CA 1
ATOM 3241 C C . ALA B 1 131 ? -9.492 -6.387 -14.562 1 94 131 ALA B C 1
ATOM 3243 O O . ALA B 1 131 ? -9.609 -6.688 -15.758 1 94 131 ALA B O 1
ATOM 3244 N N . ALA B 1 132 ? -8.445 -6.613 -13.875 1 93.88 132 ALA B N 1
ATOM 3245 C CA . ALA B 1 132 ? -7.285 -7.262 -14.492 1 93.88 132 ALA B CA 1
ATOM 3246 C C . ALA B 1 132 ? -7.629 -8.672 -14.953 1 93.88 132 ALA B C 1
ATOM 3248 O O . ALA B 1 132 ? -7.176 -9.117 -16 1 93.88 132 ALA B O 1
ATOM 3249 N N . LEU B 1 133 ? -8.406 -9.359 -14.203 1 95.69 133 LEU B N 1
ATOM 3250 C CA . LEU B 1 133 ? -8.82 -10.719 -14.555 1 95.69 133 LEU B CA 1
ATOM 3251 C C . LEU B 1 133 ? -9.758 -10.703 -15.758 1 95.69 133 LEU B C 1
ATOM 3253 O O . LEU B 1 133 ? -9.547 -11.445 -16.719 1 95.69 133 LEU B O 1
ATOM 3257 N N . LEU B 1 134 ? -10.688 -9.812 -15.688 1 93.06 134 LEU B N 1
ATOM 3258 C CA . LEU B 1 134 ? -11.719 -9.766 -16.719 1 93.06 134 LEU B CA 1
ATOM 3259 C C . LEU B 1 134 ? -11.141 -9.289 -18.047 1 93.06 134 LEU B C 1
ATOM 3261 O O . LEU B 1 134 ? -11.602 -9.695 -19.109 1 93.06 134 LEU B O 1
ATOM 3265 N N . SER B 1 135 ? -10.164 -8.469 -17.953 1 90.5 135 SER B N 1
ATOM 3266 C CA . SER B 1 135 ? -9.516 -7.961 -19.156 1 90.5 135 SER B CA 1
ATOM 3267 C C . SER B 1 135 ? -8.406 -8.898 -19.625 1 90.5 135 SER B C 1
ATOM 3269 O O . SER B 1 135 ? -7.664 -8.57 -20.562 1 90.5 135 SER B O 1
ATOM 3271 N N . GLU B 1 136 ? -8.203 -9.961 -19 1 86.88 136 GLU B N 1
ATOM 3272 C CA . GLU B 1 136 ? -7.266 -11.023 -19.359 1 86.88 136 GLU B CA 1
ATOM 3273 C C . GLU B 1 136 ? -5.82 -10.547 -19.266 1 86.88 136 GLU B C 1
ATOM 3275 O O . GLU B 1 136 ? -4.961 -10.992 -20.031 1 86.88 136 GLU B O 1
ATOM 3280 N N . HIS B 1 137 ? -5.648 -9.633 -18.375 1 89 137 HIS B N 1
ATOM 3281 C CA . HIS B 1 137 ? -4.289 -9.188 -18.094 1 89 137 HIS B CA 1
ATOM 3282 C C . HIS B 1 137 ? -3.578 -10.148 -17.156 1 89 137 HIS B C 1
ATOM 3284 O O . HIS B 1 137 ? -2.35 -10.125 -17.047 1 89 137 HIS B O 1
ATOM 3290 N N . VAL B 1 138 ? -4.398 -10.969 -16.5 1 95.31 138 VAL B N 1
ATOM 3291 C CA . VAL B 1 138 ? -3.842 -11.977 -15.602 1 95.31 138 VAL B CA 1
ATOM 3292 C C . VAL B 1 138 ? -4.543 -13.312 -15.828 1 95.31 138 VAL B C 1
ATOM 3294 O O . VAL B 1 138 ? -5.621 -13.359 -16.422 1 95.31 138 VAL B O 1
ATOM 3297 N N . ASP B 1 139 ? -3.857 -14.367 -15.359 1 94.19 139 ASP B N 1
ATOM 3298 C CA . ASP B 1 139 ? -4.367 -15.719 -15.539 1 94.19 139 ASP B CA 1
ATOM 3299 C C . ASP B 1 139 ? -5.293 -16.109 -14.391 1 94.19 139 ASP B C 1
ATOM 3301 O O . ASP B 1 139 ? -6.293 -16.812 -14.602 1 94.19 139 ASP B O 1
ATOM 3305 N N . VAL B 1 140 ? -4.906 -15.742 -13.203 1 97.56 140 VAL B N 1
ATOM 3306 C CA . VAL B 1 140 ? -5.633 -16.078 -11.984 1 97.56 140 VAL B CA 1
ATOM 3307 C C . VAL B 1 140 ? -5.664 -14.867 -11.055 1 97.56 140 VAL B C 1
ATOM 3309 O O . VAL B 1 140 ? -4.773 -14.016 -11.102 1 97.56 140 VAL B O 1
ATOM 3312 N N . ALA B 1 141 ? -6.762 -14.805 -10.281 1 98.19 141 ALA B N 1
ATOM 3313 C CA . ALA B 1 141 ? -6.867 -13.688 -9.344 1 98.19 141 ALA B CA 1
ATOM 3314 C C . ALA B 1 141 ? -7.391 -14.164 -7.988 1 98.19 141 ALA B C 1
ATOM 3316 O O . ALA B 1 141 ? -8.273 -15.023 -7.922 1 98.19 141 ALA B O 1
ATOM 3317 N N . VAL B 1 142 ? -6.809 -13.688 -6.926 1 97.5 142 VAL B N 1
ATOM 3318 C CA . VAL B 1 142 ? -7.352 -13.82 -5.578 1 97.5 142 VAL B CA 1
ATOM 3319 C C . VAL B 1 142 ? -8.234 -12.617 -5.258 1 97.5 142 VAL B C 1
ATOM 3321 O O . VAL B 1 142 ? -7.77 -11.477 -5.258 1 97.5 142 VAL B O 1
ATOM 3324 N N . LEU B 1 143 ? -9.477 -12.93 -4.984 1 96.94 143 LEU B N 1
ATOM 3325 C CA . LEU B 1 143 ? -10.531 -11.922 -5.004 1 96.94 143 LEU B CA 1
ATOM 3326 C C . LEU B 1 143 ? -11.305 -11.922 -3.688 1 96.94 143 LEU B C 1
ATOM 3328 O O . LEU B 1 143 ? -11.234 -12.883 -2.918 1 96.94 143 LEU B O 1
ATOM 3332 N N . THR B 1 144 ? -11.984 -10.828 -3.482 1 96.75 144 THR B N 1
ATOM 3333 C CA . THR B 1 144 ? -12.859 -10.703 -2.326 1 96.75 144 THR B CA 1
ATOM 3334 C C . THR B 1 144 ? -14.258 -10.266 -2.754 1 96.75 144 THR B C 1
ATOM 3336 O O . THR B 1 144 ? -14.414 -9.281 -3.48 1 96.75 144 THR B O 1
ATOM 3339 N N . GLU B 1 145 ? -15.25 -10.945 -2.352 1 96.38 145 GLU B N 1
ATOM 3340 C CA . GLU B 1 145 ? -16.672 -10.648 -2.539 1 96.38 145 GLU B CA 1
ATOM 3341 C C . GLU B 1 145 ? -16.984 -10.414 -4.012 1 96.38 145 GLU B C 1
ATOM 3343 O O . GLU B 1 145 ? -17.562 -9.383 -4.363 1 96.38 145 GLU B O 1
ATOM 3348 N N . VAL B 1 146 ? -16.703 -11.344 -4.809 1 95.5 146 VAL B N 1
ATOM 3349 C CA . VAL B 1 146 ? -17.062 -11.297 -6.223 1 95.5 146 VAL B CA 1
ATOM 3350 C C . VAL B 1 146 ? -18.219 -12.258 -6.5 1 95.5 146 VAL B C 1
ATOM 3352 O O . VAL B 1 146 ? -18.172 -13.422 -6.074 1 95.5 146 VAL B O 1
ATOM 3355 N N . GLU B 1 147 ? -19.125 -11.734 -7.211 1 93.94 147 GLU B N 1
ATOM 3356 C CA . GLU B 1 147 ? -20.297 -12.555 -7.539 1 93.94 147 GLU B CA 1
ATOM 3357 C C . GLU B 1 147 ? -20.016 -13.438 -8.75 1 93.94 147 GLU B C 1
ATOM 3359 O O . GLU B 1 147 ? -19.234 -13.078 -9.633 1 93.94 147 GLU B O 1
ATOM 3364 N N . ALA B 1 148 ? -20.781 -14.547 -8.719 1 93.94 148 ALA B N 1
ATOM 3365 C CA . ALA B 1 148 ? -20.719 -15.445 -9.867 1 93.94 148 ALA B CA 1
ATOM 3366 C C . ALA B 1 148 ? -21.219 -14.75 -11.133 1 93.94 148 ALA B C 1
ATOM 3368 O O . ALA B 1 148 ? -22.172 -13.977 -11.086 1 93.94 148 ALA B O 1
ATOM 3369 N N . ARG B 1 149 ? -20.531 -14.977 -12.211 1 92.94 149 ARG B N 1
ATOM 3370 C CA . ARG B 1 149 ? -20.922 -14.469 -13.516 1 92.94 149 ARG B CA 1
ATOM 3371 C C . ARG B 1 149 ? -20.5 -15.406 -14.633 1 92.94 149 ARG B C 1
ATOM 3373 O O . ARG B 1 149 ? -19.531 -16.156 -14.477 1 92.94 149 ARG B O 1
ATOM 3380 N N . PRO B 1 150 ? -21.25 -15.383 -15.703 1 93.75 150 PRO B N 1
ATOM 3381 C CA . PRO B 1 150 ? -20.875 -16.266 -16.812 1 93.75 150 PRO B CA 1
ATOM 3382 C C . PRO B 1 150 ? -19.438 -16.031 -17.297 1 93.75 150 PRO B C 1
ATOM 3384 O O . PRO B 1 150 ? -19 -14.883 -17.406 1 93.75 150 PRO B O 1
ATOM 3387 N N . GLY B 1 151 ? -18.797 -17.156 -17.453 1 94.88 151 GLY B N 1
ATOM 3388 C CA . GLY B 1 151 ? -17.469 -17.078 -18.016 1 94.88 151 GLY B CA 1
ATOM 3389 C C . GLY B 1 151 ? -16.375 -16.953 -16.969 1 94.88 151 GLY B C 1
ATOM 3390 O O . GLY B 1 151 ? -15.188 -16.953 -17.297 1 94.88 151 GLY B O 1
ATOM 3391 N N . LEU B 1 152 ? -16.828 -16.875 -15.82 1 96.69 152 LEU B N 1
ATOM 3392 C CA . LEU B 1 152 ? -15.867 -16.734 -14.727 1 96.69 152 LEU B CA 1
ATOM 3393 C C . LEU B 1 152 ? -15.961 -17.922 -13.773 1 96.69 152 LEU B C 1
ATOM 3395 O O . LEU B 1 152 ? -17.047 -18.297 -13.336 1 96.69 152 LEU B O 1
ATOM 3399 N N . PHE B 1 153 ? -14.828 -18.562 -13.578 1 97.12 153 PHE B N 1
ATOM 3400 C CA . PHE B 1 153 ? -14.75 -19.609 -12.555 1 97.12 153 PHE B CA 1
ATOM 3401 C C . PHE B 1 153 ? -14.312 -19.016 -11.219 1 97.12 153 PHE B C 1
ATOM 3403 O O . PHE B 1 153 ? -13.336 -18.281 -11.148 1 97.12 153 PHE B O 1
ATOM 3410 N N . LEU B 1 154 ? -15.023 -19.375 -10.219 1 97.25 154 LEU B N 1
ATOM 3411 C CA . LEU B 1 154 ? -14.727 -18.906 -8.867 1 97.25 154 LEU B CA 1
ATOM 3412 C C . LEU B 1 154 ? -14.742 -20.062 -7.875 1 97.25 154 LEU B C 1
ATOM 3414 O O . LEU B 1 154 ? -15.625 -20.922 -7.93 1 97.25 154 LEU B O 1
ATOM 3418 N N . GLU B 1 155 ? -13.789 -20.047 -6.977 1 96.44 155 GLU B N 1
ATOM 3419 C CA . GLU B 1 155 ? -13.711 -21.016 -5.879 1 96.44 155 GLU B CA 1
ATOM 3420 C C . GLU B 1 155 ? -13.477 -20.297 -4.547 1 96.44 155 GLU B C 1
ATOM 3422 O O . GLU B 1 155 ? -12.602 -19.438 -4.434 1 96.44 155 GLU B O 1
ATOM 3427 N N . GLU B 1 156 ? -14.25 -20.75 -3.561 1 95.5 156 GLU B N 1
ATOM 3428 C CA . GLU B 1 156 ? -14.117 -20.141 -2.242 1 95.5 156 GLU B CA 1
ATOM 3429 C C . GLU B 1 156 ? -12.844 -20.609 -1.544 1 95.5 156 GLU B C 1
ATOM 3431 O O . GLU B 1 156 ? -12.5 -21.797 -1.607 1 95.5 156 GLU B O 1
ATOM 3436 N N . LEU B 1 157 ? -12.156 -19.703 -0.979 1 96.06 157 LEU B N 1
ATOM 3437 C CA . LEU B 1 157 ? -10.945 -20.016 -0.234 1 96.06 157 LEU B CA 1
ATOM 3438 C C . LEU B 1 157 ? -11.211 -20 1.268 1 96.06 157 LEU B C 1
ATOM 3440 O O . LEU B 1 157 ? -10.945 -20.984 1.959 1 96.06 157 LEU B O 1
ATOM 3444 N N . VAL B 1 158 ? -11.68 -18.906 1.775 1 95.44 158 VAL B N 1
ATOM 3445 C CA . VAL B 1 158 ? -11.852 -18.703 3.211 1 95.44 158 VAL B CA 1
ATOM 3446 C C . VAL B 1 158 ? -12.789 -17.531 3.461 1 95.44 158 VAL B C 1
ATOM 3448 O O . VAL B 1 158 ? -13.023 -16.703 2.566 1 95.44 158 VAL B O 1
ATOM 3451 N N . ASN B 1 159 ? -13.375 -17.453 4.652 1 95.94 159 ASN B N 1
ATOM 3452 C CA . ASN B 1 159 ? -14.125 -16.297 5.125 1 95.94 159 ASN B CA 1
ATOM 3453 C C . ASN B 1 159 ? -13.336 -15.516 6.168 1 95.94 159 ASN B C 1
ATOM 3455 O O . ASN B 1 159 ? -12.562 -16.094 6.93 1 95.94 159 ASN B O 1
ATOM 3459 N N . SER B 1 160 ? -13.531 -14.234 6.086 1 96.56 160 SER B N 1
ATOM 3460 C CA . SER B 1 160 ? -12.938 -13.367 7.102 1 96.56 160 SER B CA 1
ATOM 3461 C C . SER B 1 160 ? -14 -12.523 7.789 1 96.56 160 SER B C 1
ATOM 3463 O O . SER B 1 160 ? -15.125 -12.414 7.301 1 96.56 160 SER B O 1
ATOM 3465 N N . ARG B 1 161 ? -13.648 -11.992 8.969 1 96.31 161 ARG B N 1
ATOM 3466 C CA . ARG B 1 161 ? -14.516 -11.094 9.727 1 96.31 161 ARG B CA 1
ATOM 3467 C C . ARG B 1 161 ? -13.938 -9.688 9.781 1 96.31 161 ARG B C 1
ATOM 3469 O O . ARG B 1 161 ? -12.719 -9.5 9.719 1 96.31 161 ARG B O 1
ATOM 3476 N N . ILE B 1 162 ? -14.867 -8.797 9.875 1 97.88 162 ILE B N 1
ATOM 3477 C CA . ILE B 1 162 ? -14.453 -7.41 10.062 1 97.88 162 ILE B CA 1
ATOM 3478 C C . ILE B 1 162 ? -14.148 -7.156 11.539 1 97.88 162 ILE B C 1
ATOM 3480 O O . ILE B 1 162 ? -14.945 -7.512 12.414 1 97.88 162 ILE B O 1
ATOM 3484 N N . CYS B 1 163 ? -13.016 -6.531 11.836 1 97.75 163 CYS B N 1
ATOM 3485 C CA . CYS B 1 163 ? -12.562 -6.254 13.195 1 97.75 163 CYS B CA 1
ATOM 3486 C C . CYS B 1 163 ? -12.328 -4.762 13.398 1 97.75 163 CYS B C 1
ATOM 3488 O O . CYS B 1 163 ? -11.984 -4.051 12.453 1 97.75 163 CYS B O 1
ATOM 3490 N N . ALA B 1 164 ? -12.539 -4.359 14.555 1 98.12 164 ALA B N 1
ATOM 3491 C CA . ALA B 1 164 ? -12.031 -3.055 14.961 1 98.12 164 ALA B CA 1
ATOM 3492 C C . ALA B 1 164 ? -10.531 -3.115 15.25 1 98.12 164 ALA B C 1
ATOM 3494 O O . ALA B 1 164 ? -10.062 -4.027 15.938 1 98.12 164 ALA B O 1
ATOM 3495 N N . LEU B 1 165 ? -9.797 -2.271 14.672 1 97.62 165 LEU B N 1
ATOM 3496 C CA . LEU B 1 165 ? -8.383 -2.125 14.977 1 97.62 165 LEU B CA 1
ATOM 3497 C C . LEU B 1 165 ? -8.156 -0.996 15.977 1 97.62 165 LEU B C 1
ATOM 3499 O O . LEU B 1 165 ? -8.523 0.152 15.719 1 97.62 165 LEU B O 1
ATOM 3503 N N . LEU B 1 166 ? -7.527 -1.357 17.062 1 97.62 166 LEU B N 1
ATOM 3504 C CA . LEU B 1 166 ? -7.426 -0.455 18.203 1 97.62 166 LEU B CA 1
ATOM 3505 C C . LEU B 1 166 ? -5.973 -0.308 18.656 1 97.62 166 LEU B C 1
ATOM 3507 O O . LEU B 1 166 ? -5.188 -1.254 18.547 1 97.62 166 LEU B O 1
ATOM 3511 N N . PRO B 1 167 ? -5.633 0.964 19.141 1 96.44 167 PRO B N 1
ATOM 3512 C CA . PRO B 1 167 ? -4.367 0.976 19.891 1 96.44 167 PRO B CA 1
ATOM 3513 C C . PRO B 1 167 ? -4.379 0.026 21.078 1 96.44 167 PRO B C 1
ATOM 3515 O O . PRO B 1 167 ? -5.422 -0.175 21.703 1 96.44 167 PRO B O 1
ATOM 3518 N N . ARG B 1 168 ? -3.248 -0.471 21.375 1 93.56 168 ARG B N 1
ATOM 3519 C CA . ARG B 1 168 ? -3.115 -1.543 22.359 1 93.56 168 ARG B CA 1
ATOM 3520 C C . ARG B 1 168 ? -3.719 -1.136 23.703 1 93.56 168 ARG B C 1
ATOM 3522 O O . ARG B 1 168 ? -4.27 -1.972 24.422 1 93.56 168 ARG B O 1
ATOM 3529 N N . GLN B 1 169 ? -3.721 0.105 24.047 1 92.69 169 GLN B N 1
ATOM 3530 C CA . GLN B 1 169 ? -4.164 0.553 25.359 1 92.69 169 GLN B CA 1
ATOM 3531 C C . GLN B 1 169 ? -5.645 0.925 25.344 1 92.69 169 GLN B C 1
ATOM 3533 O O . GLN B 1 169 ? -6.207 1.291 26.391 1 92.69 169 GLN B O 1
ATOM 3538 N N . HIS B 1 170 ? -6.238 0.871 24.234 1 95.31 170 HIS B N 1
ATOM 3539 C CA . HIS B 1 170 ? -7.656 1.202 24.141 1 95.31 170 HIS B CA 1
ATOM 3540 C C . HIS B 1 170 ? -8.492 0.283 25.016 1 95.31 170 HIS B C 1
ATOM 3542 O O . HIS B 1 170 ? -8.258 -0.926 25.062 1 95.31 170 HIS B O 1
ATOM 3548 N N . PRO B 1 171 ? -9.5 0.712 25.688 1 93.62 171 PRO B N 1
ATOM 3549 C CA . PRO B 1 171 ? -10.312 -0.079 26.609 1 93.62 171 PRO B CA 1
ATOM 3550 C C . PRO B 1 171 ? -11.008 -1.256 25.938 1 93.62 171 PRO B C 1
ATOM 3552 O O . PRO B 1 171 ? -11.227 -2.297 26.562 1 93.62 171 PRO B O 1
ATOM 3555 N N . TRP B 1 172 ? -11.344 -1.092 24.734 1 95.81 172 TRP B N 1
ATOM 3556 C CA . TRP B 1 172 ? -12.07 -2.137 24.016 1 95.81 172 TRP B CA 1
ATOM 3557 C C . TRP B 1 172 ? -11.18 -3.357 23.797 1 95.81 172 TRP B C 1
ATOM 3559 O O . TRP B 1 172 ? -11.672 -4.434 23.453 1 95.81 172 TRP B O 1
ATOM 3569 N N . CYS B 1 173 ? -9.875 -3.234 23.953 1 94.44 173 CYS B N 1
ATOM 3570 C CA . CYS B 1 173 ? -8.953 -4.344 23.734 1 94.44 173 CYS B CA 1
ATOM 3571 C C . CYS B 1 173 ? -9.219 -5.477 24.719 1 94.44 173 CYS B C 1
ATOM 3573 O O . CYS B 1 173 ? -8.859 -6.625 24.469 1 94.44 173 CYS B O 1
ATOM 3575 N N . GLU B 1 174 ? -9.852 -5.16 25.734 1 92.44 174 GLU B N 1
ATOM 3576 C CA . GLU B 1 174 ? -10.109 -6.152 26.766 1 92.44 174 GLU B CA 1
ATOM 3577 C C . GLU B 1 174 ? -11.438 -6.863 26.516 1 92.44 174 GLU B C 1
ATOM 3579 O O . GLU B 1 174 ? -11.789 -7.805 27.234 1 92.44 174 GLU B O 1
ATOM 3584 N N . ARG B 1 175 ? -12.078 -6.453 25.531 1 90.25 175 ARG B N 1
ATOM 3585 C CA . ARG B 1 175 ? -13.375 -7.051 25.219 1 90.25 175 ARG B CA 1
ATOM 3586 C C . ARG B 1 175 ? -13.211 -8.289 24.359 1 90.25 175 ARG B C 1
ATOM 3588 O O . ARG B 1 175 ? -13.336 -8.219 23.125 1 90.25 175 ARG B O 1
ATOM 3595 N N . ASN B 1 176 ? -13.141 -9.383 24.922 1 84.88 176 ASN B N 1
ATOM 3596 C CA . ASN B 1 176 ? -12.859 -10.625 24.219 1 84.88 176 ASN B CA 1
ATOM 3597 C C . ASN B 1 176 ? -14.055 -11.078 23.375 1 84.88 176 ASN B C 1
ATOM 3599 O O . ASN B 1 176 ? -13.891 -11.789 22.375 1 84.88 176 ASN B O 1
ATOM 3603 N N . GLU B 1 177 ? -15.289 -10.633 23.781 1 89.31 177 GLU B N 1
ATOM 3604 C CA . GLU B 1 177 ? -16.5 -11.055 23.078 1 89.31 177 GLU B CA 1
ATOM 3605 C C . GLU B 1 177 ? -16.75 -10.203 21.844 1 89.31 177 GLU B C 1
ATOM 3607 O O . GLU B 1 177 ? -17.625 -10.508 21.047 1 89.31 177 GLU B O 1
ATOM 3612 N N . GLY B 1 178 ? -15.969 -9.148 21.719 1 95.5 178 GLY B N 1
ATOM 3613 C CA . GLY B 1 178 ? -16.109 -8.297 20.547 1 95.5 178 GLY B CA 1
ATOM 3614 C C . GLY B 1 178 ? -16.703 -6.941 20.875 1 95.5 178 GLY B C 1
ATOM 3615 O O . GLY B 1 178 ? -17.078 -6.676 22.016 1 95.5 178 GLY B O 1
ATOM 3616 N N . VAL B 1 179 ? -16.734 -6.047 19.938 1 97.19 179 VAL B N 1
ATOM 3617 C CA . VAL B 1 179 ? -17.281 -4.699 20.047 1 97.19 179 VAL B CA 1
ATOM 3618 C C . VAL B 1 179 ? -18.562 -4.59 19.219 1 97.19 179 VAL B C 1
ATOM 3620 O O . VAL B 1 179 ? -18.531 -4.758 18 1 97.19 179 VAL B O 1
ATOM 3623 N N . PRO B 1 180 ? -19.688 -4.367 19.875 1 97.62 180 PRO B N 1
ATOM 3624 C CA . PRO B 1 180 ? -20.906 -4.137 19.078 1 97.62 180 PRO B CA 1
ATOM 3625 C C . PRO B 1 180 ? -20.75 -2.973 18.109 1 97.62 180 PRO B C 1
ATOM 3627 O O . PRO B 1 180 ? -20.188 -1.932 18.469 1 97.62 180 PRO B O 1
ATOM 3630 N N . LEU B 1 181 ? -21.297 -3.166 16.906 1 98 181 LEU B N 1
ATOM 3631 C CA . LEU B 1 181 ? -21.172 -2.174 15.844 1 98 181 LEU B CA 1
ATOM 3632 C C . LEU B 1 181 ? -21.734 -0.826 16.297 1 98 181 LEU B C 1
ATOM 3634 O O . LEU B 1 181 ? -21.188 0.223 15.93 1 98 181 LEU B O 1
ATOM 3638 N N . GLU B 1 182 ? -22.719 -0.847 17.094 1 97.38 182 GLU B N 1
ATOM 3639 C CA . GLU B 1 182 ? -23.406 0.359 17.531 1 97.38 182 GLU B CA 1
ATOM 3640 C C . GLU B 1 182 ? -22.469 1.265 18.328 1 97.38 182 GLU B C 1
ATOM 3642 O O . GLU B 1 182 ? -22.672 2.48 18.391 1 97.38 182 GLU B O 1
ATOM 3647 N N . GLU B 1 183 ? -21.516 0.68 18.891 1 96.75 183 GLU B N 1
ATOM 3648 C CA . GLU B 1 183 ? -20.578 1.44 19.719 1 96.75 183 GLU B CA 1
ATOM 3649 C C . GLU B 1 183 ? -19.672 2.33 18.875 1 96.75 183 GLU B C 1
ATOM 3651 O O . GLU B 1 183 ? -19.016 3.232 19.391 1 96.75 183 GLU B O 1
ATOM 3656 N N . LEU B 1 184 ? -19.656 2.109 17.594 1 97.88 184 LEU B N 1
ATOM 3657 C CA . LEU B 1 184 ? -18.812 2.898 16.703 1 97.88 184 LEU B CA 1
ATOM 3658 C C . LEU B 1 184 ? -19.531 4.172 16.266 1 97.88 184 LEU B C 1
ATOM 3660 O O . LEU B 1 184 ? -18.953 5 15.555 1 97.88 184 LEU B O 1
ATOM 3664 N N . ASP B 1 185 ? -20.75 4.324 16.75 1 97.62 185 ASP B N 1
ATOM 3665 C CA . ASP B 1 185 ? -21.469 5.547 16.406 1 97.62 185 ASP B CA 1
ATOM 3666 C C . ASP B 1 185 ? -20.719 6.781 16.922 1 97.62 185 ASP B C 1
ATOM 3668 O O . ASP B 1 185 ? -20.328 6.844 18.094 1 97.62 185 ASP B O 1
ATOM 3672 N N . GLN B 1 186 ? -20.453 7.668 16.016 1 97 186 GLN B N 1
ATOM 3673 C CA . GLN B 1 186 ? -19.797 8.953 16.266 1 97 186 GLN B CA 1
ATOM 3674 C C . GLN B 1 186 ? -18.344 8.773 16.672 1 97 186 GLN B C 1
ATOM 3676 O O . GLN B 1 186 ? -17.672 9.734 17.047 1 97 186 GLN B O 1
ATOM 3681 N N . GLN B 1 187 ? -17.875 7.52 16.656 1 96.69 187 GLN B N 1
ATOM 3682 C CA . GLN B 1 187 ? -16.453 7.273 16.938 1 96.69 187 GLN B CA 1
ATOM 3683 C C . GLN B 1 187 ? -15.57 7.828 15.828 1 96.69 187 GLN B C 1
ATOM 3685 O O . GLN B 1 187 ? -15.898 7.715 14.648 1 96.69 187 GLN B O 1
ATOM 3690 N N . ILE B 1 188 ? -14.422 8.492 16.234 1 96.44 188 ILE B N 1
ATOM 3691 C CA . ILE B 1 188 ? -13.445 8.953 15.258 1 96.44 188 ILE B CA 1
ATOM 3692 C C . ILE B 1 188 ? -12.719 7.758 14.641 1 96.44 188 ILE B C 1
ATOM 3694 O O . ILE B 1 188 ? -12.125 6.945 15.359 1 96.44 188 ILE B O 1
ATOM 3698 N N . MET B 1 189 ? -12.773 7.738 13.32 1 98 189 MET B N 1
ATOM 3699 C CA . MET B 1 189 ? -12.227 6.551 12.672 1 98 189 MET B CA 1
ATOM 3700 C C . MET B 1 189 ? -11.227 6.934 11.586 1 98 189 MET B C 1
ATOM 3702 O O . MET B 1 189 ? -11.266 8.047 11.062 1 98 189 MET B O 1
ATOM 3706 N N . VAL B 1 190 ? -10.312 6.059 11.359 1 97.69 190 VAL B N 1
ATOM 3707 C CA . VAL B 1 190 ? -9.414 6.066 10.211 1 97.69 190 VAL B CA 1
ATOM 3708 C C . VAL B 1 190 ? -9.688 4.848 9.336 1 97.69 190 VAL B C 1
ATOM 3710 O O . VAL B 1 190 ? -9.477 3.707 9.758 1 97.69 190 VAL B O 1
ATOM 3713 N N . LEU B 1 191 ? -10.117 5.082 8.102 1 97.56 191 LEU B N 1
ATOM 3714 C CA . LEU B 1 191 ? -10.664 3.992 7.297 1 97.56 191 LEU B CA 1
ATOM 3715 C C . LEU B 1 191 ? -9.984 3.932 5.934 1 97.56 191 LEU B C 1
ATOM 3717 O O . LEU B 1 191 ? -9.328 4.887 5.52 1 97.56 191 LEU B O 1
ATOM 3721 N N . ARG B 1 192 ? -10.148 2.76 5.324 1 95.38 192 ARG B N 1
ATOM 3722 C CA . ARG B 1 192 ? -9.695 2.557 3.949 1 95.38 192 ARG B CA 1
ATOM 3723 C C . ARG B 1 192 ? -10.531 3.379 2.973 1 95.38 192 ARG B C 1
ATOM 3725 O O . ARG B 1 192 ? -11.57 3.928 3.346 1 95.38 192 ARG B O 1
ATOM 3732 N N . GLU B 1 193 ? -10.109 3.457 1.763 1 90.38 193 GLU B N 1
ATOM 3733 C CA . GLU B 1 193 ? -10.828 4.145 0.694 1 90.38 193 GLU B CA 1
ATOM 3734 C C . GLU B 1 193 ? -12.117 3.416 0.337 1 90.38 193 GLU B C 1
ATOM 3736 O O . GLU B 1 193 ? -12.273 2.232 0.643 1 90.38 193 GLU B O 1
ATOM 3741 N N . PRO B 1 194 ? -12.992 4.082 -0.44 1 88.19 194 PRO B N 1
ATOM 3742 C CA . PRO B 1 194 ? -14.297 3.504 -0.761 1 88.19 194 PRO B CA 1
ATOM 3743 C C . PRO B 1 194 ? -14.195 2.268 -1.649 1 88.19 194 PRO B C 1
ATOM 3745 O O . PRO B 1 194 ? -15.102 1.425 -1.649 1 88.19 194 PRO B O 1
ATOM 3748 N N . GLY B 1 195 ? -13.172 2.117 -2.383 1 86.44 195 GLY B N 1
ATOM 3749 C CA . GLY B 1 195 ? -12.992 0.96 -3.246 1 86.44 195 GLY B CA 1
ATOM 3750 C C . GLY B 1 195 ? -12.586 -0.292 -2.49 1 86.44 195 GLY B C 1
ATOM 3751 O O . GLY B 1 195 ? -12.602 -1.392 -3.049 1 86.44 195 GLY B O 1
ATOM 3752 N N . SER B 1 196 ? -12.273 -0.177 -1.257 1 92.19 196 SER B N 1
ATOM 3753 C CA . SER B 1 196 ? -11.922 -1.306 -0.4 1 92.19 196 SER B CA 1
ATOM 3754 C C . SER B 1 196 ? -13.156 -2.133 -0.047 1 92.19 196 SER B C 1
ATOM 3756 O O . SER B 1 196 ? -14.172 -1.587 0.381 1 92.19 196 SER B O 1
ATOM 3758 N N . ILE B 1 197 ? -13.062 -3.41 -0.189 1 95.44 197 ILE B N 1
ATOM 3759 C CA . ILE B 1 197 ? -14.156 -4.309 0.155 1 95.44 197 ILE B CA 1
ATOM 3760 C C . ILE B 1 197 ? -14.375 -4.301 1.666 1 95.44 197 ILE B C 1
ATOM 3762 O O . ILE B 1 197 ? -15.516 -4.297 2.135 1 95.44 197 ILE B O 1
ATOM 3766 N N . THR B 1 198 ? -13.305 -4.301 2.426 1 95.75 198 THR B N 1
ATOM 3767 C CA . THR B 1 198 ? -13.422 -4.203 3.877 1 95.75 198 THR B CA 1
ATOM 3768 C C . THR B 1 198 ? -14.211 -2.963 4.273 1 95.75 198 THR B C 1
ATOM 3770 O O . THR B 1 198 ? -15.102 -3.037 5.125 1 95.75 198 THR B O 1
ATOM 3773 N N . ARG B 1 199 ? -13.898 -1.838 3.654 1 96.56 199 ARG B N 1
ATOM 3774 C CA . ARG B 1 199 ? -14.609 -0.585 3.902 1 96.56 199 ARG B CA 1
ATOM 3775 C C . ARG B 1 199 ? -16.078 -0.7 3.508 1 96.56 199 ARG B C 1
ATOM 3777 O O . ARG B 1 199 ? -16.953 -0.287 4.262 1 96.56 199 ARG B O 1
ATOM 3784 N N . ARG B 1 200 ? -16.359 -1.256 2.391 1 96.5 200 ARG B N 1
ATOM 3785 C CA . ARG B 1 200 ? -17.719 -1.367 1.886 1 96.5 200 ARG B CA 1
ATOM 3786 C C . ARG B 1 200 ? -18.578 -2.248 2.795 1 96.5 200 ARG B C 1
ATOM 3788 O O . ARG B 1 200 ? -19.734 -1.932 3.062 1 96.5 200 ARG B O 1
ATOM 3795 N N . THR B 1 201 ? -18.031 -3.311 3.201 1 97.5 201 THR B N 1
ATOM 3796 C CA . THR B 1 201 ? -18.734 -4.203 4.117 1 97.5 201 THR B CA 1
ATOM 3797 C C . THR B 1 201 ? -19.078 -3.488 5.422 1 97.5 201 THR B C 1
ATOM 3799 O O . THR B 1 201 ? -20.203 -3.568 5.906 1 97.5 201 THR B O 1
ATOM 3802 N N . PHE B 1 202 ? -18.141 -2.764 5.922 1 98.25 202 PHE B N 1
ATOM 3803 C CA . PHE B 1 202 ? -18.312 -2 7.152 1 98.25 202 PHE B CA 1
ATOM 3804 C C . PHE B 1 202 ? -19.375 -0.926 6.977 1 98.25 202 PHE B C 1
ATOM 3806 O O . PHE B 1 202 ? -20.281 -0.794 7.809 1 98.25 202 PHE B O 1
ATOM 3813 N N . ASP B 1 203 ? -19.266 -0.229 5.875 1 98.12 203 ASP B N 1
ATOM 3814 C CA . ASP B 1 203 ? -20.203 0.853 5.602 1 98.12 203 ASP B CA 1
ATOM 3815 C C . ASP B 1 203 ? -21.641 0.321 5.473 1 98.12 203 ASP B C 1
ATOM 3817 O O . ASP B 1 203 ? -22.578 0.934 5.977 1 98.12 203 ASP B O 1
ATOM 3821 N N . ARG B 1 204 ? -21.781 -0.756 4.797 1 97.5 204 ARG B N 1
ATOM 3822 C CA . ARG B 1 204 ? -23.094 -1.359 4.613 1 97.5 204 ARG B CA 1
ATOM 3823 C C . ARG B 1 204 ? -23.703 -1.757 5.953 1 97.5 204 ARG B C 1
ATOM 3825 O O . ARG B 1 204 ? -24.891 -1.494 6.207 1 97.5 204 ARG B O 1
ATOM 3832 N N . ALA B 1 205 ? -22.922 -2.342 6.758 1 97.88 205 ALA B N 1
ATOM 3833 C CA . ALA B 1 205 ? -23.391 -2.758 8.078 1 97.88 205 ALA B CA 1
ATOM 3834 C C . ALA B 1 205 ? -23.797 -1.552 8.922 1 97.88 205 ALA B C 1
ATOM 3836 O O . ALA B 1 205 ? -24.828 -1.584 9.602 1 97.88 205 ALA B O 1
ATOM 3837 N N . CYS B 1 206 ? -23.016 -0.533 8.891 1 97.88 206 CYS B N 1
ATOM 3838 C CA . CYS B 1 206 ? -23.344 0.688 9.625 1 97.88 206 CYS B CA 1
ATOM 3839 C C . CYS B 1 206 ? -24.672 1.272 9.148 1 97.88 206 CYS B C 1
ATOM 3841 O O . CYS B 1 206 ? -25.516 1.636 9.969 1 97.88 206 CYS B O 1
ATOM 3843 N N . ALA B 1 207 ? -24.766 1.347 7.863 1 97.25 207 ALA B N 1
ATOM 3844 C CA . ALA B 1 207 ? -25.969 1.924 7.281 1 97.25 207 ALA B CA 1
ATOM 3845 C C . ALA B 1 207 ? -27.219 1.151 7.711 1 97.25 207 ALA B C 1
ATOM 3847 O O . ALA B 1 207 ? -28.234 1.749 8.07 1 97.25 207 ALA B O 1
ATOM 3848 N N . GLU B 1 208 ? -27.156 -0.073 7.711 1 96.75 208 GLU B N 1
ATOM 3849 C CA . GLU B 1 208 ? -28.281 -0.936 8.062 1 96.75 208 GLU B CA 1
ATOM 3850 C C . GLU B 1 208 ? -28.672 -0.759 9.531 1 96.75 208 GLU B C 1
ATOM 3852 O O . GLU B 1 208 ? -29.828 -0.96 9.891 1 96.75 208 GLU B O 1
ATOM 3857 N N . GLN B 1 209 ? -27.75 -0.34 10.328 1 96.56 209 GLN B N 1
ATOM 3858 C CA . GLN B 1 209 ? -28 -0.252 11.758 1 96.56 209 GLN B CA 1
ATOM 3859 C C . GLN B 1 209 ? -28.125 1.201 12.211 1 96.56 209 GLN B C 1
ATOM 3861 O O . GLN B 1 209 ? -28.25 1.479 13.398 1 96.56 209 GLN B O 1
ATOM 3866 N N . GLY B 1 210 ? -27.984 2.068 11.258 1 97 210 GLY B N 1
ATOM 3867 C CA . GLY B 1 210 ? -28.094 3.484 11.578 1 97 210 GLY B CA 1
ATOM 3868 C C . GLY B 1 210 ? -26.906 4.02 12.352 1 97 210 GLY B C 1
ATOM 3869 O O . GLY B 1 210 ? -27.047 4.938 13.156 1 97 210 GLY B O 1
ATOM 3870 N N . VAL B 1 211 ? -25.797 3.365 12.234 1 97.62 211 VAL B N 1
ATOM 3871 C CA . VAL B 1 211 ? -24.547 3.787 12.883 1 97.62 211 VAL B CA 1
ATOM 3872 C C . VAL B 1 211 ? -23.797 4.762 11.977 1 97.62 211 VAL B C 1
ATOM 3874 O O . VAL B 1 211 ? -23.656 4.523 10.773 1 97.62 211 VAL B O 1
ATOM 3877 N N . GLN B 1 212 ? -23.312 5.879 12.492 1 97.56 212 GLN B N 1
ATOM 3878 C CA . GLN B 1 212 ? -22.625 6.906 11.719 1 97.56 212 GLN B CA 1
ATOM 3879 C C . GLN B 1 212 ? -21.297 7.277 12.359 1 97.56 212 GLN B C 1
ATOM 3881 O O . GLN B 1 212 ? -21.188 8.305 13.031 1 97.56 212 GLN B O 1
ATOM 3886 N N . PRO B 1 213 ? -20.266 6.555 12.016 1 97.31 213 PRO B N 1
ATOM 3887 C CA . PRO B 1 213 ? -18.953 6.93 12.531 1 97.31 213 PRO B CA 1
ATOM 3888 C C . PRO B 1 213 ? -18.422 8.227 11.922 1 97.31 213 PRO B C 1
ATOM 3890 O O . PRO B 1 213 ? -18.891 8.648 10.867 1 97.31 213 PRO B O 1
ATOM 3893 N N . ARG B 1 214 ? -17.484 8.867 12.578 1 96 214 ARG B N 1
ATOM 3894 C CA . ARG B 1 214 ? -16.812 10.062 12.062 1 96 214 ARG B CA 1
ATOM 3895 C C . ARG B 1 214 ? -15.477 9.711 11.43 1 96 214 ARG B C 1
ATOM 3897 O O . ARG B 1 214 ? -14.539 9.305 12.125 1 96 214 ARG B O 1
ATOM 3904 N N . VAL B 1 215 ? -15.383 9.938 10.203 1 94.94 215 VAL B N 1
ATOM 3905 C CA . VAL B 1 215 ? -14.164 9.562 9.492 1 94.94 215 VAL B CA 1
ATOM 3906 C C . VAL B 1 215 ? -13.18 10.727 9.508 1 94.94 215 VAL B C 1
ATOM 3908 O O . VAL B 1 215 ? -13.406 11.75 8.859 1 94.94 215 VAL B O 1
ATOM 3911 N N . LEU B 1 216 ? -12.078 10.492 10.18 1 94.31 216 LEU B N 1
ATOM 3912 C CA . LEU B 1 216 ? -11.039 11.516 10.281 1 94.31 216 LEU B CA 1
ATOM 3913 C C . LEU B 1 216 ? -10.109 11.461 9.078 1 94.31 216 LEU B C 1
ATOM 3915 O O . LEU B 1 216 ? -9.719 12.5 8.539 1 94.31 216 LEU B O 1
ATOM 3919 N N . LEU B 1 217 ? -9.703 10.219 8.719 1 94.69 217 LEU B N 1
ATOM 3920 C CA . LEU B 1 217 ? -8.797 9.992 7.602 1 94.69 217 LEU B CA 1
ATOM 3921 C C . LEU B 1 217 ? -9.297 8.859 6.715 1 94.69 217 LEU B C 1
ATOM 3923 O O . LEU B 1 217 ? -9.805 7.848 7.215 1 94.69 217 LEU B O 1
ATOM 3927 N N . GLU B 1 218 ? -9.141 9.047 5.402 1 94.62 218 GLU B N 1
ATOM 3928 C CA . GLU B 1 218 ? -9.312 7.992 4.41 1 94.62 218 GLU B CA 1
ATOM 3929 C C . GLU B 1 218 ? -7.988 7.629 3.748 1 94.62 218 GLU B C 1
ATOM 3931 O O . GLU B 1 218 ? -7.273 8.508 3.256 1 94.62 218 GLU B O 1
ATOM 3936 N N . LEU B 1 219 ? -7.73 6.348 3.799 1 93.81 219 LEU B N 1
ATOM 3937 C CA . LEU B 1 219 ? -6.395 5.91 3.406 1 93.81 219 LEU B CA 1
ATOM 3938 C C . LEU B 1 219 ? -6.469 4.801 2.363 1 93.81 219 LEU B C 1
ATOM 3940 O O . LEU B 1 219 ? -7.371 3.959 2.408 1 93.81 219 LEU B O 1
ATOM 3944 N N . ASP B 1 220 ? -5.477 4.707 1.477 1 88.12 220 ASP B N 1
ATOM 3945 C CA . ASP B 1 220 ? -5.461 3.689 0.431 1 88.12 220 ASP B CA 1
ATOM 3946 C C . ASP B 1 220 ? -4.449 2.59 0.754 1 8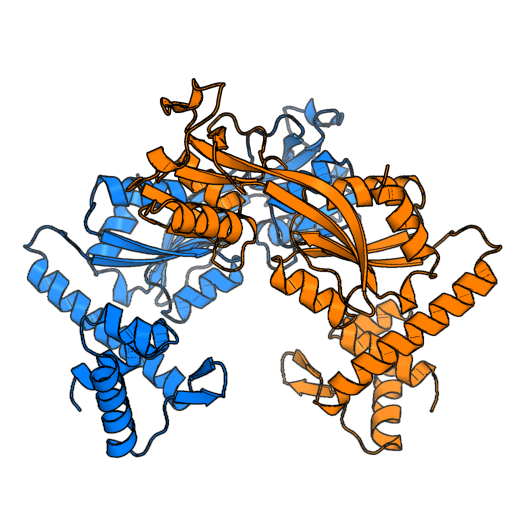8.12 220 ASP B C 1
ATOM 3948 O O . ASP B 1 220 ? -3.99 1.878 -0.142 1 88.12 220 ASP B O 1
ATOM 3952 N N . SER B 1 221 ? -4.129 2.482 1.99 1 90.06 221 SER B N 1
ATOM 3953 C CA . SER B 1 221 ? -3.137 1.512 2.439 1 90.06 221 SER B CA 1
ATOM 3954 C C . SER B 1 221 ? -3.535 0.89 3.773 1 90.06 221 SER B C 1
ATOM 3956 O O . SER B 1 221 ? -3.902 1.602 4.711 1 90.06 221 SER B O 1
ATOM 3958 N N . ARG B 1 222 ? -3.449 -0.447 3.818 1 92.25 222 ARG B N 1
ATOM 3959 C CA . ARG B 1 222 ? -3.695 -1.13 5.086 1 92.25 222 ARG B CA 1
ATOM 3960 C C . ARG B 1 222 ? -2.625 -0.78 6.113 1 92.25 222 ARG B C 1
ATOM 3962 O O . ARG B 1 222 ? -2.93 -0.589 7.293 1 92.25 222 ARG B O 1
ATOM 3969 N N . GLU B 1 223 ? -1.445 -0.704 5.613 1 91.81 223 GLU B N 1
ATOM 3970 C CA . GLU B 1 223 ? -0.326 -0.309 6.461 1 91.81 223 GLU B CA 1
ATOM 3971 C C . GLU B 1 223 ? -0.551 1.076 7.062 1 91.81 223 GLU B C 1
ATOM 3973 O O . GLU B 1 223 ? -0.254 1.305 8.234 1 91.81 223 GLU B O 1
ATOM 3978 N N . ALA B 1 224 ? -1.05 1.959 6.258 1 94.25 224 ALA B N 1
ATOM 3979 C CA . ALA B 1 224 ? -1.297 3.318 6.73 1 94.25 224 ALA B CA 1
ATOM 3980 C C . ALA B 1 224 ? -2.369 3.336 7.812 1 94.25 224 ALA B C 1
ATOM 3982 O O . ALA B 1 224 ? -2.277 4.105 8.773 1 94.25 224 ALA B O 1
ATOM 3983 N N . VAL B 1 225 ? -3.359 2.516 7.66 1 96 225 VAL B N 1
ATOM 3984 C CA . VAL B 1 225 ? -4.395 2.418 8.68 1 96 225 VAL B CA 1
ATOM 3985 C C . VAL B 1 225 ? -3.781 1.952 10 1 96 225 VAL B C 1
ATOM 3987 O O . VAL B 1 225 ? -4.047 2.533 11.055 1 96 225 VAL B O 1
ATOM 3990 N N . THR B 1 226 ? -2.975 0.986 9.914 1 95 226 THR B N 1
ATOM 3991 C CA . THR B 1 226 ? -2.332 0.46 11.117 1 95 226 THR B CA 1
ATOM 3992 C C . THR B 1 226 ? -1.496 1.538 11.797 1 95 226 THR B C 1
ATOM 3994 O O . THR B 1 226 ? -1.567 1.708 13.016 1 95 226 THR B O 1
ATOM 3997 N N . GLU B 1 227 ? -0.715 2.27 11.023 1 94.5 227 GLU B N 1
ATOM 3998 C CA . GLU B 1 227 ? 0.128 3.314 11.594 1 94.5 227 GLU B CA 1
ATOM 3999 C C . GLU B 1 227 ? -0.714 4.434 12.203 1 94.5 227 GLU B C 1
ATOM 4001 O O . GLU B 1 227 ? -0.352 4.996 13.234 1 94.5 227 GLU B O 1
ATOM 4006 N N . ALA B 1 228 ? -1.766 4.773 11.555 1 96.94 228 ALA B N 1
ATOM 4007 C CA . ALA B 1 228 ? -2.654 5.809 12.078 1 96.94 228 ALA B CA 1
ATOM 4008 C C . ALA B 1 228 ? -3.264 5.387 13.414 1 96.94 228 ALA B C 1
ATOM 4010 O O . ALA B 1 228 ? -3.334 6.188 14.352 1 96.94 228 ALA B O 1
ATOM 4011 N N . VAL B 1 229 ? -3.703 4.16 13.477 1 97.31 229 VAL B N 1
ATOM 4012 C CA . VAL B 1 229 ? -4.281 3.629 14.711 1 97.31 229 VAL B CA 1
ATOM 4013 C C . VAL B 1 229 ? -3.225 3.602 15.812 1 97.31 229 VAL B C 1
ATOM 4015 O O . VAL B 1 229 ? -3.488 4.008 16.938 1 97.31 229 VAL B O 1
ATOM 4018 N N . ALA B 1 230 ? -2.082 3.168 15.453 1 94.88 230 ALA B N 1
ATOM 4019 C CA . ALA B 1 230 ? -0.987 3.115 16.422 1 94.88 230 ALA B CA 1
ATOM 4020 C C . ALA B 1 230 ? -0.667 4.508 16.969 1 94.88 230 ALA B C 1
ATOM 4022 O O . ALA B 1 230 ? -0.291 4.656 18.125 1 94.88 230 ALA B O 1
ATOM 4023 N N . ALA B 1 231 ? -0.817 5.496 16.109 1 95.19 231 ALA B N 1
ATOM 4024 C CA . ALA B 1 231 ? -0.564 6.883 16.5 1 95.19 231 ALA B CA 1
ATOM 4025 C C . ALA B 1 231 ? -1.769 7.48 17.219 1 95.19 231 ALA B C 1
ATOM 4027 O O . ALA B 1 231 ? -1.795 8.68 17.516 1 95.19 231 ALA B O 1
ATOM 4028 N N . GLU B 1 232 ? -2.844 6.715 17.375 1 96.19 232 GLU B N 1
ATOM 4029 C CA . GLU B 1 232 ? -4.031 7.055 18.156 1 96.19 232 GLU B CA 1
ATOM 4030 C C . GLU B 1 232 ? -4.84 8.156 17.469 1 96.19 232 GLU B C 1
ATOM 4032 O O . GLU B 1 232 ? -5.398 9.031 18.141 1 96.19 232 GLU B O 1
ATOM 4037 N N . LEU B 1 233 ? -4.82 8.062 16.156 1 96.75 233 LEU B N 1
ATOM 4038 C CA . LEU B 1 233 ? -5.59 9.039 15.398 1 96.75 233 LEU B CA 1
ATOM 4039 C C . LEU B 1 233 ? -7.062 8.648 15.336 1 96.75 233 LEU B C 1
ATOM 4041 O O . LEU B 1 233 ? -7.918 9.477 15.008 1 96.75 233 LEU B O 1
ATOM 4045 N N . GLY B 1 234 ? -7.359 7.406 15.555 1 97.31 234 GLY B N 1
ATOM 4046 C CA . GLY B 1 234 ? -8.719 6.887 15.516 1 97.31 234 GLY B CA 1
ATOM 4047 C C . GLY B 1 234 ? -8.781 5.371 15.508 1 97.31 234 GLY B C 1
ATOM 4048 O O . GLY B 1 234 ? -7.746 4.703 15.461 1 97.31 234 GLY B O 1
ATOM 4049 N N . VAL B 1 235 ? -10.008 4.867 15.539 1 98 235 VAL B N 1
ATOM 4050 C CA . VAL B 1 235 ? -10.258 3.434 15.422 1 98 235 VAL B CA 1
ATOM 4051 C C . VAL B 1 235 ? -10.289 3.027 13.953 1 98 235 VAL B C 1
ATOM 4053 O O . VAL B 1 235 ? -10.852 3.738 13.117 1 98 235 VAL B O 1
ATOM 4056 N N . GLY B 1 236 ? -9.609 1.986 13.656 1 98.19 236 GLY B N 1
ATOM 4057 C CA . GLY B 1 236 ? -9.656 1.468 12.297 1 98.19 236 GLY B CA 1
ATOM 4058 C C . GLY B 1 236 ? -10.523 0.225 12.172 1 98.19 236 GLY B C 1
ATOM 4059 O O . GLY B 1 236 ? -11.094 -0.245 13.156 1 98.19 236 GLY B O 1
ATOM 4060 N N . VAL B 1 237 ? -10.711 -0.236 10.922 1 97.88 237 VAL B N 1
ATOM 4061 C CA . VAL B 1 237 ? -11.305 -1.533 10.617 1 97.88 237 VAL B CA 1
ATOM 4062 C C . VAL B 1 237 ? -10.336 -2.355 9.766 1 97.88 237 VAL B C 1
ATOM 4064 O O . VAL B 1 237 ? -9.641 -1.812 8.906 1 97.88 237 VAL B O 1
ATOM 4067 N N . VAL B 1 238 ? -10.32 -3.607 10.055 1 97.06 238 VAL B N 1
ATOM 4068 C CA . VAL B 1 238 ? -9.398 -4.492 9.344 1 97.06 238 VAL B CA 1
ATOM 4069 C C . VAL B 1 238 ? -10.023 -5.879 9.203 1 97.06 238 VAL B C 1
ATOM 4071 O O . VAL B 1 238 ? -10.875 -6.27 10.008 1 97.06 238 VAL B O 1
ATOM 4074 N N . SER B 1 239 ? -9.648 -6.52 8.141 1 96.81 239 SER B N 1
ATOM 4075 C CA . SER B 1 239 ? -10.031 -7.918 7.984 1 96.81 239 SER B CA 1
ATOM 4076 C C . SER B 1 239 ? -9.273 -8.812 8.961 1 96.81 239 SER B C 1
ATOM 4078 O O . SER B 1 239 ? -8.078 -8.609 9.188 1 96.81 239 SER B O 1
ATOM 4080 N N . SER B 1 240 ? -9.898 -9.867 9.438 1 95.5 240 SER B N 1
ATOM 4081 C CA . SER B 1 240 ? -9.273 -10.805 10.359 1 95.5 240 SER B CA 1
ATOM 4082 C C . SER B 1 240 ? -8.086 -11.508 9.711 1 95.5 240 SER B C 1
ATOM 4084 O O . SER B 1 240 ? -7.195 -12.008 10.406 1 95.5 240 SER B O 1
ATOM 4086 N N . LEU B 1 241 ? -8.055 -11.547 8.383 1 92.44 241 LEU B N 1
ATOM 4087 C CA . LEU B 1 241 ? -6.973 -12.195 7.66 1 92.44 241 LEU B CA 1
ATOM 4088 C C . LEU B 1 241 ? -5.766 -11.273 7.535 1 92.44 241 LEU B C 1
ATOM 4090 O O . LEU B 1 241 ? -4.676 -11.719 7.172 1 92.44 241 LEU B O 1
ATOM 4094 N N . GLU B 1 242 ? -5.941 -10.008 7.855 1 90.62 242 GLU B N 1
ATOM 4095 C CA . GLU B 1 242 ? -4.922 -9 7.57 1 90.62 242 GLU B CA 1
ATOM 4096 C C . GLU B 1 242 ? -4.34 -8.422 8.859 1 90.62 242 GLU B C 1
ATOM 4098 O O . GLU B 1 242 ? -3.633 -7.414 8.828 1 90.62 242 GLU B O 1
ATOM 4103 N N . VAL B 1 243 ? -4.754 -9.047 9.953 1 84 243 VAL B N 1
ATOM 4104 C CA . VAL B 1 243 ? -4.273 -8.578 11.25 1 84 243 VAL B CA 1
ATOM 4105 C C . VAL B 1 243 ? -2.811 -8.977 11.43 1 84 243 VAL B C 1
ATOM 4107 O O . VAL B 1 243 ? -2.453 -10.148 11.289 1 84 243 VAL B O 1
ATOM 4110 N N . GLY B 1 244 ? -1.964 -8.031 11.492 1 74.94 244 GLY B N 1
ATOM 4111 C CA . GLY B 1 244 ? -0.569 -8.328 11.773 1 74.94 244 GLY B CA 1
ATOM 4112 C C . GLY B 1 244 ? -0.282 -8.5 13.25 1 74.94 244 GLY B C 1
ATOM 4113 O O . GLY B 1 244 ? -1.19 -8.406 14.078 1 74.94 244 GLY B O 1
ATOM 4114 N N . ASN B 1 245 ? 0.935 -9.023 13.547 1 78 245 ASN B N 1
ATOM 4115 C CA . ASN B 1 245 ? 1.379 -9.156 14.93 1 78 245 ASN B CA 1
ATOM 4116 C C . ASN B 1 245 ? 2.092 -7.898 15.414 1 78 245 ASN B C 1
ATOM 4118 O O . ASN B 1 245 ? 3.221 -7.965 15.906 1 78 245 ASN B O 1
ATOM 4122 N N . ASP B 1 246 ? 1.442 -6.82 15.234 1 85.19 246 ASP B N 1
ATOM 4123 C CA . ASP B 1 246 ? 1.961 -5.543 15.719 1 85.19 246 ASP B CA 1
ATOM 4124 C C . ASP B 1 246 ? 1.534 -5.289 17.156 1 85.19 246 ASP B C 1
ATOM 4126 O O . ASP B 1 246 ? 0.344 -5.145 17.453 1 85.19 246 ASP B O 1
ATOM 4130 N N . PRO B 1 247 ? 2.463 -5.207 18.078 1 87 247 PRO B N 1
ATOM 4131 C CA . PRO B 1 247 ? 2.107 -5.07 19.5 1 87 247 PRO B CA 1
ATOM 4132 C C . PRO B 1 247 ? 1.494 -3.711 19.828 1 87 247 PRO B C 1
ATOM 4134 O O . PRO B 1 247 ? 0.943 -3.523 20.906 1 87 247 PRO B O 1
ATOM 4137 N N . ARG B 1 248 ? 1.611 -2.789 19.016 1 92.38 248 ARG B N 1
ATOM 4138 C CA . ARG B 1 248 ? 1.088 -1.449 19.266 1 92.38 248 ARG B CA 1
ATOM 4139 C C . ARG B 1 248 ? -0.425 -1.41 19.062 1 92.38 248 ARG B C 1
ATOM 4141 O O . ARG B 1 248 ? -1.091 -0.482 19.531 1 92.38 248 ARG B O 1
ATOM 4148 N N . VAL B 1 249 ? -0.91 -2.387 18.297 1 94.56 249 VAL B N 1
ATOM 4149 C CA . VAL B 1 249 ? -2.334 -2.373 17.969 1 94.56 249 VAL B CA 1
ATOM 4150 C C . VAL B 1 249 ? -2.939 -3.746 18.25 1 94.56 249 VAL B C 1
ATOM 4152 O O . VAL B 1 249 ? -2.217 -4.73 18.406 1 94.56 249 VAL B O 1
ATOM 4155 N N . ARG B 1 250 ? -4.262 -3.771 18.359 1 94.69 250 ARG B N 1
ATOM 4156 C CA . ARG B 1 250 ? -5.012 -5.008 18.562 1 94.69 250 ARG B CA 1
ATOM 4157 C C . ARG B 1 250 ? -6.297 -5.012 17.734 1 94.69 250 ARG B C 1
ATOM 4159 O O . ARG B 1 250 ? -6.992 -3.998 17.672 1 94.69 250 ARG B O 1
ATOM 4166 N N . ALA B 1 251 ? -6.547 -6.125 17.109 1 96.19 251 ALA B N 1
ATOM 4167 C CA . ALA B 1 251 ? -7.805 -6.312 16.391 1 96.19 251 ALA B CA 1
ATOM 4168 C C . ALA B 1 251 ? -8.836 -7.031 17.25 1 96.19 251 ALA B C 1
ATOM 4170 O O . ALA B 1 251 ? -8.539 -8.07 17.844 1 96.19 251 ALA B O 1
ATOM 4171 N N . VAL B 1 252 ? -10.008 -6.469 17.344 1 97 252 VAL B N 1
ATOM 4172 C CA . VAL B 1 252 ? -11.125 -7.055 18.094 1 97 252 VAL B CA 1
ATOM 4173 C C . VAL B 1 252 ? -12.32 -7.242 17.156 1 97 252 VAL B C 1
ATOM 4175 O O . VAL B 1 252 ? -12.703 -6.32 16.438 1 97 252 VAL B O 1
ATOM 4178 N N . PRO B 1 253 ? -12.914 -8.438 17.188 1 96.31 253 PRO B N 1
ATOM 4179 C CA . PRO B 1 253 ? -14.039 -8.672 16.266 1 96.31 253 PRO B CA 1
ATOM 4180 C C . PRO B 1 253 ? -15.195 -7.699 16.5 1 96.31 253 PRO B C 1
ATOM 4182 O O . PRO B 1 253 ? -15.516 -7.379 17.656 1 96.31 253 PRO B O 1
ATOM 4185 N N . LEU B 1 254 ? -15.734 -7.172 15.422 1 97.75 254 LEU B N 1
ATOM 4186 C CA . LEU B 1 254 ? -16.984 -6.414 15.508 1 97.75 254 LEU B CA 1
ATOM 4187 C C . LEU B 1 254 ? -18.188 -7.348 15.523 1 97.75 254 LEU B C 1
ATOM 4189 O O . LEU B 1 254 ? -18.203 -8.352 14.82 1 97.75 254 LEU B O 1
ATOM 4193 N N . VAL B 1 255 ? -19.125 -6.965 16.297 1 97.12 255 VAL B N 1
ATOM 4194 C CA . VAL B 1 255 ? -20.328 -7.781 16.438 1 97.12 255 VAL B CA 1
ATOM 4195 C C . VAL B 1 255 ? -21.5 -7.082 15.75 1 97.12 255 VAL B C 1
ATOM 4197 O O . VAL B 1 255 ? -21.812 -5.926 16.047 1 97.12 255 VAL B O 1
ATOM 4200 N N . GLY B 1 256 ? -22.125 -7.828 14.859 1 94.5 256 GLY B N 1
ATOM 4201 C CA . GLY B 1 256 ? -23.25 -7.336 14.078 1 94.5 256 GLY B CA 1
ATOM 4202 C C . GLY B 1 256 ? -23.531 -8.172 12.844 1 94.5 256 GLY B C 1
ATOM 4203 O O . GLY B 1 256 ? -22.781 -9.094 12.531 1 94.5 256 GLY B O 1
ATOM 4204 N N . PRO B 1 257 ? -24.609 -7.891 12.203 1 93.19 257 PRO B N 1
ATOM 4205 C CA . PRO B 1 257 ? -24.938 -8.656 11 1 93.19 257 PRO B CA 1
ATOM 4206 C C . PRO B 1 257 ? -24.047 -8.297 9.812 1 93.19 257 PRO B C 1
ATOM 4208 O O . PRO B 1 257 ? -23.641 -7.137 9.664 1 93.19 257 PRO B O 1
ATOM 4211 N N . GLU B 1 258 ? -23.75 -9.266 8.984 1 93.69 258 GLU B N 1
ATOM 4212 C CA . GLU B 1 258 ? -23.141 -9.109 7.668 1 93.69 258 GLU B CA 1
ATOM 4213 C C . GLU B 1 258 ? -21.766 -8.438 7.766 1 93.69 258 GLU B C 1
ATOM 4215 O O . GLU B 1 258 ? -21.484 -7.492 7.031 1 93.69 258 GLU B O 1
ATOM 4220 N N . LEU B 1 259 ? -20.953 -8.914 8.734 1 97.62 259 LEU B N 1
ATOM 4221 C CA . LEU B 1 259 ? -19.609 -8.375 8.938 1 97.62 259 LEU B CA 1
ATOM 4222 C C . LEU B 1 259 ? -18.547 -9.414 8.57 1 97.62 259 LEU B C 1
ATOM 4224 O O . LEU B 1 259 ? -17.578 -9.602 9.312 1 97.62 259 LEU B O 1
ATOM 4228 N N . THR B 1 260 ? -18.844 -10.086 7.469 1 97.31 260 THR B N 1
ATOM 4229 C CA . THR B 1 260 ? -17.906 -11.086 6.945 1 97.31 260 THR B CA 1
ATOM 4230 C C . THR B 1 260 ? -17.672 -10.867 5.453 1 97.31 260 THR B C 1
ATOM 4232 O O . THR B 1 260 ? -18.469 -10.211 4.777 1 97.31 260 THR B O 1
ATOM 4235 N N . ASN B 1 261 ? -16.547 -11.281 5.047 1 97.25 261 ASN B N 1
ATOM 4236 C CA . ASN B 1 261 ? -16.234 -11.281 3.623 1 97.25 261 ASN B CA 1
ATOM 4237 C C . ASN B 1 261 ? -15.805 -12.672 3.141 1 97.25 261 ASN B C 1
ATOM 4239 O O . ASN B 1 261 ? -15.094 -13.383 3.846 1 97.25 261 ASN B O 1
ATOM 4243 N N . ARG B 1 262 ? -16.312 -13.039 1.971 1 96.88 262 ARG B N 1
ATOM 4244 C CA . ARG B 1 262 ? -15.867 -14.258 1.293 1 96.88 262 ARG B CA 1
ATOM 4245 C C . ARG B 1 262 ? -14.664 -13.969 0.404 1 96.88 262 ARG B C 1
ATOM 4247 O O . ARG B 1 262 ? -14.68 -13.031 -0.39 1 96.88 262 ARG B O 1
ATOM 4254 N N . HIS B 1 263 ? -13.617 -14.727 0.563 1 97 263 HIS B N 1
ATOM 4255 C CA . HIS B 1 263 ? -12.438 -14.656 -0.296 1 97 263 HIS B CA 1
ATOM 4256 C C . HIS B 1 263 ? -12.398 -15.82 -1.278 1 97 263 HIS B C 1
ATOM 4258 O O . HIS B 1 263 ? -12.727 -16.953 -0.916 1 97 263 HIS B O 1
ATOM 4264 N N . LEU B 1 264 ? -11.992 -15.453 -2.521 1 97.31 264 LEU B N 1
ATOM 4265 C CA . LEU B 1 264 ? -12.102 -16.422 -3.604 1 97.31 264 LEU B CA 1
ATOM 4266 C C . LEU B 1 264 ? -10.844 -16.422 -4.461 1 97.31 264 LEU B C 1
ATOM 4268 O O . LEU B 1 264 ? -10.07 -15.461 -4.438 1 97.31 264 LEU B O 1
ATOM 4272 N N . ILE B 1 265 ? -10.656 -17.469 -5.117 1 97.81 265 ILE B N 1
ATOM 4273 C CA . ILE B 1 265 ? -9.727 -17.516 -6.238 1 97.81 265 ILE B CA 1
ATOM 4274 C C . ILE B 1 265 ? -10.492 -17.781 -7.531 1 97.81 265 ILE B C 1
ATOM 4276 O O . ILE B 1 265 ? -11.477 -18.531 -7.539 1 97.81 265 ILE B O 1
ATOM 4280 N N . GLY B 1 266 ? -10.07 -17.062 -8.594 1 97.38 266 GLY B N 1
ATOM 4281 C CA . GLY B 1 266 ? -10.805 -17.234 -9.836 1 97.38 266 GLY B CA 1
ATOM 4282 C C . GLY B 1 266 ? -9.93 -17.125 -11.062 1 97.38 266 GLY B C 1
ATOM 4283 O O . GLY B 1 266 ? -8.781 -16.688 -10.984 1 97.38 266 GLY B O 1
ATOM 4284 N N . CYS B 1 267 ? -10.461 -17.578 -12.125 1 97.5 267 CYS B N 1
ATOM 4285 C CA . CYS B 1 267 ? -9.906 -17.453 -13.469 1 97.5 267 CYS B CA 1
ATOM 4286 C C . CYS B 1 267 ? -11.016 -17.484 -14.516 1 97.5 267 CYS B C 1
ATOM 4288 O O . CYS B 1 267 ? -12.172 -17.75 -14.195 1 97.5 267 CYS B O 1
ATOM 4290 N N . LEU B 1 268 ? -10.648 -16.984 -15.719 1 94.38 268 LEU B N 1
ATOM 4291 C CA . LEU B 1 268 ? -11.625 -17.141 -16.781 1 94.38 268 LEU B CA 1
ATOM 4292 C C . LEU B 1 268 ? -11.914 -18.625 -17.047 1 94.38 268 LEU B C 1
ATOM 4294 O O . LEU B 1 268 ? -10.992 -19.438 -17.125 1 94.38 268 LEU B O 1
ATOM 4298 N N . GLU B 1 269 ? -13.18 -18.938 -17.25 1 94.5 269 GLU B N 1
ATOM 4299 C CA . GLU B 1 269 ? -13.602 -20.328 -17.406 1 94.5 269 GLU B CA 1
ATOM 4300 C C . GLU B 1 269 ? -12.891 -20.984 -18.594 1 94.5 269 GLU B C 1
ATOM 4302 O O . GLU B 1 269 ? -12.461 -22.141 -18.5 1 94.5 269 GLU B O 1
ATOM 4307 N N . LYS B 1 270 ? -12.742 -20.281 -19.594 1 88.12 270 LYS B N 1
ATOM 4308 C CA . LYS B 1 270 ? -12.141 -20.812 -20.828 1 88.12 270 LYS B CA 1
ATOM 4309 C C . LYS B 1 270 ? -10.672 -21.141 -20.625 1 88.12 270 LYS B C 1
ATOM 4311 O O . LYS B 1 270 ? -10.078 -21.891 -21.406 1 88.12 270 LYS B O 1
ATOM 4316 N N . ARG B 1 271 ? -10.078 -20.625 -19.562 1 89.69 271 ARG B N 1
ATOM 4317 C CA . ARG B 1 271 ? -8.648 -20.828 -19.328 1 89.69 271 ARG B CA 1
ATOM 4318 C C . ARG B 1 271 ? -8.422 -21.812 -18.172 1 89.69 271 ARG B C 1
ATOM 4320 O O . ARG B 1 271 ? -7.277 -22.141 -17.859 1 89.69 271 ARG B O 1
ATOM 4327 N N . ARG B 1 272 ? -9.375 -22.297 -17.594 1 90.56 272 ARG B N 1
ATOM 4328 C CA . ARG B 1 272 ? -9.312 -23.125 -16.406 1 90.56 272 ARG B CA 1
ATOM 4329 C C . ARG B 1 272 ? -8.547 -24.422 -16.672 1 90.56 272 ARG B C 1
ATOM 4331 O O . ARG B 1 272 ? -7.914 -24.969 -15.773 1 90.56 272 ARG B O 1
ATOM 4338 N N . GLY B 1 273 ? -8.523 -24.828 -17.891 1 85.25 273 GLY B N 1
ATOM 4339 C CA . GLY B 1 273 ? -7.93 -26.109 -18.25 1 85.25 273 GLY B CA 1
ATOM 4340 C C . GLY B 1 273 ? -6.422 -26.031 -18.422 1 85.25 273 GLY B C 1
ATOM 4341 O O . GLY B 1 273 ? -5.75 -27.062 -18.484 1 85.25 273 GLY B O 1
ATOM 4342 N N . LEU B 1 274 ? -5.887 -24.828 -18.453 1 83.94 274 LEU B N 1
ATOM 4343 C CA . LEU B 1 274 ? -4.438 -24.688 -18.562 1 83.94 274 LEU B CA 1
ATOM 4344 C C . LEU B 1 274 ? -3.74 -25.266 -17.344 1 83.94 274 LEU B C 1
ATOM 4346 O O . LEU B 1 274 ? -4.148 -25 -16.203 1 83.94 274 LEU B O 1
ATOM 4350 N N . ARG B 1 275 ? -2.736 -26.031 -17.5 1 83.88 275 ARG B N 1
ATOM 4351 C CA . ARG B 1 275 ? -2.092 -26.812 -16.453 1 83.88 275 ARG B CA 1
ATOM 4352 C C . ARG B 1 275 ? -1.558 -25.922 -15.336 1 83.88 275 ARG B C 1
ATOM 4354 O O . ARG B 1 275 ? -1.685 -26.234 -14.156 1 83.88 275 ARG B O 1
ATOM 4361 N N . VAL B 1 276 ? -0.88 -24.844 -15.766 1 90.12 276 VAL B N 1
ATOM 4362 C CA . VAL B 1 276 ? -0.289 -23.953 -14.781 1 90.12 276 VAL B CA 1
ATOM 4363 C C . VAL B 1 276 ? -1.388 -23.328 -13.914 1 90.12 276 VAL B C 1
ATOM 4365 O O . VAL B 1 276 ? -1.199 -23.125 -12.711 1 90.12 276 VAL B O 1
ATOM 4368 N N . ILE B 1 277 ? -2.525 -23.016 -14.531 1 93.75 277 ILE B N 1
ATOM 4369 C CA . ILE B 1 277 ? -3.654 -22.453 -13.797 1 93.75 277 ILE B CA 1
ATOM 4370 C C . ILE B 1 277 ? -4.238 -23.516 -12.867 1 93.75 277 ILE B C 1
ATOM 4372 O O . ILE B 1 277 ? -4.473 -23.25 -11.688 1 93.75 277 ILE B O 1
ATOM 4376 N N . ARG B 1 278 ? -4.395 -24.734 -13.312 1 90.38 278 ARG B N 1
ATOM 4377 C CA . ARG B 1 278 ? -4.91 -25.828 -12.508 1 90.38 278 ARG B CA 1
ATOM 4378 C C . ARG B 1 278 ? -4 -26.109 -11.312 1 90.38 278 ARG B C 1
ATOM 4380 O O . ARG B 1 278 ? -4.477 -26.344 -10.203 1 90.38 278 ARG B O 1
ATOM 4387 N N . ALA B 1 279 ? -2.727 -26.125 -11.586 1 90.06 279 ALA B N 1
ATOM 4388 C CA . ALA B 1 279 ? -1.762 -26.375 -10.516 1 90.06 279 ALA B CA 1
ATOM 4389 C C . ALA B 1 279 ? -1.905 -25.344 -9.406 1 90.06 279 ALA B C 1
ATOM 4391 O O . ALA B 1 279 ? -1.899 -25.688 -8.219 1 90.06 279 ALA B O 1
ATOM 4392 N N . PHE B 1 280 ? -2.074 -24.125 -9.773 1 95.38 280 PHE B N 1
ATOM 4393 C CA . PHE B 1 280 ? -2.199 -23.062 -8.781 1 95.38 280 PHE B CA 1
ATOM 4394 C C . PHE B 1 280 ? -3.521 -23.172 -8.031 1 95.38 280 PHE B C 1
ATOM 4396 O O . PHE B 1 280 ? -3.566 -22.984 -6.812 1 95.38 280 PHE B O 1
ATOM 4403 N N . LEU B 1 281 ? -4.578 -23.453 -8.75 1 95 281 LEU B N 1
ATOM 4404 C CA . LEU B 1 281 ? -5.887 -23.609 -8.133 1 95 281 LEU B CA 1
ATOM 4405 C C . LEU B 1 281 ? -5.871 -24.75 -7.121 1 95 281 LEU B C 1
ATOM 4407 O O . LEU B 1 281 ? -6.449 -24.641 -6.039 1 95 281 LEU B O 1
ATOM 4411 N N . GLU B 1 282 ? -5.199 -25.781 -7.387 1 91 282 GLU B N 1
ATOM 4412 C CA . GLU B 1 282 ? -5.117 -26.938 -6.504 1 91 282 GLU B CA 1
ATOM 4413 C C . GLU B 1 282 ? -4.332 -26.625 -5.238 1 91 282 GLU B C 1
ATOM 4415 O O . GLU B 1 282 ? -4.648 -27.125 -4.16 1 91 282 GLU B O 1
ATOM 4420 N N . LEU B 1 283 ? -3.359 -25.781 -5.387 1 90.81 283 LEU B N 1
ATOM 4421 C CA . LEU B 1 283 ? -2.527 -25.406 -4.246 1 90.81 283 LEU B CA 1
ATOM 4422 C C . LEU B 1 283 ? -3.256 -24.422 -3.34 1 90.81 283 LEU B C 1
ATOM 4424 O O . LEU B 1 283 ? -2.904 -24.281 -2.168 1 90.81 283 LEU B O 1
ATOM 4428 N N . ALA B 1 284 ? -4.121 -23.578 -3.928 1 89.44 284 ALA B N 1
ATOM 4429 C CA . ALA B 1 284 ? -4.883 -22.625 -3.139 1 89.44 284 ALA B CA 1
ATOM 4430 C C . ALA B 1 284 ? -5.824 -23.328 -2.168 1 89.44 284 ALA B C 1
ATOM 4432 O O . ALA B 1 284 ? -6.094 -22.812 -1.077 1 89.44 284 ALA B O 1
ATOM 4433 N N . ALA B 1 285 ? -6.445 -24.453 -2.521 1 72.94 285 ALA B N 1
ATOM 4434 C CA . ALA B 1 285 ? -7.387 -25.234 -1.74 1 72.94 285 ALA B CA 1
ATOM 4435 C C . ALA B 1 285 ? -6.684 -25.953 -0.591 1 72.94 285 ALA B C 1
ATOM 4437 O O . ALA B 1 285 ? -7.328 -26.406 0.36 1 72.94 285 ALA B O 1
ATOM 4438 N N . ALA B 1 286 ? -5.371 -25.938 -0.574 1 64 286 ALA B N 1
ATOM 4439 C CA . ALA B 1 286 ? -4.652 -26.719 0.427 1 64 286 ALA B CA 1
ATOM 4440 C C . ALA B 1 286 ? -4.316 -25.875 1.651 1 64 286 ALA B C 1
ATOM 4442 O O . ALA B 1 286 ? -4.184 -24.656 1.553 1 64 286 ALA B O 1
#

InterPro domains:
  IPR000847 LysR, HTH, N-terminal domain [PF00126] (5-61)
  IPR000847 LysR, HTH, N-terminal domain [PR00039] (18-29)
  IPR000847 LysR, HTH, N-terminal domain [PR00039] (29-39)
  IPR000847 LysR, HTH, N-terminal domain [PR00039] (39-50)
  IPR000847 LysR, HTH, N-terminal domain [PS50931] (1-58)
  IPR005119 LysR, substrate-binding [PF03466] (87-284)
  IPR017724 Aminoethylphosphonate utilisation-associated transcription regulator, LysR-type [TIGR03339] (5-284)
  IPR036388 Winged helix-like DNA-binding domain superfamily [G3DSA:1.10.10.10] (1-87)
  IPR036390 Winged helix DNA-binding domain superfamily [SSF46785] (1-84)

Nearest PDB structures (foldseek):
  8sbf-assembly1_D  TM=6.315E-01  e=6.100E-23  Acinetobacter baylyi ADP1
  4y0m-assembly5_J  TM=8.212E-01  e=1.760E-16  Pseudomonas aeruginosa PAO1
  3hhg-assembly1_D  TM=5.386E-01  e=7.338E-20  Neisseria meningitidis serogroup B
  3szp-assembly1_A-2  TM=4.811E-01  e=2.796E-18  Vibrio cholerae
  3t1b-assembly1_A  TM=5.122E-01  e=1.838E-17  Vibrio cholerae

Secondary structure (DSSP, 8-state):
--HHHHHHHHHHHHHT-HHHHHHHHTS-HHHHHHHHHHHHHHHT---EEE-SS-EEE-HHHHHHHHHHHHHHHHHHHHHHHHHTTS----EEEEEEES-HHHHHHHHHHHHHH-TTEEEEEEE--HHHHHHHHHTTS-SEEEEES----TTEEEEEEEEEEEEEEEETT-GGGG-TT-EEGGGGTT-EEEEE-TT-HHHHHHHHHHHHHT---EEEEEES-HHHHHHHHHTTS-BEEEEGGG----TTEEEEEEESTT-EEEEEEEEEGGGTT-HHHHHHHHHH--/--HHHHHHHHHHHHHT-HHHHHHHHTS-HHHHHHHHHHHHHHHT---EEE-SS-EEE-HHHHHHHHHHHHHHHHHHHHHHHHHTTS----EEEEEEES-HHHHHHHHHHHHHH-TTEEEEEEE--HHHHHHHHHTTS-SEEEEES----TTEEEEEEEEEEEEEEEETT-GGGG-TT-EEGGGGTT-EEEEE-TT-HHHHHHHHHHHHHT---EEEEEES-HHHHHHHHHTTS-BEEEEGGG----TTEEEEEEESTT-EEEEEEEEEGGGTT-HHHHHHHHHH--

Radius of gyration: 25.78 Å; Cα contacts (8 Å, |Δi|>4): 1090; chains: 2; bounding box: 59×75×70 Å

Organism: Pseudomonas aeruginosa (strain ATCC 15692 / DSM 22644 / CIP 104116 / JCM 14847 / LMG 12228 / 1C / PRS 101 / PAO1) (NCBI:txid208964)

Sequence (572 aa):
MNLFQLRAFDAVAREGSFTRAAERLCISQPAVTGHVKALEEHYQVTLFRRTARRIELTEEGSRLVAITRTLFALEEEAEALLDANRQLVSGRLEVAADGPHLVMPMLARLRASYPGITVNLRLGNAQETLAALLSEHVDVAVLTEVEARPGLFLEELVNSRICALLPRQHPWCERNEGVPLEELDQQIMVLREPGSITRRTFDRACAEQGVQPRVLLELDSREAVTEAVAAELGVGVVSSLEVGNDPRVRAVPLVGPELTNRHLIGCLEKRRGLRVIRAFLELAAAMNLFQLRAFDAVAREGSFTRAAERLCISQPAVTGHVKALEEHYQVTLFRRTARRIELTEEGSRLVAITRTLFALEEEAEALLDANRQLVSGRLEVAADGPHLVMPMLARLRASYPGITVNLRLGNAQETLAALLSEHVDVAVLTEVEARPGLFLEELVNSRICALLPRQHPWCERNEGVPLEELDQQIMVLREPGSITRRTFDRACAEQGVQPRVLLELDSREAVTEAVAAELGVGVVSSLEVGNDPRVRAVPLVGPELTNRHLIGCLEKRRGLRVIRAFLELAAA

pLDDT: mean 88.24, std 11.55, range [45.19, 98.25]

Solvent-accessible surface area (backbone atoms only — not comparable to full-atom values): 30061 Å² total; per-residue (Å²): 137,55,69,61,30,52,49,38,40,45,33,24,66,73,58,50,27,57,58,55,19,9,62,74,69,73,48,52,42,69,55,35,51,46,31,35,47,48,51,22,61,75,67,71,48,64,42,65,44,79,50,102,85,48,63,38,69,28,75,62,24,50,55,46,44,53,48,44,48,52,49,52,48,48,51,48,32,49,47,36,59,68,31,57,83,43,76,79,58,61,49,78,46,37,36,25,18,44,52,44,68,70,50,29,50,37,50,34,52,42,41,72,76,30,70,45,47,44,67,47,67,44,80,37,50,45,61,56,24,51,48,34,44,75,62,55,73,27,56,35,30,43,45,61,72,73,78,90,48,92,66,50,38,76,42,84,67,51,75,38,38,40,17,37,30,31,31,51,84,42,77,69,70,72,37,83,91,33,44,54,54,68,70,42,42,63,33,52,20,29,40,56,34,82,70,33,62,70,39,44,40,51,50,52,37,26,58,78,67,71,34,55,56,35,75,67,44,64,32,92,37,73,67,41,38,52,38,31,13,52,41,66,62,25,41,24,69,41,46,62,74,68,64,72,58,36,76,54,40,43,77,34,46,47,39,68,71,70,47,60,45,51,29,29,40,32,31,46,44,91,51,50,78,28,55,73,53,41,53,50,56,57,51,56,77,98,136,56,69,59,29,54,48,37,40,44,33,25,65,72,59,48,28,56,60,55,20,10,62,73,70,73,47,52,41,68,54,35,51,47,30,37,48,50,51,21,60,75,68,71,47,65,40,65,44,78,50,102,86,48,62,38,70,30,74,62,23,52,56,46,44,54,48,43,47,51,49,52,48,48,52,47,31,50,47,35,59,69,31,59,84,45,77,78,56,63,48,78,44,36,36,25,19,44,52,44,70,69,50,30,50,39,51,33,51,42,41,73,75,29,70,45,47,45,67,48,69,43,79,38,50,46,61,55,24,51,48,34,42,76,64,56,72,27,58,33,28,42,44,61,72,72,76,90,48,93,64,49,38,75,42,81,66,51,74,36,39,41,17,38,28,31,31,50,83,42,76,67,69,74,36,86,90,32,44,53,54,68,71,42,42,63,34,52,21,29,38,56,35,81,71,34,63,70,39,44,41,52,50,51,39,27,58,77,68,72,34,55,57,35,76,67,43,64,32,91,40,74,66,42,40,52,37,31,13,53,42,65,63,23,41,24,69,41,44,62,74,67,64,70,57,35,76,56,38,42,76,35,48,48,39,69,72,71,47,60,47,50,30,30,40,33,33,46,45,91,52,50,80,26,55,73,54,40,55,51,55,57,52,55,78,100

Foldseek 3Di:
DDLVLLLLLLLCQLVQHLCRSCVVVVHDSVVSVVSPVVVCVVVVHDQWDDDPPTTDGDPVNLVSNLVSLVVVLVVLQVVCVVCVVPDLAAEEFEEEEQDDLLVVVLVVLCCVRHVRYHYDYHYHHQVVQVVCQVSSVGFKYKHKDDDDDPQKDKDFQDKWFKWKKAFLPDPCLPVQVFAELQVQAQFEEEEEDPSHPLRVQNVVQCVVVVGDYHYPYYHNDPVVRNVCRLVVVGMYMDIPSPDDPDNRMDIGGYDGPRRMMIIIMMHGPVSCSRPSNVSSVVSSND/DDLVLLLLLLLCQLVQHLCRSCVVVVHHSVVSVVSPVVVCVVVVHDQWDDDPPTIDGDPVNLVSNLVSLVVVLVVLQVVCVVCVVPDLAAEEFEEEEQDDLLVVVLVVVCCVRHVRYHYDYHYHHQVVQVVCQVSSVGFKYKHKPDDDDPQKDKDFQDKWFKWKKAFLPDPCLPVQVFAELQVQAQFEEEEEDPSHPLRVQNVVQCVVVVGDYHYPYYHNDPVVRNVCRLVVVGMYMDIPSPDDPDNRMDIGGYDGPRRMMIIIMMHGPVSCSRPSNVSSVVSSND